Protein 6K8C (pdb70)

Sequence (378 aa):
PLNGLNGLKAFLETKPKEFDPSRFIQIYKDFKNAFFEIQAKVIHVVGTNGKGSTGRFLTLLLADQNFKVLHFTSPHVFEFRERFFLNGSVVGESVLENAHQQLQSHAFSSACSYFEYATLLAVMLAKDCDYLVLEAGLGGEFDSTNALKKTLSVFTPIDYDSLESIAQTKLKAMGSLSIIAPQQELVLNAAQKIAKEKHAKLIVVQNEISKGVRDYIERYHLARFLAMNLEVALKAFETLLPCNKQEVLKNLKPLNLIGRCELLSPNILIDVGHNPHSAKALKEEIKRIFNAKIILIYNCYQDKDAFLVLEILKPVIKKVLILELHEERVIKLEKLKGILETLGLEYALFEDVEENENYLVYGSFLVANAFYKRYQEK

Solvent-accessible surface area: 18268 Å² total; per-residue (Å²): 102,25,89,51,174,117,3,3,107,33,34,16,128,95,15,105,115,190,204,62,36,70,66,7,103,120,5,9,125,59,0,39,131,53,54,30,100,21,165,9,107,4,0,5,0,9,3,44,62,24,38,11,8,3,0,19,0,2,1,13,0,0,36,71,41,143,64,102,2,0,0,0,18,29,60,31,0,33,82,26,59,18,7,0,21,30,78,34,64,38,4,31,64,83,74,0,23,86,5,1,66,79,0,64,84,58,89,15,0,75,54,5,42,20,42,15,0,0,0,0,0,0,0,18,20,0,102,102,11,58,10,0,0,0,8,10,12,176,41,26,60,107,6,7,1,32,31,4,166,54,52,0,1,1,2,0,37,4,52,143,159,50,6,83,49,49,0,32,44,42,0,97,29,2,20,89,42,0,0,0,2,36,33,84,142,70,0,50,82,5,0,81,156,12,5,173,120,90,173,19,128,32,27,68,12,141,130,112,51,46,163,22,0,116,63,0,11,101,108,80,158,17,53,38,15,76,12,24,10,0,21,2,0,24,80,0,4,79,32,25,33,87,118,33,176,118,90,18,10,142,130,1,112,61,6,109,7,56,0,49,31,45,82,51,20,123,24,1,0,0,0,11,11,20,59,44,66,4,0,120,6,0,36,91,38,0,94,165,53,28,127,61,121,0,12,1,0,0,5,2,72,55,77,73,78,3,83,63,0,0,80,16,0,79,76,10,5,91,75,0,17,0,1,78,25,157,91,153,141,8,10,148,52,122,114,0,53,30,28,0,111,107,16,54,11,121,58,38,76,14,130,98,33,86,145,114,38,47,1,0,0,0,3,10,51,38,0,0,30,19,0,41,117,97,70,108,155,195

InterPro domains:
  IPR001645 Folylpolyglutamate synthetase [PTHR11136] (45-334)
  IPR001645 Folylpolyglutamate synthetase [TIGR01499] (34-388)
  IPR004101 Mur ligase, C-terminal [PF02875] (273-369)
  IPR013221 Mur ligase, central [PF08245] (52-215)
  IPR036565 Mur-like, catalytic domain superfamily [G3DSA:3.40.1190.10] (3-271)
  IPR036565 Mur-like, catalytic domain superfamily [SSF53623] (18-254)
  IPR036615 Mur ligase, C-terminal domain superfamily [G3DSA:3.90.190.20] (273-394)
  IPR036615 Mur ligase, C-terminal domain superfamily [SSF53244] (273-391)

Nearest PDB structures (foldseek):
  6k8c-assembly1_A  TM=1.003E+00  e=5.779E-74  Helicobacter pylori 26695
  3pyz-assembly1_A  TM=7.213E-01  e=1.387E-21  Yersinia pestis CO92
  3qcz-assembly1_A  TM=7.603E-01  e=1.357E-20  Yersinia pestis CO92
  3nrs-assembly1_A  TM=7.422E-01  e=1.603E-20  Yersinia pestis CO92
  3n2a-assembly1_A  TM=7.360E-01  e=1.027E-20  Yersinia pestis CO92

Structure (mmCIF, N/CA/C/O backbone):
data_6K8C
#
_entry.id   6K8C
#
_cell.length_a   131.454
_cell.length_b   61.637
_cell.length_c   69.743
_cell.angle_alpha   90.000
_cell.angle_beta   115.962
_cell.angle_gamma   90.000
#
_symmetry.space_group_name_H-M   'C 1 2 1'
#
loop_
_entity.id
_entity.type
_entity.pdbx_description
1 polymer 'Folylpolyglutamate synthase (FolC)'
2 non-polymer 'CITRIC ACID'
3 non-polymer GLYCEROL
4 water water
#
loop_
_atom_site.group_PDB
_atom_site.id
_atom_site.type_symbol
_atom_site.label_atom_id
_atom_site.label_alt_id
_atom_site.label_comp_id
_atom_site.label_asym_id
_atom_site.label_entity_id
_atom_site.label_seq_id
_atom_site.pdbx_PDB_ins_code
_atom_site.Cartn_x
_atom_site.Cartn_y
_atom_site.Cartn_z
_atom_site.occupancy
_atom_site.B_iso_or_equiv
_atom_site.auth_seq_id
_atom_site.auth_comp_id
_atom_site.auth_asym_id
_atom_site.auth_atom_id
_atom_site.pdbx_PDB_model_num
ATOM 1 N N . PRO A 1 5 ? 162.59098 57.47090 32.15709 1.000 67.84092 5 PRO A N 1
ATOM 2 C CA . PRO A 1 5 ? 161.99283 57.42445 30.81982 1.000 64.43883 5 PRO A CA 1
ATOM 3 C C . PRO A 1 5 ? 161.46083 58.78816 30.39293 1.000 61.46382 5 PRO A C 1
ATOM 4 O O . PRO A 1 5 ? 162.15068 59.53389 29.69141 1.000 56.26327 5 PRO A O 1
ATOM 8 N N . LEU A 1 6 ? 160.24341 59.11370 30.82761 1.000 52.25561 6 LEU A N 1
ATOM 9 C CA . LEU A 1 6 ? 159.70398 60.45080 30.61964 1.000 59.56651 6 LEU A CA 1
ATOM 10 C C . LEU A 1 6 ? 160.35997 61.49180 31.51708 1.000 59.67271 6 LEU A C 1
ATOM 11 O O . LEU A 1 6 ? 160.04145 62.67993 31.39112 1.000 52.99152 6 LEU A O 1
ATOM 16 N N . ASN A 1 7 ? 161.25978 61.07321 32.40753 1.000 64.16778 7 ASN A N 1
ATOM 17 C CA . ASN A 1 7 ? 161.91696 61.95353 33.35771 1.000 63.75172 7 ASN A CA 1
ATOM 18 C C . ASN A 1 7 ? 163.28846 62.38045 32.83557 1.000 63.36303 7 ASN A C 1
ATOM 19 O O . ASN A 1 7 ? 163.66196 62.11269 31.68948 1.000 65.00206 7 ASN A O 1
ATOM 24 N N . GLY A 1 8 ? 164.05400 63.05134 33.69464 1.000 64.79830 8 GLY A N 1
ATOM 25 C CA . GLY A 1 8 ? 165.35997 63.54968 33.32381 1.000 49.85761 8 GLY A CA 1
ATOM 26 C C . GLY A 1 8 ? 165.31379 64.98838 32.84129 1.000 56.84166 8 GLY A C 1
ATOM 27 O O . GLY A 1 8 ? 164.25342 65.58560 32.63385 1.000 47.69054 8 GLY A O 1
ATOM 28 N N . LEU A 1 9 ? 166.51175 65.55064 32.65365 1.000 55.71982 9 LEU A N 1
ATOM 29 C CA . LEU A 1 9 ? 166.62790 66.95227 32.25807 1.000 52.75319 9 LEU A CA 1
ATOM 30 C C . LEU A 1 9 ? 166.00787 67.20276 30.88788 1.000 50.74281 9 LEU A C 1
ATOM 31 O O . LEU A 1 9 ? 165.32966 68.21638 30.68072 1.000 38.74751 9 LEU A O 1
ATOM 36 N N . ASN A 1 10 ? 166.24429 66.30326 29.93467 1.000 42.62013 10 ASN A N 1
ATOM 37 C CA . ASN A 1 10 ? 165.72395 66.44480 28.58216 1.000 48.33449 10 ASN A CA 1
ATOM 38 C C . ASN A 1 10 ? 164.43852 65.65641 28.36552 1.000 38.39586 10 ASN A C 1
ATOM 39 O O . ASN A 1 10 ? 163.96089 65.57003 27.22940 1.000 44.21536 10 ASN A O 1
ATOM 44 N N . GLY A 1 11 ? 163.86660 65.09595 29.42574 1.000 34.55800 11 GLY A N 1
ATOM 45 C CA . GLY A 1 11 ? 162.69381 64.26031 29.29328 1.000 39.51439 11 GLY A CA 1
ATOM 46 C C . GLY A 1 11 ? 161.43394 65.04558 28.97342 1.000 39.87999 11 GLY A C 1
ATOM 47 O O . GLY A 1 11 ? 161.37661 66.27551 29.02831 1.000 33.60715 11 GLY A O 1
ATOM 48 N N . LEU A 1 12 ? 160.38641 64.29325 28.63566 1.000 35.90917 12 LEU A N 1
ATOM 49 C CA . LEU A 1 12 ? 159.12188 64.91874 28.26487 1.000 28.88359 12 LEU A CA 1
ATOM 50 C C . LEU A 1 12 ? 158.49204 65.64799 29.44701 1.000 27.42214 12 LEU A C 1
ATOM 51 O O . LEU A 1 12 ? 157.92302 66.73240 29.27899 1.000 28.09838 12 LEU A O 1
ATOM 56 N N . LYS A 1 13 ? 158.58106 65.07110 30.64804 1.000 27.81572 13 LYS A N 1
ATOM 57 C CA . LYS A 1 13 ? 157.95444 65.68994 31.81399 1.000 34.79198 13 LYS A CA 1
ATOM 58 C C . LYS A 1 13 ? 158.48855 67.10137 32.04203 1.000 40.50606 13 LYS A C 1
ATOM 59 O O . LYS A 1 13 ? 157.71474 68.04323 32.26040 1.000 34.16706 13 LYS A O 1
ATOM 65 N N . ALA A 1 14 ? 159.81344 67.27018 31.96787 1.000 32.59434 14 ALA A N 1
ATOM 66 C CA . ALA A 1 14 ? 160.40772 68.59103 32.15030 1.000 34.67477 14 ALA A CA 1
ATOM 67 C C . ALA A 1 14 ? 160.00590 69.53972 31.03020 1.000 33.41867 14 ALA A C 1
ATOM 68 O O . ALA A 1 14 ? 159.76753 70.72767 31.27413 1.000 37.05299 14 ALA A O 1
ATOM 70 N N . PHE A 1 15 ? 159.92113 69.03616 29.79632 1.000 30.08667 15 PHE A N 1
ATOM 71 C CA . PHE A 1 15 ? 159.52873 69.88743 28.67693 1.000 35.22483 15 PHE A CA 1
ATOM 72 C C . PHE A 1 15 ? 158.09452 70.38459 28.83043 1.000 38.47266 15 PHE A C 1
ATOM 73 O O . PHE A 1 15 ? 157.79186 71.53893 28.50434 1.000 33.28931 15 PHE A O 1
ATOM 81 N N . LEU A 1 16 ? 157.19230 69.52882 29.31943 1.000 34.05781 16 LEU A N 1
ATOM 82 C CA . LEU A 1 16 ? 155.81503 69.96921 29.53301 1.000 32.26174 16 LEU A CA 1
ATOM 83 C C . LEU A 1 16 ? 155.72147 70.99968 30.65219 1.000 33.43248 16 LEU A C 1
ATOM 84 O O . LEU A 1 16 ? 154.86316 71.88600 30.60667 1.000 31.78356 16 LEU A O 1
ATOM 89 N N . GLU A 1 17 ? 156.59772 70.91938 31.65317 1.000 34.90491 17 GLU A N 1
ATOM 90 C CA . GLU A 1 17 ? 156.53482 71.89518 32.73539 1.000 40.78377 17 GLU A CA 1
ATOM 91 C C . GLU A 1 17 ? 156.97517 73.29113 32.29836 1.000 37.22668 17 GLU A C 1
ATOM 92 O O . GLU A 1 17 ? 156.65786 74.26683 32.98840 1.000 41.42938 17 GLU A O 1
ATOM 98 N N . THR A 1 18 ? 157.67893 73.41510 31.17139 1.000 37.47420 18 THR A N 1
ATOM 99 C CA . THR A 1 18 ? 157.95550 74.72323 30.58492 1.000 34.87511 18 THR A CA 1
ATOM 100 C C . THR A 1 18 ? 156.77039 75.28498 29.81614 1.000 43.04911 18 THR A C 1
ATOM 101 O O . THR A 1 18 ? 156.85291 76.41127 29.31552 1.000 38.02969 18 THR A O 1
ATOM 105 N N . LYS A 1 19 ? 155.67726 74.53141 29.69507 1.000 33.40846 19 LYS A N 1
ATOM 106 C CA . LYS A 1 19 ? 154.46292 74.99938 29.03492 1.000 41.69578 19 LYS A CA 1
ATOM 107 C C . LYS A 1 19 ? 153.34082 74.96153 30.06392 1.000 44.90119 19 LYS A C 1
ATOM 108 O O . LYS A 1 19 ? 152.52842 74.02314 30.07169 1.000 39.94233 19 LYS A O 1
ATOM 114 N N . PRO A 1 20 ? 153.28326 75.94583 30.96273 1.000 48.81546 20 PRO A N 1
ATOM 115 C CA . PRO A 1 20 ? 152.16878 76.00748 31.91599 1.000 47.59496 20 PRO A CA 1
ATOM 116 C C . PRO A 1 20 ? 150.84599 75.94059 31.17284 1.000 52.49731 20 PRO A C 1
ATOM 117 O O . PRO A 1 20 ? 150.60042 76.70352 30.23403 1.000 43.76400 20 PRO A O 1
ATOM 121 N N . LYS A 1 21 ? 149.99767 74.99766 31.59069 1.000 63.83277 21 LYS A N 1
ATOM 122 C CA . LYS A 1 21 ? 148.87535 74.55420 30.77133 1.000 63.83929 21 LYS A CA 1
ATOM 123 C C . LYS A 1 21 ? 147.83596 75.64037 30.51896 1.000 71.13021 21 LYS A C 1
ATOM 124 O O . LYS A 1 21 ? 146.96503 75.44506 29.66383 1.000 77.49481 21 LYS A O 1
ATOM 130 N N . GLU A 1 22 ? 147.90126 76.76947 31.21738 1.000 71.13772 22 GLU A N 1
ATOM 131 C CA . GLU A 1 22 ? 147.00769 77.88413 30.91709 1.000 85.36575 22 GLU A CA 1
ATOM 132 C C . GLU A 1 22 ? 147.72592 79.22677 31.02971 1.000 74.76792 22 GLU A C 1
ATOM 133 O O . GLU A 1 22 ? 148.95410 79.29298 31.01185 1.000 53.11726 22 GLU A O 1
ATOM 139 N N . PHE A 1 26 ? 147.05305 83.15809 23.12410 1.000 72.52619 26 PHE A N 1
ATOM 140 C CA . PHE A 1 26 ? 146.03171 82.92370 22.10917 1.000 69.26434 26 PHE A CA 1
ATOM 141 C C . PHE A 1 26 ? 146.44522 83.48260 20.75302 1.000 67.41272 26 PHE A C 1
ATOM 142 O O . PHE A 1 26 ? 146.56502 84.69484 20.57495 1.000 66.05371 26 PHE A O 1
ATOM 150 N N . ASP A 1 27 ? 146.64574 82.58693 19.79652 1.000 56.02751 27 ASP A N 1
ATOM 151 C CA . ASP A 1 27 ? 147.09015 82.95933 18.46347 1.000 63.85534 27 ASP A CA 1
ATOM 152 C C . ASP A 1 27 ? 146.73768 81.82305 17.51262 1.000 64.57348 27 ASP A C 1
ATOM 153 O O . ASP A 1 27 ? 147.52368 80.88083 17.35278 1.000 59.57322 27 ASP A O 1
ATOM 158 N N . PRO A 1 28 ? 145.55619 81.86385 16.89065 1.000 63.75468 28 PRO A N 1
ATOM 159 C CA . PRO A 1 28 ? 145.18213 80.79765 15.94470 1.000 59.46638 28 PRO A CA 1
ATOM 160 C C . PRO A 1 28 ? 146.20867 80.56349 14.85086 1.000 60.49145 28 PRO A C 1
ATOM 161 O O . PRO A 1 28 ? 146.46896 79.41125 14.48153 1.000 58.93120 28 PRO A O 1
ATOM 165 N N . SER A 1 29 ? 146.81017 81.63174 14.32562 1.000 64.89806 29 SER A N 1
ATOM 166 C CA . SER A 1 29 ? 147.81324 81.47215 13.28104 1.000 60.63173 29 SER A CA 1
ATOM 167 C C . SER A 1 29 ? 149.03427 80.70101 13.76517 1.000 59.22463 29 SER A C 1
ATOM 168 O O . SER A 1 29 ? 149.78653 80.17611 12.93571 1.000 50.92095 29 SER A O 1
ATOM 171 N N . ARG A 1 30 ? 149.24379 80.60848 15.08231 1.000 52.86139 30 ARG A N 1
ATOM 172 C CA . ARG A 1 30 ? 150.44340 79.95370 15.59226 1.000 50.89729 30 ARG A CA 1
ATOM 173 C C . ARG A 1 30 ? 150.46457 78.47728 15.21877 1.000 34.38845 30 ARG A C 1
ATOM 174 O O . ARG A 1 30 ? 151.40638 78.00087 14.57484 1.000 42.78470 30 ARG A O 1
ATOM 182 N N . PHE A 1 31 ? 149.43364 77.72430 15.61633 1.000 43.90368 31 PHE A N 1
ATOM 183 C CA . PHE A 1 31 ? 149.51747 76.28715 15.38487 1.000 39.42086 31 PHE A CA 1
ATOM 184 C C . PHE A 1 31 ? 149.40465 75.94053 13.90742 1.000 30.88174 31 PHE A C 1
ATOM 185 O O . PHE A 1 31 ? 150.02087 74.96619 13.45982 1.000 33.70909 31 PHE A O 1
ATOM 193 N N . ILE A 1 32 ? 148.62636 76.70756 13.13919 1.000 36.21209 32 ILE A N 1
ATOM 194 C CA . ILE A 1 32 ? 148.61020 76.50763 11.69097 1.000 39.23343 32 ILE A CA 1
ATOM 195 C C . ILE A 1 32 ? 150.02903 76.57602 11.14403 1.000 38.05088 32 ILE A C 1
ATOM 196 O O . ILE A 1 32 ? 150.43793 75.75481 10.31289 1.000 39.16370 32 ILE A O 1
ATOM 201 N N . GLN A 1 33 ? 150.81430 77.53642 11.63504 1.000 43.96082 33 GLN A N 1
ATOM 202 C CA . GLN A 1 33 ? 152.21064 77.63729 11.22998 1.000 34.68703 33 GLN A CA 1
ATOM 203 C C . GLN A 1 33 ? 153.04426 76.51011 11.82819 1.000 34.12930 33 GLN A C 1
ATOM 204 O O . GLN A 1 33 ? 153.89812 75.93304 11.14155 1.000 35.10881 33 GLN A O 1
ATOM 210 N N . ILE A 1 34 ? 152.81639 76.18274 13.10546 1.000 30.89533 34 ILE A N 1
ATOM 211 C CA . ILE A 1 34 ? 153.54465 75.07749 13.72747 1.000 29.27907 34 ILE A CA 1
ATOM 212 C C . ILE A 1 34 ? 153.33599 73.79944 12.92884 1.000 29.68064 34 ILE A C 1
ATOM 213 O O . ILE A 1 34 ? 154.29010 73.07759 12.61177 1.000 31.31884 34 ILE A O 1
ATOM 218 N N . TYR A 1 35 ? 152.07625 73.50559 12.58911 1.000 32.49871 35 TYR A N 1
ATOM 219 C CA . TYR A 1 35 ? 151.76284 72.23794 11.93684 1.000 36.03022 35 TYR A CA 1
ATOM 220 C C . TYR A 1 35 ? 152.36121 72.17557 10.53708 1.000 32.11809 35 TYR A C 1
ATOM 221 O O . TYR A 1 35 ? 152.84611 71.11995 10.11042 1.000 33.68859 35 TYR A O 1
ATOM 230 N N . LYS A 1 36 ? 152.34681 73.29673 9.81343 1.000 31.93930 36 LYS A N 1
ATOM 231 C CA . LYS A 1 36 ? 152.97755 73.33848 8.49667 1.000 39.18503 36 LYS A CA 1
ATOM 232 C C . LYS A 1 36 ? 154.46251 73.01570 8.59619 1.000 37.02872 36 LYS A C 1
ATOM 233 O O . LYS A 1 36 ? 154.99534 72.23546 7.79874 1.000 37.23881 36 LYS A O 1
ATOM 239 N N . ASP A 1 37 ? 155.14258 73.59546 9.59074 1.000 32.63686 37 ASP A N 1
ATOM 240 C CA . ASP A 1 37 ? 156.55084 73.27725 9.81513 1.000 36.75852 37 ASP A CA 1
ATOM 241 C C . ASP A 1 37 ? 156.73620 71.81329 10.18005 1.000 37.33736 37 ASP A C 1
ATOM 242 O O . ASP A 1 37 ? 157.69788 71.17338 9.73649 1.000 33.98426 37 ASP A O 1
ATOM 247 N N . PHE A 1 38 ? 155.83841 71.26874 11.00743 1.000 33.90338 38 PHE A N 1
ATOM 248 C CA . PHE A 1 38 ? 155.93593 69.85803 11.37248 1.000 30.74906 38 PHE A CA 1
ATOM 249 C C . PHE A 1 38 ? 155.87357 68.97016 10.13696 1.000 27.41875 38 PHE A C 1
ATOM 250 O O . PHE A 1 38 ? 156.66336 68.02804 9.99277 1.000 38.48615 38 PHE A O 1
ATOM 258 N N . LYS A 1 39 ? 154.91586 69.23937 9.24683 1.000 33.89758 39 LYS A N 1
ATOM 259 C CA . LYS A 1 39 ? 154.74115 68.38743 8.07536 1.000 37.59008 39 LYS A CA 1
ATOM 260 C C . LYS A 1 39 ? 155.95916 68.46572 7.16188 1.000 42.84138 39 LYS A C 1
ATOM 261 O O . LYS A 1 39 ? 156.42556 67.44453 6.64323 1.000 40.13069 39 LYS A O 1
ATOM 267 N N . ASN A 1 40 ? 156.50244 69.67011 6.97886 1.000 39.46283 40 ASN A N 1
ATOM 268 C CA . ASN A 1 40 ? 157.74364 69.82228 6.22324 1.000 52.21017 40 ASN A CA 1
ATOM 269 C C . ASN A 1 40 ? 158.87817 69.03651 6.87062 1.000 43.74471 40 ASN A C 1
ATOM 270 O O . ASN A 1 40 ? 159.56987 68.25760 6.20385 1.000 48.62872 40 ASN A O 1
ATOM 275 N N . ALA A 1 41 ? 159.07985 69.21755 8.17910 1.000 40.15656 41 ALA A N 1
ATOM 276 C CA . ALA A 1 41 ? 160.21970 68.58550 8.83700 1.000 38.93581 41 ALA A CA 1
ATOM 277 C C . ALA A 1 41 ? 160.02640 67.08905 9.02837 1.000 41.25943 41 ALA A C 1
ATOM 278 O O . ALA A 1 41 ? 161.01067 66.35099 9.12874 1.000 36.08403 41 ALA A O 1
ATOM 280 N N . PHE A 1 42 ? 158.78446 66.61981 9.09550 1.000 38.55769 42 PHE A N 1
ATOM 281 C CA . PHE A 1 42 ? 158.55431 65.20227 9.33826 1.000 36.12339 42 PHE A CA 1
ATOM 282 C C . PHE A 1 42 ? 157.74008 64.55909 8.22167 1.000 46.78152 42 PHE A C 1
ATOM 283 O O . PHE A 1 42 ? 158.31665 63.99901 7.28683 1.000 42.66375 42 PHE A O 1
ATOM 291 N N . PHE A 1 43 ? 156.41381 64.62115 8.29704 1.000 35.59263 43 PHE A N 1
ATOM 292 C CA . PHE A 1 43 ? 155.59148 63.92167 7.31832 1.000 38.02844 43 PHE A CA 1
ATOM 293 C C . PHE A 1 43 ? 154.17030 64.46323 7.34081 1.000 46.84330 43 PHE A C 1
ATOM 294 O O . PHE A 1 43 ? 153.73456 65.10263 8.30282 1.000 40.33684 43 PHE A O 1
ATOM 302 N N . GLU A 1 44 ? 153.45171 64.18527 6.25304 1.000 42.57248 44 GLU A N 1
ATOM 303 C CA . GLU A 1 44 ? 152.01852 64.42092 6.15078 1.000 41.71643 44 GLU A CA 1
ATOM 304 C C . GLU A 1 44 ? 151.33792 63.09914 6.48955 1.000 48.17372 44 GLU A C 1
ATOM 305 O O . GLU A 1 44 ? 151.44373 62.13229 5.72960 1.000 42.96567 44 GLU A O 1
ATOM 311 N N . ILE A 1 45 ? 150.65814 63.04920 7.63831 1.000 37.00082 45 ILE A N 1
ATOM 312 C CA . ILE A 1 45 ? 150.12312 61.78496 8.13400 1.000 33.28220 45 ILE A CA 1
ATOM 313 C C . ILE A 1 45 ? 149.13593 61.19167 7.12597 1.000 26.90102 45 ILE A C 1
ATOM 314 O O . ILE A 1 45 ? 148.30531 61.89713 6.53764 1.000 31.17452 45 ILE A O 1
ATOM 319 N N . GLN A 1 46 ? 149.24214 59.87920 6.90640 1.000 26.65050 46 GLN A N 1
ATOM 320 C CA . GLN A 1 46 ? 148.38553 59.20068 5.94015 1.000 32.69366 46 GLN A CA 1
ATOM 321 C C . GLN A 1 46 ? 147.12268 58.61392 6.55374 1.000 37.36221 46 GLN A C 1
ATOM 322 O O . GLN A 1 46 ? 146.15810 58.36027 5.82034 1.000 36.05222 46 GLN A O 1
ATOM 328 N N . ALA A 1 47 ? 147.10629 58.40228 7.86912 1.000 36.73956 47 ALA A N 1
ATOM 329 C CA . ALA A 1 47 ? 145.92431 57.87895 8.53942 1.000 34.30737 47 ALA A CA 1
ATOM 330 C C . ALA A 1 47 ? 144.70622 58.75058 8.26154 1.000 31.25681 47 ALA A C 1
ATOM 331 O O . ALA A 1 47 ? 144.80260 59.97591 8.15471 1.000 34.86085 47 ALA A O 1
ATOM 333 N N . LYS A 1 48 ? 143.55312 58.10879 8.12950 1.000 32.98893 48 LYS A N 1
ATOM 334 C CA . LYS A 1 48 ? 142.31347 58.85855 8.02225 1.000 27.50253 48 LYS A CA 1
ATOM 335 C C . LYS A 1 48 ? 141.96475 59.41986 9.39318 1.000 29.83866 48 LYS A C 1
ATOM 336 O O . LYS A 1 48 ? 142.02272 58.70696 10.39958 1.000 30.17628 48 LYS A O 1
ATOM 342 N N . VAL A 1 49 ? 141.63123 60.70394 9.44007 1.000 25.08539 49 VAL A N 1
ATOM 343 C CA . VAL A 1 49 ? 141.49278 61.43378 10.69552 1.000 30.57090 49 VAL A CA 1
ATOM 344 C C . VAL A 1 49 ? 140.01564 61.62592 10.99008 1.000 26.99746 49 VAL A C 1
ATOM 345 O O . VAL A 1 49 ? 139.27911 62.16304 10.15729 1.000 23.41673 49 VAL A O 1
ATOM 349 N N . ILE A 1 50 ? 139.59117 61.22081 12.18357 1.000 24.13040 50 ILE A N 1
ATOM 350 C CA . ILE A 1 50 ? 138.22158 61.41860 12.64358 1.000 24.74819 50 ILE A CA 1
ATOM 351 C C . ILE A 1 50 ? 138.24370 62.45691 13.75799 1.000 21.62799 50 ILE A C 1
ATOM 352 O O . ILE A 1 50 ? 138.86604 62.24238 14.80258 1.000 26.09254 50 ILE A O 1
ATOM 357 N N . HIS A 1 51 ? 137.56528 63.57636 13.53819 1.000 23.90855 51 HIS A N 1
ATOM 358 C CA . HIS A 1 51 ? 137.56205 64.69046 14.48342 1.000 31.38718 51 HIS A CA 1
ATOM 359 C C . HIS A 1 51 ? 136.33506 64.56686 15.38258 1.000 25.60658 51 HIS A C 1
ATOM 360 O O . HIS A 1 51 ? 135.20291 64.69776 14.91251 1.000 29.74449 51 HIS A O 1
ATOM 367 N N . VAL A 1 52 ? 136.55594 64.33562 16.67398 1.000 26.69516 52 VAL A N 1
ATOM 368 C CA . VAL A 1 52 ? 135.47572 64.21188 17.64899 1.000 26.59009 52 VAL A CA 1
ATOM 369 C C . VAL A 1 52 ? 135.30069 65.56108 18.34145 1.000 28.91642 52 VAL A C 1
ATOM 370 O O . VAL A 1 52 ? 136.21415 66.04206 19.02237 1.000 26.49527 52 VAL A O 1
ATOM 374 N N . VAL A 1 53 ? 134.12808 66.16898 18.16438 1.000 26.77873 53 VAL A N 1
ATOM 375 C CA . VAL A 1 53 ? 133.83073 67.51599 18.63732 1.000 26.41214 53 VAL A CA 1
ATOM 376 C C . VAL A 1 53 ? 132.50825 67.48121 19.39133 1.000 28.60784 53 VAL A C 1
ATOM 377 O O . VAL A 1 53 ? 131.55349 66.83668 18.94846 1.000 27.41426 53 VAL A O 1
ATOM 381 N N . GLY A 1 54 ? 132.44568 68.17075 20.52086 1.000 28.37135 54 GLY A N 1
ATOM 382 C CA . GLY A 1 54 ? 131.21040 68.24038 21.27475 1.000 30.88357 54 GLY A CA 1
ATOM 383 C C . GLY A 1 54 ? 131.47823 68.58046 22.72798 1.000 36.03798 54 GLY A C 1
ATOM 384 O O . GLY A 1 54 ? 132.59535 68.91055 23.11344 1.000 32.28337 54 GLY A O 1
ATOM 385 N N . THR A 1 55 ? 130.41727 68.48957 23.52719 1.000 33.20155 55 THR A N 1
ATOM 386 C CA . THR A 1 55 ? 130.50438 68.77834 24.95394 1.000 31.73080 55 THR A CA 1
ATOM 387 C C . THR A 1 55 ? 130.49343 67.52300 25.81024 1.000 32.26801 55 THR A C 1
ATOM 388 O O . THR A 1 55 ? 131.35829 67.35607 26.67299 1.000 30.38014 55 THR A O 1
ATOM 392 N N . ASN A 1 56 ? 129.53814 66.62798 25.58523 1.000 26.09278 56 ASN A N 1
ATOM 393 C CA . ASN A 1 56 ? 129.39314 65.41838 26.37486 1.000 29.04363 56 ASN A CA 1
ATOM 394 C C . ASN A 1 56 ? 129.63760 64.19243 25.50882 1.000 28.71356 56 ASN A C 1
ATOM 395 O O . ASN A 1 56 ? 129.37591 64.20064 24.30196 1.000 26.14220 56 ASN A O 1
ATOM 400 N N . GLY A 1 57 ? 130.15090 63.13997 26.14087 1.000 27.86811 57 GLY A N 1
ATOM 401 C CA . GLY A 1 57 ? 130.31102 61.86022 25.48286 1.000 32.01372 57 GLY A CA 1
ATOM 402 C C . GLY A 1 57 ? 131.42228 61.77042 24.46149 1.000 31.18946 57 GLY A C 1
ATOM 403 O O . GLY A 1 57 ? 131.43946 60.81161 23.68648 1.000 26.76903 57 GLY A O 1
ATOM 404 N N . LYS A 1 58 ? 132.35439 62.72906 24.42915 1.000 26.08410 58 LYS A N 1
ATOM 405 C CA . LYS A 1 58 ? 133.46015 62.64274 23.47460 1.000 28.64189 58 LYS A CA 1
ATOM 406 C C . LYS A 1 58 ? 134.30621 61.40542 23.73381 1.000 23.78573 58 LYS A C 1
ATOM 407 O O . LYS A 1 58 ? 134.64769 60.66454 22.80325 1.000 25.84465 58 LYS A O 1
ATOM 413 N N . GLY A 1 59 ? 134.63371 61.15454 25.00258 1.000 24.60797 59 GLY A N 1
ATOM 414 C CA . GLY A 1 59 ? 135.55635 60.07680 25.32283 1.000 28.30101 59 GLY A CA 1
ATOM 415 C C . GLY A 1 59 ? 135.01672 58.70759 24.95840 1.000 30.68303 59 GLY A C 1
ATOM 416 O O . GLY A 1 59 ? 135.69934 57.90992 24.30903 1.000 24.87934 59 GLY A O 1
ATOM 417 N N . SER A 1 60 ? 133.78244 58.41022 25.37457 1.000 25.91720 60 SER A N 1
ATOM 418 C CA . SER A 1 60 ? 133.23629 57.08327 25.09903 1.000 22.87524 60 SER A CA 1
ATOM 419 C C . SER A 1 60 ? 132.92375 56.90743 23.61838 1.000 22.23262 60 SER A C 1
ATOM 420 O O . SER A 1 60 ? 133.17704 55.83801 23.05189 1.000 24.18644 60 SER A O 1
ATOM 423 N N . THR A 1 61 ? 132.36607 57.93695 22.97401 1.000 23.95568 61 THR A N 1
ATOM 424 C CA . THR A 1 61 ? 132.08791 57.84072 21.54210 1.000 23.53881 61 THR A CA 1
ATOM 425 C C . THR A 1 61 ? 133.36180 57.54946 20.75823 1.000 24.21216 61 THR A C 1
ATOM 426 O O . THR A 1 61 ? 133.38555 56.67688 19.88255 1.000 23.81206 61 THR A O 1
ATOM 430 N N . GLY A 1 62 ? 134.43625 58.27611 21.06194 1.000 27.41841 62 GLY A N 1
ATOM 431 C CA . GLY A 1 62 ? 135.68505 58.06652 20.34626 1.000 22.47791 62 GLY A CA 1
ATOM 432 C C . GLY A 1 62 ? 136.30595 56.71505 20.63054 1.000 20.71340 62 GLY A C 1
ATOM 433 O O . GLY A 1 62 ? 136.85202 56.06953 19.72913 1.000 21.65515 62 GLY A O 1
ATOM 434 N N . ARG A 1 63 ? 136.24011 56.26570 21.88443 1.000 23.12407 63 ARG A N 1
ATOM 435 C CA . ARG A 1 63 ? 136.87105 54.99577 22.22485 1.000 23.29219 63 ARG A CA 1
ATOM 436 C C . ARG A 1 63 ? 136.07457 53.82034 21.67065 1.000 22.46924 63 ARG A C 1
ATOM 437 O O . ARG A 1 63 ? 136.65921 52.81138 21.26020 1.000 21.71907 63 ARG A O 1
ATOM 445 N N . PHE A 1 64 ? 134.74053 53.93135 21.65254 1.000 22.59845 64 PHE A N 1
ATOM 446 C CA . PHE A 1 64 ? 133.90976 52.90552 21.02272 1.000 18.06108 64 PHE A CA 1
ATOM 447 C C . PHE A 1 64 ? 134.26837 52.74976 19.55120 1.000 23.76790 64 PHE A C 1
ATOM 448 O O . PHE A 1 64 ? 134.45180 51.63169 19.05570 1.000 24.65424 64 PHE A O 1
ATOM 456 N N . LEU A 1 65 ? 134.37180 53.87304 18.83428 1.000 21.86150 65 LEU A N 1
ATOM 457 C CA . LEU A 1 65 ? 134.79230 53.82854 17.43779 1.000 20.36537 65 LEU A CA 1
ATOM 458 C C . LEU A 1 65 ? 136.17761 53.20577 17.30117 1.000 26.18902 65 LEU A C 1
ATOM 459 O O . LEU A 1 65 ? 136.40609 52.36010 16.42722 1.000 25.04618 65 LEU A O 1
ATOM 464 N N . THR A 1 66 ? 137.11643 53.61978 18.16219 1.000 24.46921 66 THR A N 1
ATOM 465 C CA . THR A 1 66 ? 138.46731 53.05890 18.15853 1.000 23.20674 66 THR A CA 1
ATOM 466 C C . THR A 1 66 ? 138.44450 51.54166 18.32974 1.000 31.67621 66 THR A C 1
ATOM 467 O O . THR A 1 66 ? 139.16744 50.81496 17.63639 1.000 28.80482 66 THR A O 1
ATOM 471 N N . LEU A 1 67 ? 137.62593 51.04635 19.26483 1.000 25.16446 67 LEU A N 1
ATOM 472 C CA . LEU A 1 67 ? 137.56063 49.60579 19.50529 1.000 29.81160 67 LEU A CA 1
ATOM 473 C C . LEU A 1 67 ? 136.97494 48.86716 18.30782 1.000 29.59499 67 LEU A C 1
ATOM 474 O O . LEU A 1 67 ? 137.45932 47.78927 17.94218 1.000 28.84536 67 LEU A O 1
ATOM 479 N N . LEU A 1 68 ? 135.93463 49.42692 17.68508 1.000 27.01998 68 LEU A N 1
ATOM 480 C CA . LEU A 1 68 ? 135.34871 48.78748 16.51076 1.000 26.67986 68 LEU A CA 1
ATOM 481 C C . LEU A 1 68 ? 136.35882 48.70565 15.37191 1.000 29.94363 68 LEU A C 1
ATOM 482 O O . LEU A 1 68 ? 136.48162 47.67102 14.70787 1.000 28.10981 68 LEU A O 1
ATOM 487 N N . LEU A 1 69 ? 137.08841 49.79642 15.12530 1.000 27.77618 69 LEU A N 1
ATOM 488 C CA . LEU A 1 69 ? 138.08625 49.79020 14.06074 1.000 27.23266 69 LEU A CA 1
ATOM 489 C C . LEU A 1 69 ? 139.20387 48.79913 14.36158 1.000 36.25058 69 LEU A C 1
ATOM 490 O O . LEU A 1 69 ? 139.63238 48.04507 13.47788 1.000 30.25125 69 LEU A O 1
ATOM 495 N N . ALA A 1 70 ? 139.67922 48.77707 15.61018 1.000 26.83814 70 ALA A N 1
ATOM 496 C CA . ALA A 1 70 ? 140.71817 47.82767 15.99625 1.000 34.88045 70 ALA A CA 1
ATOM 497 C C . ALA A 1 70 ? 140.25851 46.38882 15.81310 1.000 31.00668 70 ALA A C 1
ATOM 498 O O . ALA A 1 70 ? 141.07238 45.51621 15.48830 1.000 33.00704 70 ALA A O 1
ATOM 500 N N . ASP A 1 71 ? 138.96251 46.12505 16.00703 1.000 29.90538 71 ASP A N 1
ATOM 501 C CA . ASP A 1 71 ? 138.41312 44.78846 15.80059 1.000 31.08062 71 ASP A CA 1
ATOM 502 C C . ASP A 1 71 ? 138.43254 44.36550 14.33690 1.000 37.82962 71 ASP A C 1
ATOM 503 O O . ASP A 1 71 ? 138.27276 43.17453 14.04822 1.000 35.23751 71 ASP A O 1
ATOM 508 N N . GLN A 1 72 ? 138.59996 45.30697 13.40991 1.000 29.72931 72 GLN A N 1
ATOM 509 C CA . GLN A 1 72 ? 138.80185 44.99165 12.00408 1.000 30.27590 72 GLN A CA 1
ATOM 510 C C . GLN A 1 72 ? 140.27362 44.92851 11.63060 1.000 34.54758 72 GLN A C 1
ATOM 511 O O . GLN A 1 72 ? 140.60566 45.01845 10.44305 1.000 39.11775 72 GLN A O 1
ATOM 517 N N . ASN A 1 73 ? 141.15479 44.78647 12.62209 1.000 38.12908 73 ASN A N 1
ATOM 518 C CA . ASN A 1 73 ? 142.59991 44.69039 12.41193 1.000 39.99031 73 ASN A CA 1
ATOM 519 C C . ASN A 1 73 ? 143.16611 45.97435 11.80843 1.000 41.69747 73 ASN A C 1
ATOM 520 O O . ASN A 1 73 ? 144.08791 45.94451 10.99283 1.000 40.28319 73 ASN A O 1
ATOM 525 N N . PHE A 1 74 ? 142.61526 47.11543 12.21239 1.000 36.71855 74 PHE A N 1
ATOM 526 C CA . PHE A 1 74 ? 143.16977 48.40640 11.83492 1.000 34.25495 74 PHE A CA 1
ATOM 527 C C . PHE A 1 74 ? 143.99782 48.96870 12.98122 1.000 28.08931 74 PHE A C 1
ATOM 528 O O . PHE A 1 74 ? 143.69157 48.75537 14.15823 1.000 33.15656 74 PHE A O 1
ATOM 536 N N . LYS A 1 75 ? 145.05737 49.68559 12.62326 1.000 30.96560 75 LYS A N 1
ATOM 537 C CA . LYS A 1 75 ? 145.87802 50.39372 13.59621 1.000 31.67085 75 LYS A CA 1
ATOM 538 C C . LYS A 1 75 ? 145.25925 51.76399 13.83924 1.000 27.15019 75 LYS A C 1
ATOM 539 O O . LYS A 1 75 ? 145.04892 52.52992 12.89316 1.000 30.85595 75 LYS A O 1
ATOM 545 N N . VAL A 1 76 ? 144.95407 52.06594 15.09988 1.000 30.47673 76 VAL A N 1
ATOM 546 C CA . VAL A 1 76 ? 144.22530 53.27724 15.45979 1.000 27.76450 76 VAL A CA 1
ATOM 547 C C . VAL A 1 76 ? 144.88662 53.92616 16.66876 1.000 25.95682 76 VAL A C 1
ATOM 548 O O . VAL A 1 76 ? 145.24583 53.24474 17.63321 1.000 26.66311 76 VAL A O 1
ATOM 552 N N . LEU A 1 77 ? 145.01263 55.24796 16.63302 1.000 26.18645 77 LEU A N 1
ATOM 553 C CA . LEU A 1 77 ? 145.37704 56.02764 17.80634 1.000 24.16021 77 LEU A CA 1
ATOM 554 C C . LEU A 1 77 ? 144.20384 56.90734 18.20550 1.000 23.03143 77 LEU A C 1
ATOM 555 O O . LEU A 1 77 ? 143.65876 57.63620 17.37058 1.000 26.19627 77 LEU A O 1
ATOM 560 N N . HIS A 1 78 ? 143.83670 56.85152 19.48253 1.000 24.76710 78 HIS A N 1
ATOM 561 C CA . HIS A 1 78 ? 142.77712 57.67837 20.03946 1.000 26.76060 78 HIS A CA 1
ATOM 562 C C . HIS A 1 78 ? 143.40890 58.72200 20.94975 1.000 22.26226 78 HIS A C 1
ATOM 563 O O . HIS A 1 78 ? 144.00121 58.37899 21.97849 1.000 24.09681 78 HIS A O 1
ATOM 570 N N . PHE A 1 79 ? 143.27573 59.98549 20.56715 1.000 23.25401 79 PHE A N 1
ATOM 571 C CA . PHE A 1 79 ? 143.86880 61.11325 21.27551 1.000 22.82930 79 PHE A CA 1
ATOM 572 C C . PHE A 1 79 ? 142.77556 61.81310 22.07386 1.000 22.85832 79 PHE A C 1
ATOM 573 O O . PHE A 1 79 ? 141.81239 62.30883 21.48972 1.000 24.40729 79 PHE A O 1
ATOM 581 N N . THR A 1 80 ? 142.92207 61.85662 23.39904 1.000 23.48071 80 THR A N 1
ATOM 582 C CA . THR A 1 80 ? 141.90662 62.43728 24.27340 1.000 26.89544 80 THR A CA 1
ATOM 583 C C . THR A 1 80 ? 142.53953 63.46357 25.20309 1.000 33.52443 80 THR A C 1
ATOM 584 O O . THR A 1 80 ? 143.76088 63.58258 25.29444 1.000 26.42449 80 THR A O 1
ATOM 588 N N . SER A 1 81 ? 141.69161 64.21198 25.90658 1.000 27.27475 81 SER A N 1
ATOM 589 C CA . SER A 1 81 ? 142.17723 65.17052 26.89026 1.000 27.86803 81 SER A CA 1
ATOM 590 C C . SER A 1 81 ? 141.05408 65.46305 27.87174 1.000 33.38051 81 SER A C 1
ATOM 591 O O . SER A 1 81 ? 139.87989 65.33811 27.50884 1.000 30.52453 81 SER A O 1
ATOM 594 N N . PRO A 1 82 ? 141.37489 65.80971 29.13410 1.000 33.85346 82 PRO A N 1
ATOM 595 C CA . PRO A 1 82 ? 142.74004 65.79740 29.66148 1.000 37.06620 82 PRO A CA 1
ATOM 596 C C . PRO A 1 82 ? 143.07883 64.39987 30.14789 1.000 37.20494 82 PRO A C 1
ATOM 597 O O . PRO A 1 82 ? 142.65999 63.43530 29.52129 1.000 40.13460 82 PRO A O 1
ATOM 601 N N . HIS A 1 83 ? 143.80977 64.27860 31.24825 1.000 32.14521 83 HIS A N 1
ATOM 602 C CA . HIS A 1 83 ? 144.10406 62.97133 31.80908 1.000 24.50550 83 HIS A CA 1
ATOM 603 C C . HIS A 1 83 ? 143.70927 62.95216 33.27891 1.000 28.85004 83 HIS A C 1
ATOM 604 O O . HIS A 1 83 ? 143.54089 63.99522 33.91419 1.000 36.02112 83 HIS A O 1
ATOM 611 N N . VAL A 1 84 ? 143.53852 61.74421 33.80765 1.000 28.65740 84 VAL A N 1
ATOM 612 C CA . VAL A 1 84 ? 143.15498 61.56802 35.20319 1.000 36.26859 84 VAL A CA 1
ATOM 613 C C . VAL A 1 84 ? 144.39824 61.42119 36.06661 1.000 37.28437 84 VAL A C 1
ATOM 614 O O . VAL A 1 84 ? 144.62020 62.20398 36.99658 1.000 44.66722 84 VAL A O 1
ATOM 618 N N . PHE A 1 85 ? 145.20797 60.40774 35.77082 1.000 28.28003 85 PHE A N 1
ATOM 619 C CA . PHE A 1 85 ? 146.37508 60.06917 36.57297 1.000 34.28870 85 PHE A CA 1
ATOM 620 C C . PHE A 1 85 ? 147.68730 60.39983 35.88135 1.000 41.07208 85 PHE A C 1
ATOM 621 O O . PHE A 1 85 ? 148.54906 61.04016 36.48627 1.000 38.08963 85 PHE A O 1
ATOM 629 N N . GLU A 1 86 ? 147.86927 59.97398 34.62923 1.000 32.60840 86 GLU A N 1
ATOM 630 C CA . GLU A 1 86 ? 149.12862 60.16802 33.92097 1.000 38.57138 86 GLU A CA 1
ATOM 631 C C . GLU A 1 86 ? 148.87643 60.81010 32.56771 1.000 36.19700 86 GLU A C 1
ATOM 632 O O . GLU A 1 86 ? 147.85397 60.55839 31.92475 1.000 26.08863 86 GLU A O 1
ATOM 638 N N . PHE A 1 87 ? 149.85129 61.61443 32.13242 1.000 25.64288 87 PHE A N 1
ATOM 639 C CA . PHE A 1 87 ? 149.78783 62.27226 30.82763 1.000 28.71331 87 PHE A CA 1
ATOM 640 C C . PHE A 1 87 ? 149.60022 61.27306 29.68928 1.000 29.27840 87 PHE A C 1
ATOM 641 O O . PHE A 1 87 ? 148.90745 61.56438 28.70766 1.000 27.43196 87 PHE A O 1
ATOM 649 N N . ARG A 1 88 ? 150.22093 60.09300 29.78758 1.000 25.29837 88 ARG A N 1
ATOM 650 C CA . ARG A 1 88 ? 150.18261 59.18533 28.64407 1.000 27.78260 88 ARG A CA 1
ATOM 651 C C . ARG A 1 88 ? 148.80137 58.58249 28.40151 1.000 25.38094 88 ARG A C 1
ATOM 652 O O . ARG A 1 88 ? 148.60866 57.94980 27.35987 1.000 27.32435 88 ARG A O 1
ATOM 660 N N . GLU A 1 89 ? 147.84826 58.75972 29.32581 1.000 27.73714 89 GLU A N 1
ATOM 661 C CA . GLU A 1 89 ? 146.45899 58.36971 29.06769 1.000 26.43745 89 GLU A CA 1
ATOM 662 C C . GLU A 1 89 ? 145.91412 59.00069 27.79596 1.000 32.78618 89 GLU A C 1
ATOM 663 O O . GLU A 1 89 ? 144.98700 58.46196 27.17689 1.000 25.55713 89 GLU A O 1
ATOM 669 N N . ARG A 1 90 ? 146.45325 60.15532 27.40931 1.000 23.65151 90 ARG A N 1
ATOM 670 C CA . ARG A 1 90 ? 145.95901 60.89870 26.26346 1.000 26.24969 90 ARG A CA 1
ATOM 671 C C . ARG A 1 90 ? 146.18473 60.17809 24.94213 1.000 27.37538 90 ARG A C 1
ATOM 672 O O . ARG A 1 90 ? 145.63206 60.61123 23.92682 1.000 24.96842 90 ARG A O 1
ATOM 680 N N . PHE A 1 91 ? 146.96155 59.09580 24.92548 1.000 22.28210 91 PHE A N 1
ATOM 681 C CA . PHE A 1 91 ? 147.32344 58.40917 23.68615 1.000 26.51025 91 PHE A CA 1
ATOM 682 C C . PHE A 1 91 ? 147.01497 56.92253 23.83303 1.000 28.86646 91 PHE A C 1
ATOM 683 O O . PHE A 1 91 ? 147.79034 56.17374 24.43418 1.000 27.92968 91 PHE A O 1
ATOM 691 N N . PHE A 1 92 ? 145.87392 56.50519 23.29060 1.000 26.96203 92 PHE A N 1
ATOM 692 C CA . PHE A 1 92 ? 145.46478 55.10437 23.25494 1.000 28.29479 92 PHE A CA 1
ATOM 693 C C . PHE A 1 92 ? 145.86460 54.56751 21.88709 1.000 31.65539 92 PHE A C 1
ATOM 694 O O . PHE A 1 92 ? 145.25226 54.92134 20.87579 1.000 29.46452 92 PHE A O 1
ATOM 702 N N . LEU A 1 93 ? 146.90854 53.74315 21.85001 1.000 29.24980 93 LEU A N 1
ATOM 703 C CA . LEU A 1 93 ? 147.56157 53.36054 20.60330 1.000 31.84102 93 LEU A CA 1
ATOM 704 C C . LEU A 1 93 ? 147.48586 51.85074 20.42149 1.000 27.66355 93 LEU A C 1
ATOM 705 O O . LEU A 1 93 ? 148.01510 51.09541 21.24496 1.000 31.40139 93 LEU A O 1
ATOM 710 N N . ASN A 1 94 ? 146.83666 51.42123 19.34001 1.000 33.22512 94 ASN A N 1
ATOM 711 C CA . ASN A 1 94 ? 146.75495 50.01143 18.96148 1.000 31.05152 94 ASN A CA 1
ATOM 712 C C . ASN A 1 94 ? 146.29494 49.14522 20.13249 1.000 33.34671 94 ASN A C 1
ATOM 713 O O . ASN A 1 94 ? 146.88591 48.11180 20.44863 1.000 35.58081 94 ASN A O 1
ATOM 718 N N . GLY A 1 95 ? 145.22959 49.59109 20.79520 1.000 28.88794 95 GLY A N 1
ATOM 719 C CA . GLY A 1 95 ? 144.56200 48.79039 21.79717 1.000 30.84913 95 GLY A CA 1
ATOM 720 C C . GLY A 1 95 ? 145.02010 48.98047 23.22645 1.000 33.24066 95 GLY A C 1
ATOM 721 O O . GLY A 1 95 ? 144.47894 48.31686 24.12078 1.000 29.95360 95 GLY A O 1
ATOM 722 N N . SER A 1 96 ? 145.98392 49.86263 23.48502 1.000 28.59726 96 SER A N 1
ATOM 723 C CA . SER A 1 96 ? 146.41665 50.08985 24.85508 1.000 26.96526 96 SER A CA 1
ATOM 724 C C . SER A 1 96 ? 147.00277 51.49145 24.99231 1.000 30.66142 96 SER A C 1
ATOM 725 O O . SER A 1 96 ? 147.38344 52.13279 24.00831 1.000 29.47863 96 SER A O 1
ATOM 728 N N . VAL A 1 97 ? 147.03871 51.96955 26.23878 1.000 25.18649 97 VAL A N 1
ATOM 729 C CA . VAL A 1 97 ? 147.70477 53.23018 26.54386 1.000 27.54130 97 VAL A CA 1
ATOM 730 C C . VAL A 1 97 ? 149.15268 53.15126 26.08692 1.000 34.44939 97 VAL A C 1
ATOM 731 O O . VAL A 1 97 ? 149.81686 52.12354 26.26070 1.000 33.57442 97 VAL A O 1
ATOM 735 N N . VAL A 1 98 ? 149.64903 54.23823 25.48598 1.000 32.59526 98 VAL A N 1
ATOM 736 C CA . VAL A 1 98 ? 150.98728 54.21822 24.90662 1.000 32.60135 98 VAL A CA 1
ATOM 737 C C . VAL A 1 98 ? 152.03003 53.95513 25.98753 1.000 34.63397 98 VAL A C 1
ATOM 738 O O . VAL A 1 98 ? 151.90494 54.40378 27.13555 1.000 30.45840 98 VAL A O 1
ATOM 742 N N . GLY A 1 99 ? 153.05751 53.19140 25.62721 1.000 39.96428 99 GLY A N 1
ATOM 743 C CA . GLY A 1 99 ? 154.13805 52.93732 26.55683 1.000 37.59845 99 GLY A CA 1
ATOM 744 C C . GLY A 1 99 ? 155.00054 54.16826 26.76334 1.000 34.66690 99 GLY A C 1
ATOM 745 O O . GLY A 1 99 ? 155.16972 55.00002 25.86883 1.000 30.27676 99 GLY A O 1
ATOM 746 N N . GLU A 1 100 ? 155.55522 54.27819 27.97351 1.000 36.38860 100 GLU A N 1
ATOM 747 C CA . GLU A 1 100 ? 156.34101 55.45812 28.33314 1.000 41.74224 100 GLU A CA 1
ATOM 748 C C . GLU A 1 100 ? 157.51812 55.66761 27.38735 1.000 35.03337 100 GLU A C 1
ATOM 749 O O . GLU A 1 100 ? 157.81513 56.80336 26.99519 1.000 35.49667 100 GLU A O 1
ATOM 755 N N . SER A 1 101 ? 158.20841 54.58890 27.01280 1.000 35.31507 101 SER A N 1
ATOM 756 C CA . SER A 1 101 ? 159.39426 54.74682 26.17786 1.000 35.24577 101 SER A CA 1
ATOM 757 C C . SER A 1 101 ? 159.03035 55.13278 24.75246 1.000 41.97610 101 SER A C 1
ATOM 758 O O . SER A 1 101 ? 159.77578 55.87920 24.10880 1.000 33.68534 101 SER A O 1
ATOM 761 N N . VAL A 1 102 ? 157.89229 54.64548 24.24803 1.000 33.56761 102 VAL A N 1
ATOM 762 C CA . VAL A 1 102 ? 157.42633 55.05208 22.92514 1.000 35.00231 102 VAL A CA 1
ATOM 763 C C . VAL A 1 102 ? 157.08999 56.53855 22.91370 1.000 29.45123 102 VAL A C 1
ATOM 764 O O . VAL A 1 102 ? 157.40531 57.25876 21.95755 1.000 30.30758 102 VAL A O 1
ATOM 768 N N . LEU A 1 103 ? 156.43993 57.01862 23.97405 1.000 31.12317 103 LEU A N 1
ATOM 769 C CA . LEU A 1 103 ? 156.10029 58.43572 24.06587 1.000 30.22268 103 LEU A CA 1
ATOM 770 C C . LEU A 1 103 ? 157.35067 59.29911 24.21896 1.000 31.99687 103 LEU A C 1
ATOM 771 O O . LEU A 1 103 ? 157.46674 60.35400 23.58389 1.000 31.53178 103 LEU A O 1
ATOM 776 N N . GLU A 1 104 ? 158.29479 58.87086 25.05856 1.000 31.52972 104 GLU A N 1
ATOM 777 C CA . GLU A 1 104 ? 159.52731 59.63690 25.23093 1.000 27.39971 104 GLU A CA 1
ATOM 778 C C . GLU A 1 104 ? 160.31987 59.70620 23.92997 1.000 32.66707 104 GLU A C 1
ATOM 779 O O . GLU A 1 104 ? 160.94196 60.73145 23.62521 1.000 39.73136 104 GLU A O 1
ATOM 785 N N . ASN A 1 105 ? 160.28001 58.63612 23.13199 1.000 33.31356 105 ASN A N 1
ATOM 786 C CA . ASN A 1 105 ? 160.98971 58.63293 21.85697 1.000 32.51746 105 ASN A CA 1
ATOM 787 C C . ASN A 1 105 ? 160.38193 59.62845 20.87432 1.000 38.56432 105 ASN A C 1
ATOM 788 O O . ASN A 1 105 ? 161.11035 60.31091 20.14594 1.000 33.38543 105 ASN A O 1
ATOM 793 N N . ALA A 1 106 ? 159.05125 59.72468 20.82908 1.000 30.03160 106 ALA A N 1
ATOM 794 C CA . ALA A 1 106 ? 158.42718 60.72814 19.97393 1.000 28.13273 106 ALA A CA 1
ATOM 795 C C . ALA A 1 106 ? 158.80618 62.13300 20.42098 1.000 31.32650 106 ALA A C 1
ATOM 796 O O . ALA A 1 106 ? 159.07952 63.00913 19.59117 1.000 32.91571 106 ALA A O 1
ATOM 798 N N . HIS A 1 107 ? 158.81428 62.36615 21.73359 1.000 26.44835 107 HIS A N 1
ATOM 799 C CA . HIS A 1 107 ? 159.23859 63.65860 22.25630 1.000 28.33373 107 HIS A CA 1
ATOM 800 C C . HIS A 1 107 ? 160.68397 63.96082 21.86969 1.000 31.26761 107 HIS A C 1
ATOM 801 O O . HIS A 1 107 ? 161.00644 65.08567 21.46913 1.000 33.4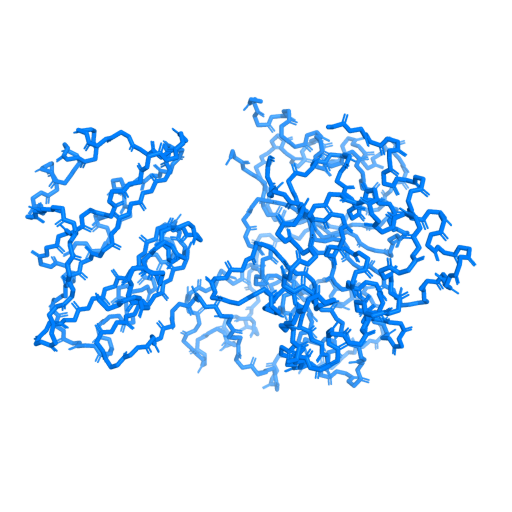5132 107 HIS A O 1
ATOM 808 N N . GLN A 1 108 ? 161.56480 62.96302 21.96963 1.000 32.44512 108 GLN A N 1
ATOM 809 C CA . GLN A 1 108 ? 162.97330 63.19005 21.65411 1.000 39.30609 108 GLN A CA 1
ATOM 810 C C . GLN A 1 108 ? 163.15670 63.63160 20.20628 1.000 39.08211 108 GLN A C 1
ATOM 811 O O . GLN A 1 108 ? 164.02618 64.45754 19.91025 1.000 40.31592 108 GLN A O 1
ATOM 817 N N . GLN A 1 109 ? 162.33563 63.10741 19.29144 1.000 36.52987 109 GLN A N 1
ATOM 818 C CA . GLN A 1 109 ? 162.42053 63.53438 17.89833 1.000 35.76230 109 GLN A CA 1
ATOM 819 C C . GLN A 1 109 ? 161.88570 64.95013 17.71245 1.000 42.62024 109 GLN A C 1
ATOM 820 O O . GL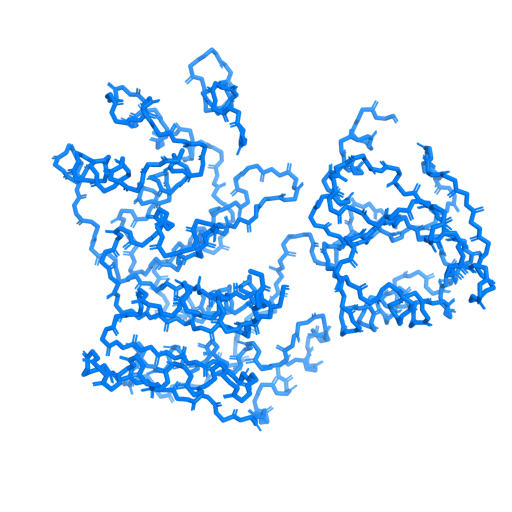N A 1 109 ? 162.40852 65.71192 16.89093 1.000 37.09612 109 GLN A O 1
ATOM 826 N N . LEU A 1 110 ? 160.83909 65.32043 18.45733 1.000 33.75742 110 LEU A N 1
ATOM 827 C CA . LEU A 1 110 ? 160.19876 66.61625 18.25027 1.000 33.92390 110 LEU A CA 1
ATOM 828 C C . LEU A 1 110 ? 160.98464 67.76752 18.86925 1.000 32.37453 110 LEU A C 1
ATOM 829 O O . LEU A 1 110 ? 161.04047 68.86120 18.29390 1.000 34.40446 110 LEU A O 1
ATOM 834 N N . GLN A 1 111 ? 161.55949 67.55299 20.05396 1.000 33.41547 111 GLN A N 1
ATOM 835 C CA . GLN A 1 111 ? 162.00295 68.66687 20.88848 1.000 47.00330 111 GLN A CA 1
ATOM 836 C C . GLN A 1 111 ? 163.10851 69.50030 20.24922 1.000 51.18608 111 GLN A C 1
ATOM 837 O O . GLN A 1 111 ? 163.29355 70.65724 20.64034 1.000 46.00566 111 GLN A O 1
ATOM 843 N N . SER A 1 112 ? 163.83984 68.95518 19.27875 1.000 40.10148 112 SER A N 1
ATOM 844 C CA . SER A 1 112 ? 164.95685 69.68067 18.68497 1.000 51.96899 112 SER A CA 1
ATOM 845 C C . SER A 1 112 ? 164.52548 70.71751 17.65695 1.000 47.81130 112 SER A C 1
ATOM 846 O O . SER A 1 112 ? 165.38819 71.38644 17.08161 1.000 46.69556 112 SER A O 1
ATOM 849 N N . HIS A 1 113 ? 163.23142 70.87749 17.41060 1.000 36.03288 113 HIS A N 1
ATOM 850 C CA . HIS A 1 113 ? 162.75286 71.80100 16.39653 1.000 36.29227 113 HIS A CA 1
ATOM 851 C C . HIS A 1 113 ? 162.11323 73.02072 17.04278 1.000 46.05395 113 HIS A C 1
ATOM 852 O O . HIS A 1 113 ? 161.47599 72.92779 18.09612 1.000 43.41956 113 HIS A O 1
ATOM 859 N N . ALA A 1 114 ? 162.28670 74.16853 16.38360 1.000 36.14083 114 ALA A N 1
ATOM 860 C CA . ALA A 1 114 ? 161.79942 75.42855 16.93345 1.000 37.91763 114 ALA A CA 1
ATOM 861 C C . ALA A 1 114 ? 160.28707 75.41365 17.12789 1.000 44.22446 114 ALA A C 1
ATOM 862 O O . ALA A 1 114 ? 159.77983 75.96099 18.11508 1.000 37.21226 114 ALA A O 1
ATOM 864 N N . PHE A 1 115 ? 159.54357 74.79333 16.20171 1.000 37.61392 115 PHE A N 1
ATOM 865 C CA . PHE A 1 115 ? 158.08728 74.80770 16.32766 1.000 36.93377 115 PHE A CA 1
ATOM 866 C C . PHE A 1 115 ? 157.62399 74.05792 17.57149 1.000 32.12368 115 PHE A C 1
ATOM 867 O O . PHE A 1 115 ? 156.54562 74.34629 18.10370 1.000 34.06206 115 PHE A O 1
ATOM 875 N N . SER A 1 116 ? 158.42373 73.10772 18.05515 1.000 26.89114 116 SER A N 1
ATOM 876 C CA . SER A 1 116 ? 158.06093 72.39370 19.27415 1.000 32.64390 116 SER A CA 1
ATOM 877 C C . SER A 1 116 ? 158.15456 73.29771 20.49639 1.000 39.85195 116 SER A C 1
ATOM 878 O O . SER A 1 116 ? 157.32024 73.21050 21.40419 1.000 34.49412 116 SER A O 1
ATOM 881 N N . SER A 1 117 ? 159.16380 74.16921 20.54360 1.000 33.42174 117 SER A N 1
ATOM 882 C CA . SER A 1 117 ? 159.25920 75.10699 21.65631 1.000 33.21855 117 SER A CA 1
ATOM 883 C C . SER A 1 117 ? 158.15507 76.14838 21.60368 1.000 27.02895 117 SER A C 1
ATOM 884 O O . SER A 1 117 ? 157.72592 76.64875 22.64916 1.000 35.98565 117 SER A O 1
ATOM 887 N N . ALA A 1 118 ? 157.67893 76.48549 20.40333 1.000 30.62822 118 ALA A N 1
ATOM 888 C CA . ALA A 1 118 ? 156.59233 77.44867 20.27628 1.000 29.27673 118 ALA A CA 1
ATOM 889 C C . ALA A 1 118 ? 155.24140 76.86681 20.68035 1.000 31.14554 118 ALA A C 1
ATOM 890 O O . ALA A 1 118 ? 154.29689 77.62929 20.90189 1.000 32.93584 118 ALA A O 1
ATOM 892 N N . CYS A 1 119 ? 155.12942 75.54390 20.78182 1.000 29.74267 119 CYS A N 1
ATOM 893 C CA . CYS A 1 119 ? 153.84863 74.91916 21.09332 1.000 28.67195 119 CYS A CA 1
ATOM 894 C C . CYS A 1 119 ? 153.36883 75.28598 22.48930 1.000 32.34075 119 CYS A C 1
ATOM 895 O O . CYS A 1 119 ? 154.14710 75.31826 23.44651 1.000 31.30329 119 CYS A O 1
ATOM 898 N N . SER A 1 120 ? 152.06753 75.53456 22.60398 1.000 33.39454 120 SER A N 1
ATOM 899 C CA . SER A 1 120 ? 151.41360 75.43796 23.89611 1.000 31.95090 120 SER A CA 1
ATOM 900 C C . SER A 1 120 ? 151.42274 73.98350 24.36607 1.000 26.17807 120 SER A C 1
ATOM 901 O O . SER A 1 120 ? 151.74718 73.06068 23.61692 1.000 27.97859 120 SER A O 1
ATOM 904 N N . TYR A 1 121 ? 151.04266 73.78828 25.63027 1.000 24.61333 121 TYR A N 1
ATOM 905 C CA . TYR A 1 121 ? 150.94851 72.44398 26.19196 1.000 32.18242 121 TYR A CA 1
ATOM 906 C C . TYR A 1 121 ? 150.09095 71.53244 25.31476 1.000 27.60889 121 TYR A C 1
ATOM 907 O O . TYR A 1 121 ? 150.53279 70.45717 24.88830 1.000 25.99822 121 TYR A O 1
ATOM 916 N N . PHE A 1 122 ? 148.86663 71.95924 25.01575 1.000 24.42472 122 PHE A N 1
ATOM 917 C CA . PHE A 1 122 ? 147.97048 71.11136 24.23707 1.000 27.81868 122 PHE A CA 1
ATOM 918 C C . PHE A 1 122 ? 148.42349 70.99278 22.78842 1.000 28.70157 122 PHE A C 1
ATOM 919 O O . PHE A 1 122 ? 148.24363 69.93607 22.17317 1.000 22.99581 122 PHE A O 1
ATOM 927 N N . GLU A 1 123 ? 149.01930 72.05210 22.23046 1.000 29.14501 123 GLU A N 1
ATOM 928 C CA . GLU A 1 123 ? 149.55256 71.96686 20.87330 1.000 28.87350 123 GLU A CA 1
ATOM 929 C C . GLU A 1 123 ? 150.66704 70.92999 20.77982 1.000 28.15837 123 GLU A C 1
ATOM 930 O O . GLU A 1 123 ? 150.76470 70.20313 19.78237 1.000 25.95657 123 GLU A O 1
ATOM 936 N N . TYR A 1 124 ? 151.51168 70.83578 21.81248 1.000 27.94895 124 TYR A N 1
ATOM 937 C CA . TYR A 1 124 ? 152.56653 69.82451 21.80572 1.000 30.42472 124 TYR A CA 1
ATOM 938 C C . TYR A 1 124 ? 151.99022 68.41758 21.93132 1.000 32.88258 124 TYR A C 1
ATOM 939 O O . TYR A 1 124 ? 152.47655 67.48162 21.28240 1.000 25.62151 124 TYR A O 1
ATOM 948 N N . ALA A 1 125 ? 150.97009 68.24439 22.77941 1.000 27.90101 125 ALA A N 1
ATOM 949 C CA . ALA A 1 125 ? 150.28999 66.95371 22.86684 1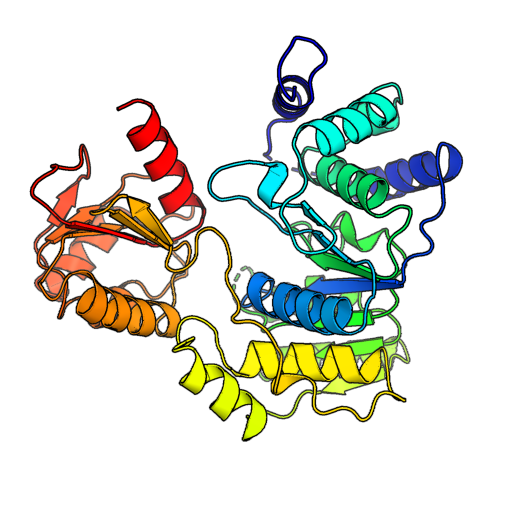.000 26.50198 125 ALA A CA 1
ATOM 950 C C . ALA A 1 125 ? 149.73801 66.53684 21.50985 1.000 23.90980 125 ALA A C 1
ATOM 951 O O . ALA A 1 125 ? 149.80954 65.35877 21.13571 1.000 24.72695 125 ALA A O 1
ATOM 953 N N . THR A 1 126 ? 149.19611 67.49682 20.75309 1.000 25.39640 126 THR A N 1
ATOM 954 C CA . THR A 1 126 ? 148.67117 67.20255 19.42283 1.000 24.94817 126 THR A CA 1
ATOM 955 C C . THR A 1 126 ? 149.76822 66.68726 18.49599 1.000 29.75675 126 THR A C 1
ATOM 956 O O . THR A 1 126 ? 149.57479 65.69835 17.78021 1.000 25.61744 126 THR A O 1
ATOM 960 N N . LEU A 1 127 ? 150.93220 67.34756 18.48897 1.000 29.12674 127 LEU A N 1
ATOM 961 C CA . LEU A 1 127 ? 152.03288 66.87297 17.65254 1.000 27.24886 127 LEU A CA 1
ATOM 962 C C . LEU A 1 127 ? 152.50351 65.49612 18.09216 1.000 24.99543 127 LEU A C 1
ATOM 963 O O . LEU A 1 127 ? 152.84471 64.65397 17.25387 1.000 28.82406 127 LEU A O 1
ATOM 968 N N . LEU A 1 128 ? 152.54518 65.25174 19.40555 1.000 22.89327 128 LEU A N 1
ATOM 969 C CA . LEU A 1 128 ? 152.91488 63.92917 19.89173 1.000 24.78200 128 LEU A CA 1
ATOM 970 C C . LEU A 1 128 ? 151.94248 62.86911 19.38010 1.000 26.70105 128 LEU A C 1
ATOM 971 O O . LEU A 1 128 ? 152.35683 61.76604 18.99908 1.000 28.06825 128 LEU A O 1
ATOM 976 N N . ALA A 1 129 ? 150.64630 63.18739 19.35895 1.000 25.65028 129 ALA A N 1
ATOM 977 C CA . ALA A 1 129 ? 149.66482 62.24194 18.83497 1.000 24.49075 129 ALA A CA 1
ATOM 978 C C . ALA A 1 129 ? 149.92773 61.93267 17.36501 1.000 27.05755 129 ALA A C 1
ATOM 979 O O . ALA A 1 129 ? 149.88221 60.76843 16.95029 1.000 26.08000 129 ALA A O 1
ATOM 981 N N . VAL A 1 130 ? 150.20375 62.96253 16.56115 1.000 24.08916 130 VAL A N 1
ATOM 982 C CA . VAL A 1 130 ? 150.46943 62.74149 15.14197 1.000 23.88791 130 VAL A CA 1
ATOM 983 C C . VAL A 1 130 ? 151.73548 61.91618 14.95824 1.000 32.05947 130 VAL A C 1
ATOM 984 O O . VAL A 1 130 ? 151.79344 61.03031 14.09624 1.000 31.00095 130 VAL A O 1
ATOM 988 N N . MET A 1 131 ? 152.77033 62.19125 15.76074 1.000 27.73563 131 MET A N 1
ATOM 989 C CA . MET A 1 131 ? 153.99936 61.40407 15.67954 1.000 28.68394 131 MET A CA 1
ATOM 990 C C . MET A 1 131 ? 153.73093 59.94414 16.01984 1.000 41.55930 131 MET A C 1
ATOM 991 O O . MET A 1 131 ? 154.19815 59.02944 15.32703 1.000 32.63948 131 MET A O 1
ATOM 996 N N . LEU A 1 132 ? 152.96549 59.70810 17.08683 1.000 29.30367 132 LEU A N 1
ATOM 997 C CA . LEU A 1 132 ? 152.66417 58.34779 17.50695 1.000 33.63602 132 LEU A CA 1
ATOM 998 C C . LEU A 1 132 ? 151.79114 57.60603 16.50598 1.000 30.96048 132 LEU A C 1
ATOM 999 O O . LEU A 1 132 ? 151.83168 56.37199 16.47335 1.000 29.42766 132 LEU A O 1
ATOM 1004 N N . ALA A 1 133 ? 151.01272 58.32300 15.69375 1.000 29.49029 133 ALA A N 1
ATOM 1005 C CA . ALA A 1 133 ? 150.08201 57.71444 14.74991 1.000 36.19323 133 ALA A CA 1
ATOM 1006 C C . ALA A 1 133 ? 150.64337 57.63063 13.33453 1.000 33.66600 133 ALA A C 1
ATOM 1007 O O . ALA A 1 133 ? 149.88306 57.38016 12.39362 1.000 32.22694 133 ALA A O 1
ATOM 1009 N N . LYS A 1 134 ? 151.95799 57.82015 13.17483 1.000 31.69277 134 LYS A N 1
ATOM 1010 C CA . LYS A 1 134 ? 152.58580 57.85629 11.85497 1.000 31.00874 134 LYS A CA 1
ATOM 1011 C C . LYS A 1 134 ? 152.18522 56.66846 10.98427 1.000 26.47274 134 LYS A C 1
ATOM 1012 O O . LYS A 1 134 ? 151.93177 56.82788 9.78392 1.000 34.07062 134 LYS A O 1
ATOM 1018 N N . ASP A 1 135 ? 152.13285 55.47013 11.56597 1.000 29.12340 135 ASP A N 1
ATOM 1019 C CA . ASP A 1 135 ? 151.82821 54.25493 10.81925 1.000 34.00037 135 ASP A CA 1
ATOM 1020 C C . ASP A 1 135 ? 150.44720 53.69601 11.14297 1.000 40.27195 135 ASP A C 1
ATOM 1021 O O . ASP A 1 135 ? 150.20803 52.49874 10.95201 1.000 34.36657 135 ASP A O 1
ATOM 1026 N N . CYS A 1 136 ? 149.53378 54.53400 11.62055 1.000 31.64122 136 CYS A N 1
ATOM 1027 C CA . CYS A 1 136 ? 148.18476 54.09175 11.93201 1.000 27.40480 136 CYS A CA 1
ATOM 1028 C C . CYS A 1 136 ? 147.29130 54.17454 10.70395 1.000 28.28166 136 CYS A C 1
ATOM 1029 O O . CYS A 1 136 ? 147.52901 54.96135 9.78236 1.000 30.11033 136 CYS A O 1
ATOM 1032 N N . ASP A 1 137 ? 146.24688 53.34673 10.70038 1.000 35.03613 137 ASP A N 1
ATOM 1033 C CA . ASP A 1 137 ? 145.23055 53.45831 9.66593 1.000 30.12514 137 ASP A CA 1
ATOM 1034 C C . ASP A 1 137 ? 144.24061 54.57432 9.96769 1.000 28.77734 137 ASP A C 1
ATOM 1035 O O . ASP A 1 137 ? 143.73340 55.21856 9.04140 1.000 28.61534 137 ASP A O 1
ATOM 1040 N N . TYR A 1 138 ? 143.95318 54.81140 11.24419 1.000 28.51791 138 TYR A N 1
ATOM 1041 C CA . TYR A 1 138 ? 142.97291 55.80443 11.65099 1.000 26.94387 138 TYR A CA 1
ATOM 1042 C C . TYR A 1 138 ? 143.50308 56.56561 12.85313 1.000 25.52481 138 TYR A C 1
ATOM 1043 O O . TYR A 1 138 ? 144.16843 55.99267 13.72165 1.000 24.75694 138 TYR A O 1
ATOM 1052 N N . LEU A 1 139 ? 143.20223 57.85777 12.89056 1.000 28.14828 139 LEU A N 1
ATOM 1053 C CA . LEU A 1 139 ? 143.52540 58.71968 14.02098 1.000 26.95895 139 LEU A CA 1
ATOM 1054 C C . LEU A 1 139 ? 142.22040 59.33830 14.50168 1.000 21.98275 139 LEU A C 1
ATOM 1055 O O . LEU A 1 139 ? 141.60448 60.13443 13.78209 1.000 26.31960 139 LEU A O 1
ATOM 1060 N N . VAL A 1 140 ? 141.77472 58.93545 15.68763 1.000 24.56753 140 VAL A N 1
ATOM 1061 C CA . VAL A 1 140 ? 140.56209 59.46804 16.30050 1.000 26.26373 140 VAL A CA 1
ATOM 1062 C C . VAL A 1 140 ? 141.00286 60.60341 17.21536 1.000 26.30858 140 VAL A C 1
ATOM 1063 O O . VAL A 1 140 ? 141.62183 60.37172 18.25794 1.000 27.36172 140 VAL A O 1
ATOM 1067 N N . LEU A 1 141 ? 140.68022 61.82886 16.81426 1.000 27.76107 141 LEU A N 1
ATOM 1068 C CA . LEU A 1 141 ? 141.28228 63.04764 17.34423 1.000 23.66434 141 LEU A CA 1
ATOM 1069 C C . LEU A 1 141 ? 140.21064 63.84972 18.07021 1.000 26.11419 141 LEU A C 1
ATOM 1070 O O . LEU A 1 141 ? 139.32876 64.43585 17.43372 1.000 30.32991 141 LEU A O 1
ATOM 1075 N N . GLU A 1 142 ? 140.29110 63.88184 19.39393 1.000 29.82546 142 GLU A N 1
ATOM 1076 C CA . GLU A 1 142 ? 139.33781 64.63757 20.19564 1.000 24.45344 142 GLU A CA 1
ATOM 1077 C C . GLU A 1 142 ? 139.74852 66.10171 20.24765 1.000 31.44189 142 GLU A C 1
ATOM 1078 O O . GLU A 1 142 ? 140.90727 66.42006 20.53635 1.000 29.78768 142 GLU A O 1
ATOM 1084 N N . ALA A 1 143 ? 138.80303 66.99067 19.96763 1.000 31.05233 143 ALA A N 1
ATOM 1085 C CA . ALA A 1 143 ? 139.08824 68.41533 20.03902 1.000 29.95312 143 ALA A CA 1
ATOM 1086 C C . ALA A 1 143 ? 139.30026 68.84334 21.48715 1.000 42.08488 143 ALA A C 1
ATOM 1087 O O . ALA A 1 143 ? 138.71917 68.28001 22.42069 1.000 30.31467 143 ALA A O 1
ATOM 1089 N N . GLY A 1 144 ? 140.15974 69.83488 21.66956 1.000 31.81390 144 GLY A N 1
ATOM 1090 C CA . GLY A 1 144 ? 140.35429 70.47041 22.95607 1.000 42.98602 144 GLY A CA 1
ATOM 1091 C C . GLY A 1 144 ? 139.37989 71.60807 23.16810 1.000 41.45471 144 GLY A C 1
ATOM 1092 O O . GLY A 1 144 ? 138.26741 71.61427 22.63190 1.000 49.04999 144 GLY A O 1
ATOM 1093 N N . LEU A 1 145 ? 139.81357 72.60270 23.93932 1.000 48.19095 145 LEU A N 1
ATOM 1094 C CA . LEU A 1 145 ? 138.96065 73.72187 24.31770 1.000 52.97919 145 LEU A CA 1
ATOM 1095 C C . LEU A 1 145 ? 139.11738 74.93510 23.40940 1.000 59.59193 145 LEU A C 1
ATOM 1096 O O . LEU A 1 145 ? 138.48035 75.96344 23.66061 1.000 66.75943 145 LEU A O 1
ATOM 1101 N N . GLY A 1 146 ? 139.93223 74.84018 22.35801 1.000 53.70035 146 GLY A N 1
ATOM 1102 C CA . GLY A 1 146 ? 140.20685 75.98035 21.49638 1.000 54.24537 146 GLY A CA 1
ATOM 1103 C C . GLY A 1 146 ? 139.05577 76.40906 20.60538 1.000 61.92601 146 GLY A C 1
ATOM 1104 O O . GLY A 1 146 ? 139.17353 77.44028 19.93410 1.000 62.51471 146 GLY A O 1
ATOM 1105 N N . GLY A 1 147 ? 137.96383 75.65067 20.57240 1.000 53.26061 147 GLY A N 1
ATOM 1106 C CA . GLY A 1 147 ? 136.81817 76.05699 19.76975 1.000 60.07432 147 GLY A CA 1
ATOM 1107 C C . GLY A 1 147 ? 137.07908 75.86101 18.28919 1.000 57.77911 147 GLY A C 1
ATOM 1108 O O . GLY A 1 147 ? 137.52046 74.79374 17.84815 1.000 65.99094 147 GLY A O 1
ATOM 1109 N N . GLU A 1 148 ? 136.78823 76.89921 17.50033 1.000 66.72434 148 GLU A N 1
ATOM 1110 C CA . GLU A 1 148 ? 137.05112 76.83945 16.06694 1.000 67.62776 148 GLU A CA 1
ATOM 1111 C C . GLU A 1 148 ? 138.53475 76.96269 15.75439 1.000 63.63892 148 GLU A C 1
ATOM 1112 O O . GLU A 1 148 ? 138.97136 76.51730 14.68709 1.000 65.14186 148 GLU A O 1
ATOM 1118 N N . PHE A 1 149 ? 139.31508 77.55194 16.66018 1.000 53.37405 149 PHE A N 1
ATOM 1119 C CA . PHE A 1 149 ? 140.75723 77.66839 16.50362 1.000 64.73928 149 PHE A CA 1
ATOM 1120 C C . PHE A 1 149 ? 141.51122 76.59457 17.27804 1.000 61.33079 149 PHE A C 1
ATOM 1121 O O . PHE A 1 149 ? 142.70287 76.76374 17.56083 1.000 54.24798 149 PHE A O 1
ATOM 1129 N N . ASP A 1 150 ? 140.84011 75.50119 17.63280 1.000 42.35602 150 ASP A N 1
ATOM 1130 C CA . ASP A 1 150 ? 141.50454 74.41434 18.33518 1.000 38.38335 150 ASP A CA 1
ATOM 1131 C C . ASP A 1 150 ? 142.63582 73.85645 17.48266 1.000 45.40823 150 ASP A C 1
ATOM 1132 O O . ASP A 1 150 ? 142.58153 73.87634 16.24993 1.000 38.99407 150 ASP A O 1
ATOM 1137 N N . SER A 1 151 ? 143.67821 73.36336 18.15524 1.000 40.29773 151 SER A N 1
ATOM 1138 C CA . SER A 1 151 ? 144.83588 72.84977 17.43275 1.000 39.70068 151 SER A CA 1
ATOM 1139 C C . SER A 1 151 ? 144.46984 71.65958 16.55370 1.000 43.91952 151 SER A C 1
ATOM 1140 O O . SER A 1 151 ? 145.02855 71.50624 15.46199 1.000 36.07778 151 SER A O 1
ATOM 1143 N N . THR A 1 152 ? 143.52738 70.81605 16.99582 1.000 35.80815 152 THR A N 1
ATOM 1144 C CA . THR A 1 152 ? 143.15307 69.65714 16.19126 1.000 40.47801 152 THR A CA 1
ATOM 1145 C C . THR A 1 152 ? 142.46614 70.05658 14.89226 1.000 31.94577 152 THR A C 1
ATOM 1146 O O . THR A 1 152 ? 142.37385 69.23193 13.97652 1.000 39.63068 152 THR A O 1
ATOM 1150 N N . ASN A 1 153 ? 141.99942 71.30249 14.78709 1.000 32.23951 153 ASN A N 1
ATOM 1151 C CA . ASN A 1 153 ? 141.38345 71.78174 13.55389 1.000 42.16045 153 ASN A CA 1
ATOM 1152 C C . ASN A 1 153 ? 142.36475 71.87509 12.39307 1.000 44.42958 153 ASN A C 1
ATOM 1153 O O . ASN A 1 153 ? 141.92850 71.94229 11.23890 1.000 37.84856 153 ASN A O 1
ATOM 1158 N N . ALA A 1 154 ? 143.67031 71.89933 12.66639 1.000 37.66693 154 ALA A N 1
ATOM 1159 C CA . ALA A 1 154 ? 144.65553 72.10596 11.61376 1.000 38.68667 154 ALA A CA 1
ATOM 1160 C C . ALA A 1 154 ? 144.90701 70.85677 10.78264 1.000 40.72223 154 ALA A C 1
ATOM 1161 O O . ALA A 1 154 ? 145.44362 70.96296 9.67579 1.000 34.69762 154 ALA A O 1
ATOM 1163 N N . LEU A 1 155 ? 144.54287 69.68389 11.28517 1.000 36.93483 155 LEU A N 1
ATOM 1164 C CA . LEU A 1 155 ? 144.75876 68.45055 10.54771 1.000 40.29004 155 LEU A CA 1
ATOM 1165 C C . LEU A 1 155 ? 143.63217 68.24145 9.54208 1.000 33.55633 155 LEU A C 1
ATOM 1166 O O . LEU A 1 155 ? 142.47158 68.56545 9.80966 1.000 32.87017 155 LEU A O 1
ATOM 1171 N N . LYS A 1 156 ? 143.97887 67.72640 8.36676 1.000 41.75836 156 LYS A N 1
ATOM 1172 C CA . LYS A 1 156 ? 142.94798 67.40007 7.39184 1.000 41.34608 156 LYS A CA 1
ATOM 1173 C C . LYS A 1 156 ? 142.09610 66.25765 7.92713 1.000 37.75327 156 LYS A C 1
ATOM 1174 O O . LYS A 1 156 ? 142.60703 65.30638 8.52429 1.000 46.20613 156 LYS A O 1
ATOM 1180 N N . LYS A 1 157 ? 140.78921 66.36186 7.73270 1.000 34.93624 157 LYS A N 1
ATOM 1181 C CA . LYS A 1 157 ? 139.84978 65.44596 8.35620 1.000 34.14959 157 LYS A CA 1
ATOM 1182 C C . LYS A 1 157 ? 139.11425 64.63661 7.30025 1.000 34.01201 157 LYS A C 1
ATOM 1183 O O . LYS A 1 157 ? 138.69068 65.16941 6.27086 1.000 41.08057 157 LYS A O 1
ATOM 1189 N N . THR A 1 158 ? 138.98822 63.33918 7.56131 1.000 30.46014 158 THR A N 1
ATOM 1190 C CA . THR A 1 158 ? 138.10569 62.49005 6.77380 1.000 32.48986 158 THR A CA 1
ATOM 1191 C C . THR A 1 158 ? 136.66023 62.62432 7.23514 1.000 31.28122 158 THR A C 1
ATOM 1192 O O . THR A 1 158 ? 135.73415 62.62905 6.41575 1.000 26.58042 158 THR A O 1
ATOM 1196 N N . LEU A 1 159 ? 136.45155 62.74296 8.54256 1.000 28.71313 159 LEU A N 1
ATOM 1197 C CA . LEU A 1 159 ? 135.11592 62.68161 9.11372 1.000 26.01455 159 LEU A CA 1
ATOM 1198 C C . LEU A 1 159 ? 135.11383 63.45247 10.42203 1.000 25.99524 159 LEU A C 1
ATOM 1199 O O . LEU A 1 159 ? 136.08692 63.39610 11.17285 1.000 29.95207 159 LEU A O 1
ATOM 1204 N N . SER A 1 160 ? 134.03050 64.17946 10.67994 1.000 25.94416 160 SER A N 1
ATOM 1205 C CA . SER A 1 160 ? 133.78218 64.77360 11.98562 1.000 30.31453 160 SER A CA 1
ATOM 1206 C C . SER A 1 160 ? 132.62917 64.03895 12.65659 1.000 27.43970 160 SER A C 1
ATOM 1207 O O . SER A 1 160 ? 131.66685 63.63985 11.99400 1.000 25.29591 160 SER A O 1
ATOM 1210 N N . VAL A 1 161 ? 132.73864 63.84128 13.96617 1.000 25.29069 161 VAL A N 1
ATOM 1211 C CA . VAL A 1 161 ? 131.65201 63.29834 14.77438 1.000 27.25501 161 VAL A CA 1
ATOM 1212 C C . VAL A 1 161 ? 131.28309 64.35320 15.80495 1.000 28.20567 161 VAL A C 1
ATOM 1213 O O . VAL A 1 161 ? 132.10479 64.70409 16.65938 1.000 25.03083 161 VAL A O 1
ATOM 1217 N N . PHE A 1 162 ? 130.05716 64.86922 15.72526 1.000 24.41639 162 PHE A N 1
ATOM 1218 C CA . PHE A 1 162 ? 129.59097 65.87674 16.66876 1.000 22.38723 162 PHE A CA 1
ATOM 1219 C C . PHE A 1 162 ? 128.75885 65.18578 17.73837 1.000 25.88505 162 PHE A C 1
ATOM 1220 O O . PHE A 1 162 ? 127.61442 64.79453 17.48614 1.000 24.74490 162 PHE A O 1
ATOM 1228 N N . THR A 1 163 ? 129.34266 65.02725 18.92210 1.000 28.12492 163 THR A N 1
ATOM 1229 C CA . THR A 1 163 ? 128.62831 64.51356 20.08334 1.000 22.00013 163 THR A CA 1
ATOM 1230 C C . THR A 1 163 ? 127.73070 65.62275 20.63471 1.000 27.08886 163 THR A C 1
ATOM 1231 O O . THR A 1 163 ? 127.75743 66.75306 20.13990 1.000 27.33648 163 THR A O 1
ATOM 1235 N N . PRO A 1 164 ? 126.87751 65.32959 21.62228 1.000 24.82439 164 PRO A N 1
ATOM 1236 C CA . PRO A 1 164 ? 125.93446 66.35807 22.09749 1.000 25.59429 164 PRO A CA 1
ATOM 1237 C C . PRO A 1 164 ? 126.63680 67.60611 22.62324 1.000 32.37601 164 PRO A C 1
ATOM 1238 O O . PRO A 1 164 ? 127.61059 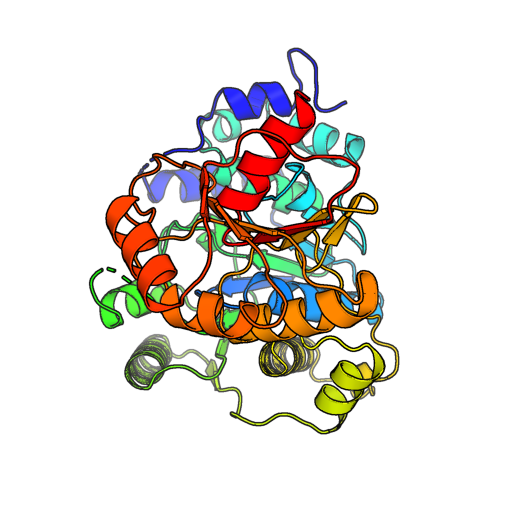67.52664 23.37630 1.000 27.69722 164 PRO A O 1
ATOM 1242 N N . ILE A 1 165 ? 126.11738 68.76725 22.21950 1.000 29.65684 165 ILE A N 1
ATOM 1243 C CA . ILE A 1 165 ? 126.69322 70.07240 22.53441 1.000 27.14078 165 ILE A CA 1
ATOM 1244 C C . ILE A 1 165 ? 125.81052 70.76363 23.56634 1.000 40.04797 165 ILE A C 1
ATOM 1245 O O . ILE A 1 165 ? 124.58170 70.80464 23.41774 1.000 35.73423 165 ILE A O 1
ATOM 1250 N N . ASP A 1 166 ? 126.43810 71.33013 24.59421 1.000 39.34354 166 ASP A N 1
ATOM 1251 C CA . ASP A 1 166 ? 125.71785 71.96506 25.68820 1.000 42.98228 166 ASP A CA 1
ATOM 1252 C C . ASP A 1 166 ? 126.58935 73.07664 26.26505 1.000 52.17167 166 ASP A C 1
ATOM 1253 O O . ASP A 1 166 ? 127.67182 73.37710 25.75088 1.000 41.72870 166 ASP A O 1
ATOM 1258 N N . TYR A 1 167 ? 126.10780 73.68953 27.34328 1.000 61.58487 167 TYR A N 1
ATOM 1259 C CA . TYR A 1 167 ? 126.83840 74.76757 28.00636 1.000 53.38815 167 TYR A CA 1
ATOM 1260 C C . TYR A 1 167 ? 128.10494 74.25415 28.68274 1.000 52.68256 167 TYR A C 1
ATOM 1261 O O . TYR A 1 167 ? 128.11297 73.17158 29.26491 1.000 58.87340 167 TYR A O 1
ATOM 1270 N N . ASP A 1 175 ? 129.07908 82.48335 25.41487 1.000 72.67368 175 ASP A N 1
ATOM 1271 C CA . ASP A 1 175 ? 128.09062 82.52169 26.48566 1.000 70.34813 175 ASP A CA 1
ATOM 1272 C C . ASP A 1 175 ? 126.85243 81.69871 26.13533 1.000 74.41921 175 ASP A C 1
ATOM 1273 O O . ASP A 1 175 ? 126.57840 80.67965 26.76926 1.000 75.30077 175 ASP A O 1
ATOM 1278 N N . SER A 1 176 ? 126.11159 82.14763 25.12329 1.000 61.23545 176 SER A N 1
ATOM 1279 C CA . SER A 1 176 ? 124.86808 81.49589 24.74052 1.000 64.67463 176 SER A CA 1
ATOM 1280 C C . SER A 1 176 ? 125.13556 80.13988 24.09203 1.000 58.32233 176 SER A C 1
ATOM 1281 O O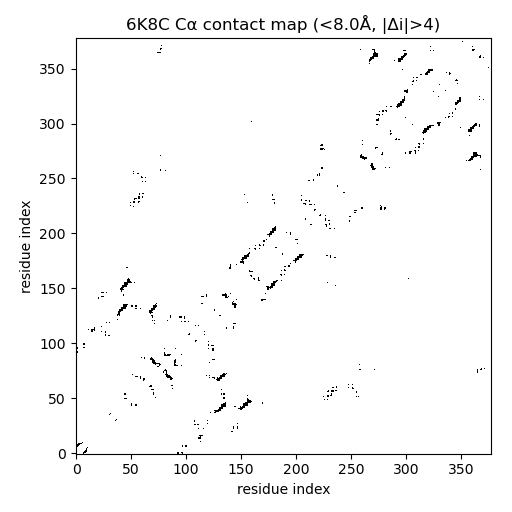 . SER A 1 176 ? 126.22907 79.86161 23.59258 1.000 60.68378 176 SER A O 1
ATOM 1284 N N . LEU A 1 177 ? 124.10219 79.29129 24.09737 1.000 55.59902 177 LEU A N 1
ATOM 1285 C CA . LEU A 1 177 ? 124.21595 77.98176 23.46360 1.000 57.00904 177 LEU A CA 1
ATOM 1286 C C . LEU A 1 177 ? 124.40740 78.10452 21.95730 1.000 50.00382 177 LEU A C 1
ATOM 1287 O O . LEU A 1 177 ? 125.13364 77.30228 21.36013 1.000 43.15644 177 LEU A O 1
ATOM 1292 N N . GLU A 1 178 ? 123.77412 79.09768 21.32785 1.000 46.98098 178 GLU A N 1
ATOM 1293 C CA . GLU A 1 178 ? 123.99613 79.32002 19.90290 1.000 49.92185 178 GLU A CA 1
ATOM 1294 C C . GLU A 1 178 ? 125.45363 79.66239 19.62836 1.000 44.71248 178 GLU A C 1
ATOM 1295 O O . GLU A 1 178 ? 126.03626 79.18810 18.64690 1.000 40.97588 178 GLU A O 1
ATOM 1301 N N . SER A 1 179 ? 126.06406 80.46785 20.50080 1.000 42.39997 179 SER A N 1
ATOM 1302 C CA . SER A 1 179 ? 127.46509 80.83427 20.32631 1.000 52.63207 179 SER A CA 1
ATOM 1303 C C . SER A 1 179 ? 128.38003 79.63078 20.51328 1.000 44.03601 179 SER A C 1
ATOM 1304 O O . SER A 1 179 ? 129.38876 79.49857 19.81071 1.000 49.24303 179 SER A O 1
ATOM 1307 N N . ILE A 1 180 ? 128.05458 78.74966 21.46262 1.000 41.06682 180 ILE A N 1
ATOM 1308 C CA . ILE A 1 180 ? 128.84584 77.53436 21.64372 1.000 45.89802 180 ILE A CA 1
ATOM 1309 C C . ILE A 1 180 ? 128.76510 76.66939 20.39507 1.000 42.72559 180 ILE A C 1
ATOM 1310 O O . ILE A 1 180 ? 129.78499 76.21516 19.86076 1.000 42.36510 180 ILE A O 1
ATOM 1315 N N . ALA A 1 181 ? 127.54305 76.44163 19.90791 1.000 34.23487 181 ALA A N 1
ATOM 1316 C CA . ALA A 1 181 ? 127.34728 75.60765 18.72943 1.000 40.22268 181 ALA A CA 1
ATOM 1317 C C . ALA A 1 181 ? 128.08914 76.16892 17.52584 1.000 44.92146 181 ALA A C 1
ATOM 1318 O O . ALA A 1 181 ? 128.65070 75.41080 16.72622 1.000 39.76593 181 ALA A O 1
ATOM 1320 N N . GLN A 1 182 ? 128.11927 77.49711 17.39284 1.000 42.38809 182 GLN A N 1
ATOM 1321 C CA . GLN A 1 182 ? 128.73324 78.11887 16.22379 1.000 44.44732 182 GLN A CA 1
ATOM 1322 C C . GLN A 1 182 ? 130.21783 77.79104 16.13284 1.000 45.27302 182 GLN A C 1
ATOM 1323 O O . GLN A 1 182 ? 130.70768 77.37032 15.07838 1.000 43.83615 182 GLN A O 1
ATOM 1329 N N . THR A 1 183 ? 130.95120 77.97355 17.23323 1.000 47.21206 183 THR A N 1
ATOM 1330 C CA . THR A 1 183 ? 132.39620 77.76413 17.19796 1.000 49.20135 183 THR A CA 1
ATOM 1331 C C . THR A 1 183 ? 132.74213 76.30579 16.92280 1.000 50.27258 183 THR A C 1
ATOM 1332 O O . THR A 1 183 ? 133.70128 76.01465 16.19787 1.000 51.39825 183 THR A O 1
ATOM 1336 N N . LYS A 1 184 ? 131.97119 75.37470 17.48982 1.000 33.79332 184 LYS A N 1
ATOM 1337 C CA . LYS A 1 184 ? 132.23686 73.95690 17.26696 1.000 33.50540 184 LYS A CA 1
ATOM 1338 C C . LYS A 1 184 ? 131.89408 73.54491 15.83996 1.000 35.02534 184 LYS A C 1
ATOM 1339 O O . LYS A 1 184 ? 132.66407 72.82822 15.19056 1.000 38.22227 184 LYS A O 1
ATOM 1345 N N . LEU A 1 185 ? 130.75041 73.99737 15.32973 1.000 39.32002 185 LEU A N 1
ATOM 1346 C CA . LEU A 1 185 ? 130.25062 73.51095 14.05208 1.000 32.17066 185 LEU A CA 1
ATOM 1347 C C . LEU A 1 185 ? 130.89936 74.18668 12.85255 1.000 39.54567 185 LEU A C 1
ATOM 1348 O O . LEU A 1 185 ? 130.87544 73.61596 11.75697 1.000 36.40797 185 LEU A O 1
ATOM 1353 N N . LYS A 1 186 ? 131.47776 75.37821 13.02744 1.000 37.42195 186 LYS A N 1
ATOM 1354 C CA . LYS A 1 186 ? 131.99279 76.11976 11.87834 1.000 48.39004 186 LYS A CA 1
ATOM 1355 C C . LYS A 1 186 ? 133.12900 75.38173 11.18406 1.000 48.88993 186 LYS A C 1
ATOM 1356 O O . LYS A 1 186 ? 133.31187 75.52804 9.97002 1.000 49.12004 186 LYS A O 1
ATOM 1362 N N . ALA A 1 187 ? 133.89448 74.58396 11.92567 1.000 39.74700 187 ALA A N 1
ATOM 1363 C CA . ALA A 1 187 ? 135.01437 73.84672 11.36477 1.000 48.19063 187 ALA A CA 1
ATOM 1364 C C . ALA A 1 187 ? 134.61587 72.47422 10.82974 1.000 48.37576 187 ALA A C 1
ATOM 1365 O O . ALA A 1 187 ? 135.49300 71.63287 10.59981 1.000 43.06985 187 ALA A O 1
ATOM 1367 N N . MET A 1 188 ? 133.32206 72.22729 10.62677 1.000 39.16169 188 MET A N 1
ATOM 1368 C CA . MET A 1 188 ? 132.90460 70.96833 10.02870 1.000 32.94461 188 MET A CA 1
ATOM 1369 C C . MET A 1 188 ? 133.44007 70.86565 8.60553 1.000 39.88264 188 MET A C 1
ATOM 1370 O O . MET A 1 188 ? 133.51388 71.85841 7.87522 1.000 36.91370 188 MET A O 1
ATOM 1375 N N . GLY A 1 189 ? 133.85819 69.66544 8.23164 1.000 39.07389 189 GLY A N 1
ATOM 1376 C CA . GLY A 1 189 ? 134.33599 69.38461 6.89231 1.000 36.19350 189 GLY A CA 1
ATOM 1377 C C . GLY A 1 189 ? 133.22172 68.91475 5.98478 1.000 40.43382 189 GLY A C 1
ATOM 1378 O O . GLY A 1 189 ? 132.04436 69.22496 6.19152 1.000 39.67876 189 GLY A O 1
ATOM 1379 N N . SER A 1 190 ? 133.59400 68.12977 4.97492 1.000 34.33998 190 SER A N 1
ATOM 1380 C CA . SER A 1 190 ? 132.63753 67.72693 3.95406 1.000 36.58238 190 SER A CA 1
ATOM 1381 C C . SER A 1 190 ? 131.73436 66.58351 4.39907 1.000 36.23549 190 SER A C 1
ATOM 1382 O O . SER A 1 190 ? 130.68870 66.36683 3.78092 1.000 34.36941 190 SER A O 1
ATOM 1385 N N . LEU A 1 191 ? 132.09949 65.86254 5.45828 1.000 35.70888 191 LEU A N 1
ATOM 1386 C CA . LEU A 1 191 ? 131.37567 64.66702 5.87950 1.000 39.42230 191 LEU A CA 1
ATOM 1387 C C . LEU A 1 191 ? 131.34649 64.62651 7.39890 1.000 34.07991 191 LEU A C 1
ATOM 1388 O O . LEU A 1 191 ? 132.40292 64.57748 8.03472 1.000 29.07390 191 LEU A O 1
ATOM 1393 N N . SER A 1 192 ? 130.14763 64.63928 7.97971 1.000 29.03027 192 SER A N 1
ATOM 1394 C CA . SER A 1 192 ? 130.02597 64.68333 9.42964 1.000 32.74389 192 SER A CA 1
ATOM 1395 C C . SER A 1 192 ? 128.82469 63.87671 9.89784 1.000 29.95936 192 SER A C 1
ATOM 1396 O O . SER A 1 192 ? 127.78037 63.84715 9.24020 1.000 33.73020 192 SER A O 1
ATOM 1399 N N . ILE A 1 193 ? 128.99269 63.23816 11.04509 1.000 30.44420 193 ILE A N 1
ATOM 1400 C CA . ILE A 1 193 ? 127.92623 62.56400 11.77126 1.000 27.37555 193 ILE A CA 1
ATOM 1401 C C . ILE A 1 193 ? 127.56393 63.43778 12.95811 1.000 28.20158 193 ILE A C 1
ATOM 1402 O O . ILE A 1 193 ? 128.45038 63.98147 13.62366 1.000 26.94444 193 ILE A O 1
ATOM 1407 N N . ILE A 1 194 ? 126.27081 63.59962 13.22429 1.000 24.84741 194 ILE A N 1
ATOM 1408 C CA . ILE A 1 194 ? 125.84318 64.41904 14.35139 1.000 22.63558 194 ILE A CA 1
ATOM 1409 C C . ILE A 1 194 ? 124.92815 63.59179 15.24622 1.000 29.48731 194 ILE A C 1
ATOM 1410 O O . ILE A 1 194 ? 123.91462 63.05459 14.78384 1.000 29.03792 194 ILE A O 1
ATOM 1415 N N . ALA A 1 195 ? 125.30946 63.46706 16.52231 1.000 29.01790 195 ALA A N 1
ATOM 1416 C CA . ALA A 1 195 ? 124.47078 62.84051 17.53414 1.000 28.70036 195 ALA A CA 1
ATOM 1417 C C . ALA A 1 195 ? 123.21758 63.68435 17.76851 1.000 27.54549 195 ALA A C 1
ATOM 1418 O O . ALA A 1 195 ? 123.17270 64.85495 17.37822 1.000 26.96178 195 ALA A O 1
ATOM 1420 N N . PRO A 1 196 ? 122.18235 63.11517 18.39624 1.000 27.05522 196 PRO A N 1
ATOM 1421 C CA . PRO A 1 196 ? 120.98688 63.91570 18.70933 1.000 28.65012 196 PRO A CA 1
ATOM 1422 C C . PRO A 1 196 ? 121.34917 65.14459 19.53365 1.000 31.40349 196 PRO A C 1
ATOM 1423 O O . PRO A 1 196 ? 122.10433 65.06346 20.50671 1.000 36.53666 196 PRO A O 1
ATOM 1427 N N . GLN A 1 197 ? 120.82908 66.29484 19.11133 1.000 29.23700 197 GLN A N 1
ATOM 1428 C CA . GLN A 1 197 ? 121.18351 67.59093 19.67311 1.000 33.89917 197 GLN A CA 1
ATOM 1429 C C . GLN A 1 197 ? 119.92573 68.32582 20.11365 1.000 37.31448 197 GLN A C 1
ATOM 1430 O O . GLN A 1 197 ? 118.80092 67.91696 19.82079 1.000 32.71176 197 GLN A O 1
ATOM 1436 N N . GLN A 1 198 ? 120.13275 69.44405 20.80249 1.000 35.35662 198 GLN A N 1
ATOM 1437 C CA . GLN A 1 198 ? 119.04722 70.38456 21.02162 1.000 41.02058 198 GLN A CA 1
ATOM 1438 C C . GLN A 1 198 ? 118.66384 71.05279 19.70268 1.000 37.61665 198 GLN A C 1
ATOM 1439 O O . GLN A 1 198 ? 119.45671 71.12413 18.75892 1.000 34.91363 198 GLN A O 1
ATOM 1445 N N . GLU A 1 199 ? 117.42779 71.55799 19.65091 1.000 30.17042 199 GLU A N 1
ATOM 1446 C CA . GLU A 1 199 ? 116.84623 71.98682 18.38084 1.000 28.95277 199 GLU A CA 1
ATOM 1447 C C . GLU A 1 199 ? 117.65938 73.10253 17.72485 1.000 33.18155 199 GLU A C 1
ATOM 1448 O O . GLU A 1 199 ? 117.92079 73.06372 16.51754 1.000 32.80720 199 GLU A O 1
ATOM 1454 N N . LEU A 1 200 ? 118.05748 74.11737 18.49776 1.000 27.37507 200 LEU A N 1
ATOM 1455 C CA . LEU A 1 200 ? 118.81932 75.21379 17.90323 1.000 38.23921 200 LEU A CA 1
ATOM 1456 C C . LEU A 1 200 ? 120.17826 74.74409 17.39593 1.000 34.85479 200 LEU A C 1
ATOM 1457 O O . LEU A 1 200 ? 120.68094 75.27247 16.39806 1.000 34.65830 200 LEU A O 1
ATOM 1462 N N . VAL A 1 201 ? 120.78013 73.75121 18.05656 1.000 32.35412 201 VAL A N 1
ATOM 1463 C CA . VAL A 1 201 ? 122.08503 73.25896 17.62221 1.000 31.46003 201 VAL A CA 1
ATOM 1464 C C . VAL A 1 201 ? 121.95679 72.48771 16.31344 1.000 33.05024 201 VAL A C 1
ATOM 1465 O O . VAL A 1 201 ? 122.76592 72.66212 15.39518 1.000 29.84957 201 VAL A O 1
ATOM 1469 N N . LEU A 1 202 ? 120.93969 71.62793 16.20233 1.000 30.64090 202 LEU A N 1
ATOM 1470 C CA . LEU A 1 202 ? 120.69705 70.93503 14.93907 1.000 30.58382 202 LEU A CA 1
ATOM 1471 C C . LEU A 1 202 ? 120.41720 71.92652 13.81521 1.000 35.13889 202 LEU A C 1
ATOM 1472 O O . LEU A 1 202 ? 120.91645 71.76433 12.69475 1.000 30.21393 202 LEU A O 1
ATOM 1477 N N . ASN A 1 203 ? 119.62215 72.96277 14.10062 1.000 30.81764 203 ASN A N 1
ATOM 1478 C CA . ASN A 1 203 ? 119.35635 74.00414 13.11237 1.000 34.91355 203 ASN A CA 1
ATOM 1479 C C . ASN A 1 203 ? 120.64445 74.69255 12.68130 1.000 32.17599 203 ASN A C 1
ATOM 1480 O O . ASN A 1 203 ? 120.88153 74.90373 11.48643 1.000 39.42700 203 ASN A O 1
ATOM 1485 N N . ALA A 1 204 ? 121.48658 75.06178 13.64794 1.000 29.60631 204 ALA A N 1
ATOM 1486 C CA . ALA A 1 204 ? 122.74642 75.71808 13.31263 1.000 40.89752 204 ALA A CA 1
ATOM 1487 C C . ALA A 1 204 ? 123.63123 74.80991 12.46901 1.000 36.72754 204 ALA A C 1
ATOM 1488 O O . ALA A 1 204 ? 124.25116 75.26138 11.49799 1.000 33.88409 204 ALA A O 1
ATOM 1490 N N . ALA A 1 205 ? 123.68547 73.52000 12.81378 1.000 36.83996 205 ALA A N 1
ATOM 1491 C CA . ALA A 1 205 ? 124.50582 72.57653 12.05933 1.000 29.58993 205 ALA A CA 1
ATOM 1492 C C . ALA A 1 205 ? 123.98846 72.39857 10.63627 1.000 33.13462 205 ALA A C 1
ATOM 1493 O O . ALA A 1 205 ? 124.77899 72.34629 9.68598 1.000 32.63431 205 ALA A O 1
ATOM 1495 N N . GLN A 1 206 ? 122.66601 72.29602 10.46831 1.000 35.70435 206 GLN A N 1
ATOM 1496 C CA . GLN A 1 206 ? 122.10127 72.13940 9.13102 1.000 34.90392 206 GLN A CA 1
ATOM 1497 C C . GLN A 1 206 ? 122.36012 73.37073 8.27501 1.000 37.82523 206 GLN A C 1
ATOM 1498 O O . GLN A 1 206 ? 122.61524 73.25871 7.07096 1.000 32.83762 206 GLN A O 1
ATOM 1504 N N . LYS A 1 207 ? 122.28873 74.55599 8.87905 1.000 37.27866 207 LYS A N 1
ATOM 1505 C CA . LYS A 1 207 ? 122.53441 75.78463 8.13452 1.000 37.34733 207 LYS A CA 1
ATOM 1506 C C . LYS A 1 207 ? 123.97891 75.85482 7.65433 1.000 38.34008 207 LYS A C 1
ATOM 1507 O O . LYS A 1 207 ? 124.24208 76.23442 6.50757 1.000 40.03838 207 LYS A O 1
ATOM 1513 N N . ILE A 1 208 ? 124.92764 75.47166 8.51019 1.000 36.89244 208 ILE A N 1
ATOM 1514 C CA . ILE A 1 208 ? 126.33151 75.51029 8.12160 1.000 36.88812 208 ILE A CA 1
ATOM 1515 C C . ILE A 1 208 ? 126.62076 74.46076 7.05561 1.000 41.13574 208 ILE A C 1
ATOM 1516 O O . ILE A 1 208 ? 127.32743 74.73338 6.07820 1.000 43.41749 208 ILE A O 1
ATOM 1521 N N . ALA A 1 209 ? 126.06706 73.25323 7.21068 1.000 35.78633 209 ALA A N 1
ATOM 1522 C CA . ALA A 1 209 ? 126.31607 72.19729 6.23034 1.000 31.08542 209 ALA A CA 1
ATOM 1523 C C . ALA A 1 209 ? 125.81452 72.59451 4.84812 1.000 38.40835 209 ALA A C 1
ATOM 1524 O O . ALA A 1 209 ? 126.48052 72.33630 3.83713 1.000 41.44367 209 ALA A O 1
ATOM 1526 N N . LYS A 1 210 ? 124.63600 73.21502 4.78421 1.000 36.12374 210 LYS A N 1
ATOM 1527 C CA . LYS A 1 210 ? 124.12162 73.69644 3.50802 1.000 36.12100 210 LYS A CA 1
ATOM 1528 C C . LYS A 1 210 ? 125.02712 74.77508 2.92943 1.000 38.95229 210 LYS A C 1
ATOM 1529 O O . LYS A 1 210 ? 125.32459 74.77093 1.72897 1.000 49.69283 210 LYS A O 1
ATOM 1535 N N . GLU A 1 211 ? 125.49071 75.69748 3.77641 1.000 43.93970 211 GLU A N 1
ATOM 1536 C CA . GLU A 1 211 ? 126.38300 76.75728 3.31625 1.000 51.35491 211 GLU A CA 1
ATOM 1537 C C . GLU A 1 211 ? 127.68657 76.19233 2.76051 1.000 47.68866 211 GLU A C 1
ATOM 1538 O O . GLU A 1 211 ? 128.23086 76.71733 1.78224 1.000 51.73667 211 GLU A O 1
ATOM 1544 N N . LYS A 1 212 ? 128.20072 75.12247 3.36411 1.000 38.94801 212 LYS A N 1
ATOM 1545 C CA . LYS A 1 212 ? 129.46866 74.53537 2.95422 1.000 41.37298 212 LYS A CA 1
ATOM 1546 C C . LYS A 1 212 ? 129.31163 73.38776 1.96355 1.000 42.32470 212 LYS A C 1
ATOM 1547 O O . LYS A 1 212 ? 130.31773 72.76675 1.60210 1.000 44.13216 212 LYS A O 1
ATOM 1553 N N . HIS A 1 213 ? 128.08579 73.09727 1.51768 1.000 44.53916 213 HIS A N 1
ATOM 1554 C CA . HIS A 1 213 ? 127.80310 71.98084 0.60917 1.000 47.52534 213 HIS A CA 1
ATOM 1555 C C . HIS A 1 213 ? 128.23555 70.64488 1.20373 1.000 45.84310 213 HIS A C 1
ATOM 1556 O O . HIS A 1 213 ? 128.62591 69.73019 0.47631 1.000 38.64305 213 HIS A O 1
ATOM 1563 N N . ALA A 1 214 ? 128.17208 70.52136 2.52434 1.000 44.29032 214 ALA A N 1
ATOM 1564 C CA . ALA A 1 214 ? 128.67487 69.35390 3.23222 1.000 42.21090 214 ALA A CA 1
ATOM 1565 C C . ALA A 1 214 ? 127.56286 68.33999 3.45519 1.000 38.69804 214 ALA A C 1
ATOM 1566 O O . ALA A 1 214 ? 126.37405 68.66503 3.40667 1.000 34.22537 214 ALA A O 1
ATOM 1568 N N . LYS A 1 215 ? 127.96272 67.09731 3.70997 1.000 32.58537 215 LYS A N 1
ATOM 1569 C CA . LYS A 1 215 ? 127.01384 66.03085 4.00079 1.000 35.08715 215 LYS A CA 1
ATOM 1570 C C . LYS A 1 215 ? 126.94949 65.83344 5.51237 1.000 34.01428 215 LYS A C 1
ATOM 1571 O O . LYS A 1 215 ? 127.96789 65.55559 6.15415 1.000 34.55716 215 LYS A O 1
ATOM 1577 N N . LEU A 1 216 ? 125.75819 66.00365 6.07368 1.000 31.29476 216 LEU A N 1
ATOM 1578 C CA . LEU A 1 216 ? 125.51376 65.87815 7.50277 1.000 35.87724 216 LEU A CA 1
ATOM 1579 C C . LEU A 1 216 ? 124.64784 64.64632 7.72480 1.000 37.55750 216 LEU A C 1
ATOM 1580 O O . LEU A 1 216 ? 123.51454 64.59030 7.24019 1.000 34.49343 216 LEU A O 1
ATOM 1585 N N . ILE A 1 217 ? 125.18687 63.65347 8.42250 1.000 25.24272 217 ILE A N 1
ATOM 1586 C CA . ILE A 1 217 ? 124.47261 62.41220 8.70014 1.000 27.71038 217 ILE A CA 1
ATOM 1587 C C . ILE A 1 217 ? 123.88203 62.52927 10.09723 1.000 33.99238 217 ILE A C 1
ATOM 1588 O O . ILE A 1 217 ? 124.60960 62.50874 11.09249 1.000 29.46690 217 ILE A O 1
ATOM 1593 N N . VAL A 1 218 ? 122.56211 62.63338 10.18156 1.000 27.62382 218 VAL A N 1
ATOM 1594 C CA . VAL A 1 218 ? 121.88262 62.85845 11.45132 1.000 29.23348 218 VAL A CA 1
ATOM 1595 C C . VAL A 1 218 ? 121.55669 61.50858 12.07645 1.000 30.31290 218 VAL A C 1
ATOM 1596 O O . VAL A 1 218 ? 120.82972 60.70115 11.49002 1.000 30.86135 218 VAL A O 1
ATOM 1600 N N . VAL A 1 219 ? 122.09318 61.25945 13.26513 1.000 29.03576 219 VAL A N 1
ATOM 1601 C CA . VAL A 1 219 ? 121.85086 59.99582 13.95357 1.000 26.30908 219 VAL A CA 1
ATOM 1602 C C . VAL A 1 219 ? 120.44270 60.00761 14.52725 1.000 29.71103 219 VAL A C 1
ATOM 1603 O O . VAL A 1 219 ? 120.06624 60.93136 15.25816 1.000 28.10237 219 VAL A O 1
ATOM 1607 N N . GLN A 1 220 ? 119.66079 58.98410 14.18928 1.000 27.82093 220 GLN A N 1
ATOM 1608 C CA . GLN A 1 220 ? 118.31178 58.85514 14.72661 1.000 31.37447 220 GLN A CA 1
ATOM 1609 C C . GLN A 1 220 ? 118.34657 58.67704 16.23896 1.000 36.28693 220 GLN A C 1
ATOM 1610 O O . GLN A 1 220 ? 119.22713 58.00315 16.78384 1.000 28.03424 220 GLN A O 1
ATOM 1616 N N . ASN A 1 221 ? 117.36826 59.27770 16.91906 1.000 30.48813 221 ASN A N 1
ATOM 1617 C CA . ASN A 1 221 ? 117.24288 59.14587 18.36976 1.000 29.14958 221 ASN A CA 1
ATOM 1618 C C . ASN A 1 221 ? 116.59490 57.79214 18.65182 1.000 31.06835 221 ASN A C 1
ATOM 1619 O O . ASN A 1 221 ? 115.39175 57.67160 18.89961 1.000 29.13998 221 ASN A O 1
ATOM 1624 N N . GLU A 1 222 ? 117.42849 56.75405 18.62567 1.000 28.53194 222 GLU A N 1
ATOM 1625 C CA . GLU A 1 222 ? 116.95040 55.37926 18.55148 1.000 35.38155 222 GLU A CA 1
ATOM 1626 C C . GLU A 1 222 ? 118.09249 54.44538 18.92632 1.000 37.06167 222 GLU A C 1
ATOM 1627 O O . GLU A 1 222 ? 119.19461 54.58084 18.39043 1.000 29.90070 222 GLU A O 1
ATOM 1633 N N . ILE A 1 223 ? 117.83468 53.50353 19.83192 1.000 28.38391 223 ILE A N 1
ATOM 1634 C CA . ILE A 1 223 ? 118.84676 52.54772 20.27570 1.000 27.89514 223 ILE A CA 1
ATOM 1635 C C . ILE A 1 223 ? 118.48599 51.16949 19.73802 1.000 36.70502 223 ILE A C 1
ATOM 1636 O O . ILE A 1 223 ? 117.40011 50.64800 20.02029 1.000 31.41681 223 ILE A O 1
ATOM 1641 N N . SER A 1 224 ? 119.40370 50.57588 18.97773 1.000 33.35709 224 SER A N 1
ATOM 1642 C CA . SER A 1 224 ? 119.17638 49.26154 18.39740 1.000 41.38167 224 SER A CA 1
ATOM 1643 C C . SER A 1 224 ? 119.23652 48.17324 19.46560 1.000 48.22509 224 SER A C 1
ATOM 1644 O O . SER A 1 224 ? 119.82560 48.34144 20.53762 1.000 36.39681 224 SER A O 1
ATOM 1647 N N . LYS A 1 225 ? 118.61083 47.03538 19.15211 1.000 37.88399 225 LYS A N 1
ATOM 1648 C CA . LYS A 1 225 ? 118.66565 45.88840 20.05247 1.000 43.55271 225 LYS A CA 1
ATOM 1649 C C . LYS A 1 225 ? 120.10273 45.42546 20.26766 1.000 35.18716 225 LYS A C 1
ATOM 1650 O O . LYS A 1 225 ? 120.48781 45.07338 21.38787 1.000 38.10925 225 LYS A O 1
ATOM 1656 N N . GLY A 1 226 ? 120.90995 45.42297 19.20611 1.000 34.24508 226 GLY A N 1
ATOM 1657 C CA . GLY A 1 226 ? 122.29853 45.01402 19.34625 1.000 40.48083 226 GLY A CA 1
ATOM 1658 C C . GLY A 1 226 ? 123.06313 45.86973 20.33781 1.000 40.23637 226 GLY A C 1
ATOM 1659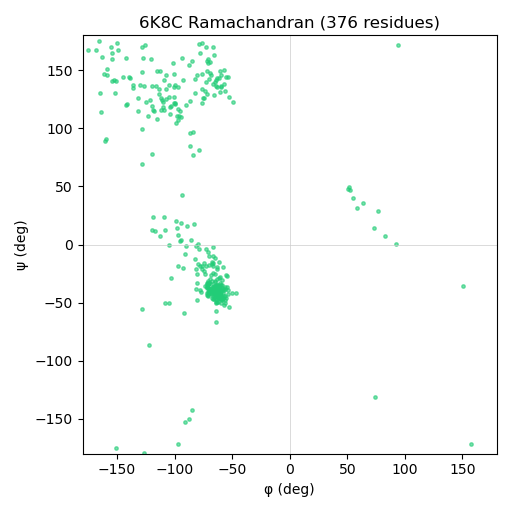 O O . GLY A 1 226 ? 123.87562 45.36067 21.11378 1.000 34.89097 226 GLY A O 1
ATOM 1660 N N . VAL A 1 227 ? 122.80751 47.18010 20.33174 1.000 30.37380 227 VAL A N 1
ATOM 1661 C CA . VAL A 1 227 ? 123.46432 48.07180 21.28292 1.000 29.89301 227 VAL A CA 1
ATOM 1662 C C . VAL A 1 227 ? 122.90740 47.86206 22.68401 1.000 34.70043 227 VAL A C 1
ATOM 1663 O O . VAL A 1 227 ? 123.66168 47.81027 23.66203 1.000 28.90268 227 VAL A O 1
ATOM 1667 N N . ARG A 1 228 ? 121.58196 47.73951 22.81107 1.000 33.33281 228 ARG A N 1
ATOM 1668 C CA . ARG A 1 228 ? 121.00688 47.42553 24.11577 1.000 31.15183 228 ARG A CA 1
ATOM 1669 C C . ARG A 1 228 ? 121.58092 46.12788 24.66740 1.000 28.45415 228 ARG A C 1
ATOM 1670 O O . ARG A 1 228 ? 121.92829 46.05036 25.85011 1.000 33.93545 228 ARG A O 1
ATOM 1678 N N . ASP A 1 229 ? 121.68746 45.09912 23.82288 1.000 31.20197 229 ASP A N 1
ATOM 1679 C CA . ASP A 1 229 ? 122.20228 43.81111 24.27787 1.000 32.14142 229 ASP A CA 1
ATOM 1680 C C . ASP A 1 229 ? 123.64912 43.92996 24.73665 1.000 38.35204 229 ASP A C 1
ATOM 1681 O O . ASP A 1 229 ? 124.02975 43.37639 25.77549 1.000 32.84668 229 ASP A O 1
ATOM 1686 N N . TYR A 1 230 ? 124.46833 44.65457 23.97400 1.000 28.55927 230 TYR A N 1
ATOM 1687 C CA . TYR A 1 230 ? 125.86204 44.85382 24.35924 1.000 29.50670 230 TYR A CA 1
ATOM 1688 C C . TYR A 1 230 ? 125.96150 45.55532 25.70745 1.000 28.93305 230 TYR A C 1
ATOM 1689 O O . TYR A 1 230 ? 126.74061 45.14750 26.57746 1.000 33.67965 230 TYR A O 1
ATOM 1698 N N . ILE A 1 231 ? 125.16416 46.60762 25.90550 1.000 29.50642 231 ILE A N 1
ATOM 1699 C CA . ILE A 1 231 ? 125.22588 47.36141 27.15519 1.000 30.74645 231 ILE A CA 1
ATOM 1700 C C . ILE A 1 231 ? 124.79843 46.49110 28.33535 1.000 38.80904 231 ILE A C 1
ATOM 1701 O O . ILE A 1 231 ? 125.43175 46.50816 29.39793 1.000 37.62159 231 ILE A O 1
ATOM 1706 N N . GLU A 1 232 ? 123.72071 45.71923 28.17467 1.000 37.25279 232 GLU A N 1
ATOM 1707 C CA . GLU A 1 232 ? 123.23926 44.90146 29.28745 1.000 42.49599 232 GLU A CA 1
ATOM 1708 C C . GLU A 1 232 ? 124.19621 43.75183 29.58711 1.000 42.90437 232 GLU A C 1
ATOM 1709 O O . GLU A 1 232 ? 124.43619 43.42226 30.75414 1.000 46.49167 232 GLU A O 1
ATOM 1715 N N . ARG A 1 233 ? 124.74890 43.13226 28.54245 1.000 40.08920 233 ARG A N 1
ATOM 1716 C CA . ARG A 1 233 ? 125.62961 41.98129 28.71497 1.000 46.03198 233 ARG A CA 1
ATOM 1717 C C . ARG A 1 233 ? 126.84965 42.31435 29.56857 1.000 47.83816 233 ARG A C 1
ATOM 1718 O O . ARG A 1 233 ? 127.35053 41.45145 30.29674 1.000 49.39437 233 ARG A O 1
ATOM 1726 N N . TYR A 1 234 ? 127.32089 43.55923 29.52612 1.000 43.01921 234 TYR A N 1
ATOM 1727 C CA . TYR A 1 234 ? 128.50775 43.96797 30.26788 1.000 43.74202 234 TYR A CA 1
ATOM 1728 C C . TYR A 1 234 ? 128.20438 44.95319 31.39070 1.000 43.13244 234 TYR A C 1
ATOM 1729 O O . TYR A 1 234 ? 129.14272 45.46651 32.01703 1.000 47.52094 234 TYR A O 1
ATOM 1738 N N . HIS A 1 235 ? 126.92410 45.21895 31.66747 1.000 43.10315 235 HIS A N 1
ATOM 1739 C CA . HIS A 1 235 ? 126.52415 46.14976 32.72470 1.000 48.43937 235 HIS A CA 1
ATOM 1740 C C . HIS A 1 235 ? 127.22289 47.50114 32.56701 1.000 42.95796 235 HIS A C 1
ATOM 1741 O O . HIS A 1 235 ? 127.76262 48.07012 33.52047 1.000 47.54250 235 HIS A O 1
ATOM 1748 N N . LEU A 1 236 ? 127.21008 48.01793 31.33891 1.000 35.88131 236 LEU A N 1
ATOM 1749 C CA . LEU A 1 236 ? 127.84711 49.28818 30.99844 1.000 36.76497 236 LEU A CA 1
ATOM 1750 C C . LEU A 1 236 ? 126.88608 50.46377 31.07823 1.000 41.24876 236 LEU A C 1
ATOM 1751 O O . LEU A 1 236 ? 126.91818 51.33736 30.20802 1.000 40.70125 236 LEU A O 1
ATOM 1756 N N . ALA A 1 237 ? 126.03523 50.52706 32.10834 1.000 42.53566 237 ALA A N 1
ATOM 1757 C CA . ALA A 1 237 ? 125.15778 51.68278 32.27746 1.000 46.29966 237 ALA A CA 1
ATOM 1758 C C . ALA A 1 237 ? 125.93247 52.97629 32.47809 1.000 34.91041 237 ALA A C 1
ATOM 1759 O O . ALA A 1 237 ? 125.34772 54.06159 32.36384 1.000 34.69385 237 ALA A O 1
ATOM 1761 N N . ARG A 1 238 ? 127.23143 52.88509 32.77837 1.000 38.30850 238 ARG A N 1
ATOM 1762 C CA . ARG A 1 238 ? 128.04380 54.08486 32.94166 1.000 31.94849 238 ARG A CA 1
ATOM 1763 C C . ARG A 1 238 ? 128.07113 54.92526 31.67003 1.000 30.30765 238 ARG A C 1
ATOM 1764 O O . ARG A 1 238 ? 128.22074 56.15128 31.73786 1.000 33.70933 238 ARG A O 1
ATOM 1772 N N . PHE A 1 239 ? 127.90582 54.29930 30.50912 1.000 30.48625 239 PHE A N 1
ATOM 1773 C CA . PHE A 1 239 ? 128.01329 54.98854 29.23015 1.000 34.72474 239 PHE A CA 1
ATOM 1774 C C . PHE A 1 239 ? 126.65992 55.02372 28.53145 1.000 35.14723 239 PHE A C 1
ATOM 1775 O O . PHE A 1 239 ? 125.96328 54.00603 28.46629 1.000 36.81600 239 PHE A O 1
ATOM 1783 N N . LEU A 1 240 ? 126.29334 56.19810 28.02214 1.000 32.28512 240 LEU A N 1
ATOM 1784 C CA . LEU A 1 240 ? 125.04587 56.34893 27.28372 1.000 35.46183 240 LEU A CA 1
ATOM 1785 C C . LEU A 1 240 ? 125.04095 55.45059 26.05659 1.000 38.51724 240 LEU A C 1
ATOM 1786 O O . LEU A 1 240 ? 125.99906 55.43541 25.27815 1.000 30.39522 240 LEU A O 1
ATOM 1791 N N . ALA A 1 241 ? 123.94964 54.70350 25.88201 1.000 33.74229 241 ALA A N 1
ATOM 1792 C CA . ALA A 1 241 ? 123.83830 53.82217 24.72557 1.000 26.01468 241 ALA A CA 1
ATOM 1793 C C . ALA A 1 241 ? 123.95610 54.60458 23.42288 1.000 24.96348 241 ALA A C 1
ATOM 1794 O O . ALA A 1 241 ? 124.53257 54.11100 22.44802 1.000 26.48860 241 ALA A O 1
ATOM 1796 N N . MET A 1 242 ? 123.43800 55.83602 23.39462 1.000 23.80431 242 MET A N 1
ATOM 1797 C CA . MET A 1 242 ? 123.50418 56.63887 22.17357 1.000 29.29553 242 MET A CA 1
ATOM 1798 C C . MET A 1 242 ? 124.94589 56.90973 21.74727 1.000 25.64114 242 MET A C 1
ATOM 1799 O O . MET A 1 242 ? 125.22286 57.05961 20.54802 1.000 25.02891 242 MET A O 1
ATOM 1804 N N . ASN A 1 243 ? 125.87782 56.95741 22.70189 1.000 26.18781 243 ASN A N 1
ATOM 1805 C CA . ASN A 1 243 ? 127.27917 57.15861 22.33958 1.000 27.86202 243 ASN A CA 1
ATOM 1806 C C . ASN A 1 243 ? 127.78403 56.01825 21.46805 1.000 26.96513 243 ASN A C 1
ATOM 1807 O O . ASN A 1 243 ? 128.50721 56.24723 20.49058 1.000 25.87102 243 ASN A O 1
ATOM 1812 N N . LEU A 1 244 ? 127.38665 54.78213 21.78577 1.000 23.99289 244 LEU A N 1
ATOM 1813 C CA . LEU A 1 244 ? 127.77385 53.65289 20.94810 1.000 28.64977 244 LEU A CA 1
ATOM 1814 C C . LEU A 1 244 ? 127.04253 53.67462 19.61117 1.000 20.86764 244 LEU A C 1
ATOM 1815 O O . LEU A 1 244 ? 127.62011 53.30019 18.58237 1.000 25.04642 244 LEU A O 1
ATOM 1820 N N . GLU A 1 245 ? 125.76421 54.08357 19.60216 1.000 27.33478 245 GLU A N 1
ATOM 1821 C CA . GLU A 1 245 ? 125.04736 54.18952 18.33282 1.000 27.85877 245 GLU A CA 1
ATOM 1822 C C . GLU A 1 245 ? 125.73672 55.17208 17.39761 1.000 23.08281 245 GLU A C 1
ATOM 1823 O O . GLU A 1 245 ? 125.85008 54.92016 16.19143 1.000 23.89924 245 GLU A O 1
ATOM 1829 N N . VAL A 1 246 ? 126.20146 56.29888 17.93613 1.000 22.45827 246 VAL A N 1
ATOM 1830 C CA . VAL A 1 246 ? 126.90626 57.27925 17.11479 1.000 21.82229 246 VAL A CA 1
ATOM 1831 C C . VAL A 1 246 ? 128.23200 56.71255 16.61872 1.000 21.80606 246 VAL A C 1
ATOM 1832 O O . VAL A 1 246 ? 128.57831 56.84853 15.43835 1.000 21.93462 246 VAL A O 1
ATOM 1836 N N . ALA A 1 247 ? 128.98465 56.05171 17.49853 1.000 20.04005 247 ALA A N 1
ATOM 1837 C CA . ALA A 1 247 ? 130.23970 55.43967 17.07402 1.000 20.54524 247 ALA A CA 1
ATOM 1838 C C . ALA A 1 247 ? 130.00208 54.37475 16.01293 1.000 23.73250 247 ALA A C 1
ATOM 1839 O O . ALA A 1 247 ? 130.80820 54.21918 15.08981 1.000 21.75828 247 ALA A O 1
ATOM 1841 N N . LEU A 1 248 ? 128.90656 53.62031 16.13450 1.000 24.61992 248 LEU A N 1
ATOM 1842 C CA . LEU A 1 248 ? 128.59446 52.61187 15.12651 1.000 24.24199 248 LEU A CA 1
ATOM 1843 C C . LEU A 1 248 ? 128.29164 53.25732 13.78055 1.000 21.78136 248 LEU A C 1
ATOM 1844 O O . LEU A 1 248 ? 128.72713 52.75936 12.73464 1.000 25.68628 248 LEU A O 1
ATOM 1849 N N . LYS A 1 249 ? 127.54652 54.36545 13.78548 1.000 25.07347 249 LYS A N 1
ATOM 1850 C CA . LYS A 1 249 ? 127.27580 55.07692 12.53824 1.000 25.21464 249 LYS A CA 1
ATOM 1851 C C . LYS A 1 249 ? 128.56173 55.60401 11.91387 1.000 25.55630 249 LYS A C 1
ATOM 1852 O O . LYS A 1 249 ? 128.72619 55.56903 10.68738 1.000 27.80510 249 LYS A O 1
ATOM 1858 N N . ALA A 1 250 ? 129.47358 56.12200 12.73979 1.000 24.73270 250 ALA A N 1
ATOM 1859 C CA . ALA A 1 250 ? 130.78357 56.53199 12.23976 1.000 21.28618 250 ALA A CA 1
ATOM 1860 C C . ALA A 1 250 ? 131.51715 55.35769 11.61331 1.000 25.27579 250 ALA A C 1
ATOM 1861 O O . ALA A 1 250 ? 132.06006 55.46740 10.50525 1.000 23.73647 250 ALA A O 1
ATOM 1863 N N . PHE A 1 251 ? 131.53442 54.22085 12.31506 1.000 23.56782 251 PHE A N 1
ATOM 1864 C CA . PHE A 1 251 ? 132.17674 53.01046 11.80949 1.000 25.05062 251 PHE A CA 1
ATOM 1865 C C . PHE A 1 251 ? 131.61513 52.61501 10.44963 1.000 24.96794 251 PHE A C 1
ATOM 1866 O O . PHE A 1 251 ? 132.36719 52.36069 9.50060 1.000 27.65402 251 PHE A O 1
ATOM 1874 N N . GLU A 1 252 ? 130.28733 52.55079 10.34201 1.000 25.20868 252 GLU A N 1
ATOM 1875 C CA . GLU A 1 252 ? 129.65692 52.17519 9.08141 1.000 28.45619 252 GLU A CA 1
ATOM 1876 C C . GLU A 1 252 ? 129.92081 53.20551 7.98755 1.000 34.96192 252 GLU A C 1
ATOM 1877 O O . GLU A 1 252 ? 129.98668 52.85008 6.80557 1.000 30.00389 252 GLU A O 1
ATOM 1883 N N . THR A 1 253 ? 130.06023 54.48285 8.35465 1.000 31.00059 253 THR A N 1
ATOM 1884 C CA . THR A 1 253 ? 130.33090 55.51266 7.35369 1.000 29.27798 253 THR A CA 1
ATOM 1885 C C . THR A 1 253 ? 131.75516 55.40204 6.82854 1.000 32.71442 253 THR A C 1
ATOM 1886 O O . THR A 1 253 ? 132.00319 55.61743 5.63541 1.000 28.12496 253 THR A O 1
ATOM 1890 N N . LEU A 1 254 ? 132.70362 55.05836 7.70486 1.000 25.64528 254 LEU A N 1
ATOM 1891 C CA . LEU A 1 254 ? 134.07752 54.85476 7.26967 1.000 31.41703 254 LEU A CA 1
ATOM 1892 C C . LEU A 1 254 ? 134.22416 53.57986 6.45004 1.000 31.93912 254 LEU A C 1
ATOM 1893 O O . LEU A 1 254 ? 135.03837 53.53403 5.52311 1.000 30.44670 254 LEU A O 1
ATOM 1898 N N . LEU A 1 255 ? 133.45184 52.54185 6.76795 1.000 26.02219 255 LEU A N 1
ATOM 1899 C CA . LEU A 1 255 ? 133.60869 51.21983 6.15867 1.000 28.40046 255 LEU A CA 1
ATOM 1900 C C . LEU A 1 255 ? 132.25635 50.75237 5.63952 1.000 33.87026 255 LEU A C 1
ATOM 1901 O O . LEU A 1 255 ? 131.65694 49.81199 6.17745 1.000 31.25228 255 LEU A O 1
ATOM 1906 N N . PRO A 1 256 ? 131.74483 51.38851 4.57995 1.000 30.23106 256 PRO A N 1
ATOM 1907 C CA . PRO A 1 256 ? 130.38587 51.06801 4.11955 1.000 31.76497 256 PRO A CA 1
ATOM 1908 C C . PRO A 1 256 ? 130.24573 49.67272 3.54406 1.000 29.00631 256 PRO A C 1
ATOM 1909 O O . PRO A 1 256 ? 129.11396 49.19689 3.40457 1.000 31.80374 256 PRO A O 1
ATOM 1913 N N . CYS A 1 257 ? 131.34468 48.99991 3.21548 1.000 29.67049 257 CYS A N 1
ATOM 1914 C CA . CYS A 1 257 ? 131.27425 47.65343 2.66966 1.000 35.72841 257 CYS A CA 1
ATOM 1915 C C . CYS A 1 257 ? 131.33418 46.57313 3.74092 1.000 44.11360 257 CYS A C 1
ATOM 1916 O O . CYS A 1 257 ? 131.12406 45.39734 3.42469 1.000 38.15081 257 CYS A O 1
ATOM 1919 N N . ASN A 1 258 ? 131.60572 46.93636 4.99271 1.000 34.12670 258 ASN A N 1
ATOM 1920 C CA . ASN A 1 258 ? 131.60304 45.96724 6.08144 1.000 39.11104 258 ASN A CA 1
ATOM 1921 C C . ASN A 1 258 ? 130.16493 45.63421 6.46365 1.000 37.96672 258 ASN A C 1
ATOM 1922 O O . ASN A 1 258 ? 129.39276 46.52224 6.84560 1.000 44.92541 258 ASN A O 1
ATOM 1927 N N . LYS A 1 259 ? 129.80644 44.35296 6.37436 1.000 36.31796 259 LYS A N 1
ATOM 1928 C CA . LYS A 1 259 ? 128.46671 43.89854 6.73013 1.000 45.72669 259 LYS A CA 1
ATOM 1929 C C . LYS A 1 259 ? 128.48364 42.89654 7.88124 1.000 49.38771 259 LYS A C 1
ATOM 1930 O O . LYS A 1 259 ? 127.54392 42.10737 8.02509 1.000 47.39811 259 LYS A O 1
ATOM 1936 N N . GLN A 1 260 ? 129.52478 42.91902 8.71053 1.000 45.88633 260 GLN A N 1
ATOM 1937 C CA . GLN A 1 260 ? 129.64161 41.97641 9.81221 1.000 48.07522 260 GLN A CA 1
ATOM 1938 C C . GLN A 1 260 ? 128.88949 42.47812 11.04228 1.000 47.64131 260 GLN A C 1
ATOM 1939 O O . GLN A 1 260 ? 128.62547 43.67312 11.20102 1.000 41.51701 260 GLN A O 1
ATOM 1945 N N . GLU A 1 261 ? 128.53763 41.53478 11.91993 1.000 38.77689 261 GLU A N 1
ATOM 1946 C CA . GLU A 1 261 ? 127.86577 41.84982 13.18115 1.000 43.22900 261 GLU A CA 1
ATOM 1947 C C . GLU A 1 261 ? 128.94567 42.16112 14.21280 1.000 43.65047 261 GLU A C 1
ATOM 1948 O O . GLU A 1 261 ? 129.37743 41.31181 14.99410 1.000 45.38692 261 GLU A O 1
ATOM 1954 N N . VAL A 1 262 ? 129.37894 43.42219 14.21473 1.000 39.70746 262 VAL A N 1
ATOM 1955 C CA . VAL A 1 262 ? 130.57588 43.79769 14.95972 1.000 31.65473 262 VAL A CA 1
ATOM 1956 C C . VAL A 1 262 ? 130.33930 43.89664 16.46283 1.000 33.43694 262 VAL A C 1
ATOM 1957 O O . VAL A 1 262 ? 131.30639 43.87444 17.23516 1.000 36.05124 262 VAL A O 1
ATOM 1961 N N . LEU A 1 263 ? 129.08720 44.00941 16.90729 1.000 32.77473 263 LEU A N 1
ATOM 1962 C CA . LEU A 1 263 ? 128.81827 44.12246 18.33475 1.000 30.74327 263 LEU A CA 1
ATOM 1963 C C . LEU A 1 263 ? 128.94131 42.79519 19.07073 1.000 41.76856 263 LEU A C 1
ATOM 1964 O O . LEU A 1 263 ? 129.14095 42.79783 20.28996 1.000 33.29652 263 LEU A O 1
ATOM 1969 N N . LYS A 1 264 ? 128.83336 41.66807 18.36439 1.000 38.75620 264 LYS A N 1
ATOM 1970 C CA . LYS A 1 264 ? 128.82425 40.37588 19.04179 1.000 45.03380 264 LYS A CA 1
ATOM 1971 C C . LYS A 1 264 ? 130.14196 40.11629 19.75983 1.000 48.98281 264 LYS A C 1
ATOM 1972 O O . LYS A 1 264 ? 130.15330 39.58832 20.87764 1.000 53.11479 264 LYS A O 1
ATOM 1978 N N . ASN A 1 265 ? 131.26095 40.49423 19.14429 1.000 42.90385 265 ASN A N 1
ATOM 1979 C CA . ASN A 1 265 ? 132.57808 40.27836 19.72807 1.000 50.65698 265 ASN A CA 1
ATOM 1980 C C . ASN A 1 265 ? 133.23477 41.56817 20.20345 1.000 42.21106 265 ASN A C 1
ATOM 1981 O O . ASN A 1 265 ? 134.43255 41.56655 20.49921 1.000 42.28522 265 ASN A O 1
ATOM 1986 N N . LEU A 1 266 ? 132.49105 42.66840 20.27670 1.000 40.68844 266 LEU A N 1
ATOM 1987 C CA . LEU A 1 266 ? 133.05165 43.90142 20.81163 1.000 37.41609 266 LEU A CA 1
ATOM 1988 C C . LEU A 1 266 ? 133.37711 43.71221 22.28677 1.000 42.21031 266 LEU A C 1
ATOM 1989 O O . LEU A 1 266 ? 132.53787 43.24212 23.06099 1.000 34.70698 266 LEU A O 1
ATOM 1994 N N . LYS A 1 267 ? 134.60523 44.05455 22.67027 1.000 36.55728 267 LYS A N 1
ATOM 1995 C CA . LYS A 1 267 ? 135.01479 43.92956 24.05586 1.000 29.84981 267 LYS A CA 1
ATOM 1996 C C . LYS A 1 267 ? 134.31380 44.98952 24.90294 1.000 30.47904 267 LYS A C 1
ATOM 1997 O O . LYS A 1 267 ? 133.87125 46.01819 24.38630 1.000 34.03120 267 LYS A O 1
ATOM 2003 N N . PRO A 1 268 ? 134.17456 44.74884 26.20643 1.000 35.85457 268 PRO A N 1
ATOM 2004 C CA . PRO A 1 268 ? 133.53832 45.75234 27.06985 1.000 34.31129 268 PRO A CA 1
ATOM 2005 C C . PRO A 1 268 ? 134.35585 47.03380 27.11959 1.000 35.27287 268 PRO A C 1
ATOM 2006 O O . PRO A 1 268 ? 135.58264 47.00488 27.24452 1.000 32.15393 268 PRO A O 1
ATOM 2010 N N . LEU A 1 269 ? 133.66092 48.16720 27.02034 1.000 35.89738 269 LEU A N 1
ATOM 2011 C CA . LEU A 1 269 ? 134.33113 49.45990 27.05318 1.000 34.54600 269 LEU A CA 1
ATOM 2012 C C . LEU A 1 269 ? 134.83499 49.75995 28.45655 1.000 41.75623 269 LEU A C 1
ATOM 2013 O O . LEU A 1 269 ? 134.08542 49.67202 29.43375 1.000 32.96266 269 LEU A O 1
ATOM 2018 N N . ASN A 1 270 ? 136.10777 50.12369 28.54976 1.000 34.76324 270 ASN A N 1
ATOM 2019 C CA . ASN A 1 270 ? 136.71656 50.55658 29.79625 1.000 41.83558 270 ASN A CA 1
ATOM 2020 C C . ASN A 1 270 ? 137.48427 51.83941 29.52630 1.000 40.65185 270 ASN A C 1
ATOM 2021 O O . ASN A 1 270 ? 138.31739 51.88717 28.61582 1.000 48.31482 270 ASN A O 1
ATOM 2026 N N . LEU A 1 271 ? 137.18932 52.87830 30.29773 1.000 34.81654 271 LEU A N 1
ATOM 2027 C CA . LEU A 1 271 ? 137.91522 54.13535 30.22516 1.000 34.74632 271 LEU A CA 1
ATOM 2028 C C . LEU A 1 271 ? 138.54600 54.41625 31.57654 1.000 40.67503 271 LEU A C 1
ATOM 2029 O O . LEU A 1 271 ? 137.91127 54.22439 32.61822 1.000 31.53358 271 LEU A O 1
ATOM 2034 N N . ILE A 1 272 ? 139.80496 54.85811 31.55287 1.000 36.65654 272 ILE A N 1
ATOM 2035 C CA . ILE A 1 272 ? 140.48606 55.20898 32.78999 1.000 37.57904 272 ILE A CA 1
ATOM 2036 C C . ILE A 1 272 ? 139.76293 56.37540 33.45089 1.000 30.44697 272 ILE A C 1
ATOM 2037 O O . ILE A 1 272 ? 139.38173 57.35267 32.79427 1.000 36.06325 272 ILE A O 1
ATOM 2042 N N . GLY A 1 273 ? 139.55928 56.27048 34.75996 1.000 31.17736 273 GLY A N 1
ATOM 2043 C CA . GLY A 1 273 ? 138.88986 57.32101 35.49165 1.000 34.61004 273 GLY A CA 1
ATOM 2044 C C . GLY A 1 273 ? 137.38214 57.28073 35.42417 1.000 36.10557 273 GLY A C 1
ATOM 2045 O O . GLY A 1 273 ? 136.73332 58.21735 35.89938 1.000 35.02152 273 GLY A O 1
ATOM 2046 N N . ARG A 1 274 ? 136.80541 56.23495 34.83908 1.000 28.39364 274 ARG A N 1
ATOM 2047 C CA . ARG A 1 274 ? 135.36159 56.03778 34.79465 1.000 31.89265 274 ARG A CA 1
ATOM 2048 C C . ARG A 1 274 ? 135.04879 54.75167 35.54060 1.000 37.47592 274 ARG A C 1
ATOM 2049 O O . ARG A 1 274 ? 135.46143 53.67040 35.10644 1.000 35.44480 274 ARG A O 1
ATOM 2057 N N . CYS A 1 275 ? 134.33860 54.87059 36.66433 1.000 29.38006 275 CYS A N 1
ATOM 2058 C CA . CYS A 1 275 ? 133.98018 53.71672 37.48581 1.000 24.73000 275 CYS A CA 1
ATOM 2059 C C . CYS A 1 275 ? 135.20934 52.86794 37.81741 1.000 36.57790 275 CYS A C 1
ATOM 2060 O O . CYS A 1 275 ? 135.22273 51.64664 37.64963 1.000 41.50424 275 CYS A O 1
ATOM 2063 N N . GLU A 1 276 ? 136.25677 53.53189 38.29135 1.000 29.42088 276 GLU A N 1
ATOM 2064 C CA . GLU A 1 276 ? 137.56610 52.91592 38.46263 1.000 34.42247 276 GLU A CA 1
ATOM 2065 C C . GLU A 1 276 ? 137.86256 52.70351 39.94105 1.000 35.91282 276 GLU A C 1
ATOM 2066 O O . GLU A 1 276 ? 137.79827 53.64733 40.73409 1.000 33.87202 276 GLU A O 1
ATOM 2072 N N . LEU A 1 277 ? 138.18483 51.46603 40.30482 1.000 32.56823 277 LEU A N 1
ATOM 2073 C CA . LEU A 1 277 ? 138.59119 51.13942 41.66818 1.000 36.05511 277 LEU A CA 1
ATOM 2074 C C . LEU A 1 277 ? 140.07570 51.43833 41.79812 1.000 38.70101 277 LEU A C 1
ATOM 2075 O O . LEU A 1 277 ? 140.91745 50.62731 41.40817 1.000 42.51207 277 LEU A O 1
ATOM 2080 N N . LEU A 1 278 ? 140.40585 52.61786 42.33202 1.000 34.47936 278 LEU A N 1
ATOM 2081 C CA . LEU A 1 278 ? 141.80728 52.94838 42.57926 1.000 33.38084 278 LEU A CA 1
ATOM 2082 C C . LEU A 1 278 ? 142.41437 52.02817 43.62821 1.000 40.41634 278 LEU A C 1
ATOM 2083 O O . LEU A 1 278 ? 143.59215 51.66575 43.53806 1.000 41.59363 278 LEU A O 1
ATOM 2088 N N . SER A 1 279 ? 141.62602 51.63793 44.61569 1.000 39.85458 279 SER A N 1
ATOM 2089 C CA . SER A 1 279 ? 142.07692 50.77945 45.69806 1.000 39.09016 279 SER A CA 1
ATOM 2090 C C . SER A 1 279 ? 140.87258 49.98031 46.15440 1.000 35.54726 279 SER A C 1
ATOM 2091 O O . SER A 1 279 ? 139.75525 50.19957 45.66461 1.000 36.21656 279 SER A O 1
ATOM 2094 N N . PRO A 1 280 ? 141.05610 49.01655 47.06481 1.000 33.98026 280 PRO A N 1
ATOM 2095 C CA . PRO A 1 280 ? 139.88237 48.27081 47.54920 1.000 34.16781 280 PRO A CA 1
ATOM 2096 C C . PRO A 1 280 ? 138.77924 49.15530 48.11404 1.000 37.21711 280 PRO A C 1
ATOM 2097 O O . PRO A 1 280 ? 137.60896 48.75476 48.08619 1.000 36.26188 280 PRO A O 1
ATOM 2101 N N . ASN A 1 281 ? 139.10894 50.34651 48.61687 1.000 37.93430 281 ASN A N 1
ATOM 2102 C CA . ASN A 1 281 ? 138.12767 51.19770 49.28112 1.000 35.23150 281 ASN A CA 1
ATOM 2103 C C . ASN A 1 281 ? 137.94400 52.55461 48.60910 1.000 38.66128 281 ASN A C 1
ATOM 2104 O O . ASN A 1 281 ? 137.31549 53.43986 49.20233 1.000 34.89230 281 ASN A O 1
ATOM 2109 N N . ILE A 1 282 ? 138.46413 52.75803 47.39928 1.000 27.57634 282 ILE A N 1
ATOM 2110 C CA . ILE A 1 282 ? 138.31331 54.03729 46.71020 1.000 25.89231 282 ILE A CA 1
ATOM 2111 C C . ILE A 1 282 ? 137.84704 53.77744 45.28160 1.000 34.32588 282 ILE A C 1
ATOM 2112 O O . ILE A 1 282 ? 138.57437 53.17466 44.48162 1.000 30.62543 282 ILE A O 1
ATOM 2117 N N . LEU A 1 283 ? 136.63465 54.22241 44.96969 1.000 27.94890 283 LEU A N 1
ATOM 2118 C CA . LEU A 1 283 ? 136.10634 54.25770 43.61685 1.000 25.59352 283 LEU A CA 1
ATOM 2119 C C . LEU A 1 283 ? 136.22476 55.68530 43.09358 1.000 30.17961 283 LEU A C 1
ATOM 2120 O O . LEU A 1 283 ? 135.92452 56.64267 43.81304 1.000 29.76342 283 LEU A O 1
ATOM 2125 N N . ILE A 1 284 ? 136.67982 55.83021 41.84743 1.000 27.76980 284 ILE A N 1
ATOM 2126 C CA . ILE A 1 284 ? 136.95760 57.13588 41.25724 1.000 28.88163 284 ILE A CA 1
ATOM 2127 C C . ILE A 1 284 ? 136.20299 57.26097 39.93987 1.000 28.23597 284 ILE A C 1
ATOM 2128 O O . ILE A 1 284 ? 136.19107 56.32765 39.13059 1.000 32.78356 284 ILE A O 1
ATOM 2133 N N . ASP A 1 285 ? 135.58742 58.42102 39.71597 1.000 30.45631 285 ASP A N 1
ATOM 2134 C CA . ASP A 1 285 ? 134.87626 58.66484 38.46782 1.000 26.94273 285 ASP A CA 1
ATOM 2135 C C . ASP A 1 285 ? 134.89003 60.15367 38.16602 1.000 26.27583 285 ASP A C 1
ATOM 2136 O O . ASP A 1 285 ? 134.56492 60.96861 39.03405 1.000 27.44559 285 ASP A O 1
ATOM 2141 N N . VAL A 1 286 ? 135.26428 60.50157 36.92861 1.000 25.30636 286 VAL A N 1
ATOM 2142 C CA . VAL A 1 286 ? 135.40073 61.89905 36.53566 1.000 25.93251 286 VAL A CA 1
ATOM 2143 C C . VAL A 1 286 ? 134.09054 62.51697 36.06572 1.000 31.83282 286 VAL A C 1
ATOM 2144 O O . VAL A 1 286 ? 134.08745 63.67814 35.63683 1.000 34.26710 286 VAL A O 1
ATOM 2148 N N . GLY A 1 287 ? 132.98271 61.78835 36.12937 1.000 31.64228 287 GLY A N 1
ATOM 2149 C CA . GLY A 1 287 ? 131.73683 62.29540 35.58816 1.000 29.79412 287 GLY A CA 1
ATOM 2150 C C . GLY A 1 287 ? 131.03341 63.28755 36.50011 1.000 38.18759 287 GLY A C 1
ATOM 2151 O O . GLY A 1 287 ? 131.42626 63.53027 37.64002 1.000 28.37720 287 GLY A O 1
ATOM 2152 N N . HIS A 1 288 ? 129.97091 63.88959 35.96063 1.000 32.40563 288 HIS A N 1
ATOM 2153 C CA . HIS A 1 288 ? 129.01700 64.64215 36.78121 1.000 32.28741 288 HIS A CA 1
ATOM 2154 C C . HIS A 1 288 ? 127.73690 64.76088 35.95256 1.000 35.48926 288 HIS A C 1
ATOM 2155 O O . HIS A 1 288 ? 127.55805 65.72221 35.20200 1.000 39.00903 288 HIS A O 1
ATOM 2162 N N . ASN A 1 289 ? 126.86283 63.77162 36.10172 1.000 31.36505 289 ASN A N 1
ATOM 2163 C CA . ASN A 1 289 ? 125.66609 63.64240 35.28590 1.000 37.89484 289 ASN A CA 1
ATOM 2164 C C . ASN A 1 289 ? 124.68381 62.77701 36.03988 1.000 36.78718 289 ASN A C 1
ATOM 2165 O O . ASN A 1 289 ? 125.10053 61.84192 36.73461 1.000 29.64988 289 ASN A O 1
ATOM 2170 N N . PRO A 1 290 ? 123.38199 63.04028 35.91750 1.000 35.15374 290 PRO A N 1
ATOM 2171 C CA . PRO A 1 290 ? 122.40758 62.09307 36.46738 1.000 32.14465 290 PRO A CA 1
ATOM 2172 C C . PRO A 1 290 ? 122.62090 60.68633 35.94751 1.000 31.67399 290 PRO A C 1
ATOM 2173 O O . PRO A 1 290 ? 122.45644 59.71569 36.69680 1.000 32.78585 290 PRO A O 1
ATOM 2177 N N . HIS A 1 291 ? 123.00643 60.54821 34.67755 1.000 30.99707 291 HIS A N 1
ATOM 2178 C CA . HIS A 1 291 ? 123.19324 59.21625 34.11501 1.000 30.85185 291 HIS A CA 1
ATOM 2179 C C . HIS A 1 291 ? 124.36747 58.49436 34.76576 1.000 26.93189 291 HIS A C 1
ATOM 2180 O O . HIS A 1 291 ? 124.25862 57.31747 35.13137 1.000 30.66294 291 HIS A O 1
ATOM 2187 N N . SER A 1 292 ? 125.51145 59.16940 34.90259 1.000 30.54744 292 SER A N 1
ATOM 2188 C CA . SER A 1 292 ? 126.64143 58.50459 35.54211 1.000 31.39976 292 SER A CA 1
ATOM 2189 C C . SER A 1 292 ? 126.39676 58.31758 37.03246 1.000 24.89444 292 SER A C 1
ATOM 2190 O O . SER A 1 292 ? 126.82508 57.31346 37.60527 1.000 26.71892 292 SER A O 1
ATOM 2193 N N . ALA A 1 293 ? 125.69351 59.25587 37.67115 1.000 26.62754 293 ALA A N 1
ATOM 2194 C CA . ALA A 1 293 ? 125.41557 59.10580 39.09635 1.000 27.37101 293 ALA A CA 1
ATOM 2195 C C . ALA A 1 293 ? 124.56783 57.86901 39.36201 1.000 28.88377 293 ALA A C 1
ATOM 2196 O O . ALA A 1 293 ? 124.81363 57.13383 40.32635 1.000 28.20945 293 ALA A O 1
ATOM 2198 N N . LYS A 1 294 ? 123.57132 57.61454 38.50728 1.000 26.27749 294 LYS A N 1
ATOM 2199 C CA . LYS A 1 294 ? 122.77200 56.40371 38.65095 1.000 28.78613 294 LYS A CA 1
ATOM 2200 C C . LYS A 1 294 ? 123.63164 55.15845 38.48638 1.000 28.26479 294 LYS A C 1
ATOM 2201 O O . LYS A 1 294 ? 123.49469 54.19442 39.24841 1.000 29.39160 294 LYS A O 1
ATOM 2207 N N . ALA A 1 295 ? 124.53296 55.16513 37.50093 1.000 31.60883 295 ALA A N 1
ATOM 2208 C CA . ALA A 1 295 ? 125.38612 54.00460 37.26955 1.000 36.06592 295 ALA A CA 1
ATOM 2209 C C . ALA A 1 295 ? 126.35493 53.78698 38.42412 1.000 29.53466 295 ALA A C 1
ATOM 2210 O O . ALA A 1 295 ? 126.66127 52.64232 38.78024 1.000 31.68981 295 ALA A O 1
ATOM 2212 N N . LEU A 1 296 ? 126.85525 54.87037 39.02050 1.000 31.54111 296 LEU A N 1
ATOM 2213 C CA . LEU A 1 296 ? 127.77433 54.71084 40.14160 1.000 26.59272 296 LEU A CA 1
ATOM 2214 C C . LEU A 1 296 ? 127.04488 54.22739 41.38722 1.000 31.44102 296 LEU A C 1
ATOM 2215 O O . LEU A 1 296 ? 127.59005 53.43379 42.16304 1.000 29.72673 296 LEU A O 1
ATOM 2220 N N . LYS A 1 297 ? 125.81313 54.69545 41.59891 1.000 28.73459 297 LYS A N 1
ATOM 2221 C CA . LYS A 1 297 ? 125.00091 54.15290 42.68070 1.000 26.34163 297 LYS A CA 1
ATOM 2222 C C . LYS A 1 297 ? 124.87456 52.63954 42.55092 1.000 29.21717 297 LYS A C 1
ATOM 2223 O O . LYS A 1 297 ? 125.05193 51.90089 43.52643 1.000 31.13220 297 LYS A O 1
ATOM 2229 N N . GLU A 1 298 ? 124.58178 52.16137 41.33796 1.000 27.58542 298 GLU A N 1
ATOM 2230 C CA . GLU A 1 298 ? 124.45369 50.72414 41.11680 1.000 34.93967 298 GLU A CA 1
ATOM 2231 C C . GLU A 1 298 ? 125.78236 50.01395 41.34137 1.000 38.29235 298 GLU A C 1
ATOM 2232 O O . GLU A 1 298 ? 125.82098 48.91793 41.91173 1.000 39.99991 298 GLU A O 1
ATOM 2238 N N . GLU A 1 299 ? 126.88554 50.62801 40.90829 1.000 38.59585 299 GLU A N 1
ATOM 2239 C CA . GLU A 1 299 ? 128.19186 50.01236 41.11685 1.000 36.54834 299 GLU A CA 1
ATOM 2240 C C . GLU A 1 299 ? 128.60309 50.05004 42.58088 1.000 41.06019 299 GLU A C 1
ATOM 2241 O O . GLU A 1 299 ? 129.28094 49.13283 43.05442 1.000 42.94560 299 GLU A O 1
ATOM 2247 N N . ILE A 1 300 ? 128.20267 51.09148 43.31295 1.000 36.00765 300 ILE A N 1
ATOM 2248 C CA . ILE A 1 300 ? 128.44477 51.11658 44.75185 1.000 30.73597 300 ILE A CA 1
ATOM 2249 C C . ILE A 1 300 ? 127.70804 49.97049 45.43551 1.000 40.53076 300 ILE A C 1
ATOM 2250 O O . ILE A 1 300 ? 128.24808 49.31205 46.33339 1.000 38.64319 300 ILE A O 1
ATOM 2255 N N . LYS A 1 301 ? 126.46028 49.71814 45.02872 1.000 37.22817 301 LYS A N 1
ATOM 2256 C CA . LYS A 1 301 ? 125.70786 48.60980 45.60774 1.000 38.07841 301 LYS A CA 1
ATOM 2257 C C . LYS A 1 301 ? 126.39951 47.27893 45.34139 1.000 42.97178 301 LYS A C 1
ATOM 2258 O O . LYS A 1 301 ? 126.51374 46.43821 46.23987 1.000 51.48142 301 LYS A O 1
ATOM 2264 N N . ARG A 1 302 ? 126.86978 47.06978 44.11194 1.000 40.05340 302 ARG A N 1
ATOM 2265 C CA . ARG A 1 302 ? 127.52983 45.81067 43.78071 1.000 54.19459 302 ARG A CA 1
ATOM 2266 C C . ARG A 1 302 ? 128.83909 45.65649 44.54431 1.000 53.38752 302 ARG A C 1
ATOM 2267 O O . ARG A 1 302 ? 129.10922 44.60513 45.13703 1.000 57.13784 302 ARG A O 1
ATOM 2275 N N . ILE A 1 303 ? 129.65922 46.70530 44.55329 1.000 53.41299 303 ILE A N 1
ATOM 2276 C CA . ILE A 1 303 ? 131.03453 46.57672 45.02293 1.000 50.12362 303 ILE A CA 1
ATOM 2277 C C . ILE A 1 303 ? 131.10281 46.61415 46.54461 1.000 53.18351 303 ILE A C 1
ATOM 2278 O O . ILE A 1 303 ? 131.75742 45.77066 47.16790 1.000 49.07837 303 ILE A O 1
ATOM 2283 N N . PHE A 1 304 ? 130.43292 47.58323 47.17023 1.000 39.31133 304 PHE A N 1
ATOM 2284 C CA . PHE A 1 304 ? 130.52855 47.75418 48.61573 1.000 39.83379 304 PHE A CA 1
ATOM 2285 C C . PHE A 1 304 ? 129.31804 47.23831 49.38026 1.000 50.23697 304 PHE A C 1
ATOM 2286 O O . PHE A 1 304 ? 129.46293 46.85507 50.54556 1.000 54.35453 304 PHE A O 1
ATOM 2294 N N . ASN A 1 305 ? 128.13178 47.23951 48.76707 1.000 49.20339 305 ASN A N 1
ATOM 2295 C CA . ASN A 1 305 ? 126.91986 46.69333 49.38515 1.000 59.47325 305 ASN A CA 1
ATOM 2296 C C . ASN A 1 305 ? 126.65242 47.33265 50.74727 1.000 59.74973 305 ASN A C 1
ATOM 2297 O O . ASN A 1 305 ? 126.25050 46.66843 51.70619 1.000 60.43544 305 ASN A O 1
ATOM 2302 N N . ALA A 1 306 ? 126.88270 48.63996 50.82813 1.000 52.48788 306 ALA A N 1
ATOM 2303 C CA . ALA A 1 306 ? 126.67133 49.41431 52.04572 1.000 48.48209 306 ALA A CA 1
ATOM 2304 C C . ALA A 1 306 ? 126.74529 50.88936 51.67496 1.000 47.54437 306 ALA A C 1
ATOM 2305 O O . ALA A 1 306 ? 127.16744 51.24909 50.57262 1.000 48.86179 306 ALA A O 1
ATOM 2307 N N . LYS A 1 307 ? 126.31931 51.74149 52.60409 1.000 47.39148 307 LYS A N 1
ATOM 2308 C CA . LYS A 1 307 ? 126.46319 53.17663 52.40079 1.000 44.32032 307 LYS A CA 1
ATOM 2309 C C . LYS A 1 307 ? 127.92650 53.56959 52.55312 1.000 42.59155 307 LYS A C 1
ATOM 2310 O O . LYS A 1 307 ? 128.63174 53.06438 53.43080 1.000 40.87443 307 LYS A O 1
ATOM 2316 N N . ILE A 1 308 ? 128.39186 54.46929 51.68780 1.000 36.34198 308 ILE A N 1
ATOM 2317 C CA . ILE A 1 308 ? 129.78519 54.88399 51.68014 1.000 31.25984 308 ILE A CA 1
ATOM 2318 C C . ILE A 1 308 ? 129.85516 56.40411 51.77255 1.000 28.56174 308 ILE A C 1
ATOM 2319 O O . ILE A 1 308 ? 128.84073 57.09261 51.85169 1.000 34.28764 308 ILE A O 1
ATOM 2324 N N . ILE A 1 309 ? 131.07933 56.91864 51.76022 1.000 29.23093 309 ILE A N 1
ATOM 2325 C CA . ILE A 1 309 ? 131.34602 58.34868 51.84497 1.000 30.62288 309 ILE A CA 1
ATOM 2326 C C . ILE A 1 309 ? 131.61287 58.88384 50.44629 1.000 33.38293 309 ILE A C 1
ATOM 2327 O O . ILE A 1 309 ? 132.32420 58.25635 49.65352 1.000 36.36150 309 ILE A O 1
ATOM 2332 N N . LEU A 1 310 ? 131.04770 60.04516 50.13846 1.000 24.89213 310 LEU A N 1
ATOM 2333 C CA . LEU A 1 310 ? 131.26932 60.70307 48.85736 1.000 27.97626 310 LEU A CA 1
ATOM 2334 C C . LEU A 1 310 ? 132.29919 61.81589 49.01475 1.000 25.60084 310 LEU A C 1
ATOM 2335 O O . LEU A 1 310 ? 132.15214 62.68455 49.88080 1.000 34.37574 310 LEU A O 1
ATOM 2340 N N . ILE A 1 311 ? 133.33674 61.78618 48.18012 1.000 25.43204 311 ILE A N 1
ATOM 2341 C CA . ILE A 1 311 ? 134.31310 62.86796 48.07959 1.000 22.08765 311 ILE A CA 1
ATOM 2342 C C . ILE A 1 311 ? 133.99084 63.63724 46.80664 1.000 28.03148 311 ILE A C 1
ATOM 2343 O O . ILE A 1 311 ? 134.03740 63.07349 45.70604 1.000 27.17056 311 ILE A O 1
ATOM 2348 N N . TYR A 1 312 ? 133.65114 64.91841 46.94422 1.000 30.75065 312 TYR A N 1
ATOM 2349 C CA . TYR A 1 312 ? 132.84846 65.56343 45.91580 1.000 29.01532 312 TYR A CA 1
ATOM 2350 C C . TYR A 1 312 ? 133.13030 67.05575 45.81777 1.000 35.26141 312 TYR A C 1
ATOM 2351 O O . TYR A 1 312 ? 133.31229 67.73949 46.82947 1.000 30.50688 312 TYR A O 1
ATOM 2360 N N . ASN A 1 313 ? 133.14948 67.54384 44.58059 1.000 32.85525 313 ASN A N 1
ATOM 2361 C CA . ASN A 1 313 ? 132.92446 68.94675 44.26655 1.000 38.86869 313 ASN A CA 1
ATOM 2362 C C . ASN A 1 313 ? 132.41137 68.99773 42.83496 1.000 33.29241 313 ASN A C 1
ATOM 2363 O O . ASN A 1 313 ? 132.42604 67.99276 42.12116 1.000 40.32677 313 ASN A O 1
ATOM 2368 N N . CYS A 1 314 ? 131.94765 70.16912 42.40754 1.000 38.20389 314 CYS A N 1
ATOM 2369 C CA . CYS A 1 314 ? 131.43991 70.27292 41.04477 1.000 47.16512 314 CYS A CA 1
ATOM 2370 C C . CYS A 1 314 ? 131.55197 71.70857 40.54919 1.000 42.87914 314 CYS A C 1
ATOM 2371 O O . CYS A 1 314 ? 131.75452 72.64774 41.32191 1.000 46.03439 314 CYS A O 1
ATOM 2374 N N . TYR A 1 315 ? 131.41763 71.85763 39.23537 1.000 44.24920 315 TYR A N 1
ATOM 2375 C CA . TYR A 1 315 ? 131.43428 73.16456 38.60343 1.000 55.96616 315 TYR A CA 1
ATOM 2376 C C . TYR A 1 315 ? 130.08223 73.85199 38.79070 1.000 61.06243 315 TYR A C 1
ATOM 2377 O O . TYR A 1 315 ? 129.08324 73.22578 39.16110 1.000 54.06075 315 TYR A O 1
ATOM 2386 N N . GLN A 1 316 ? 130.06682 75.16482 38.53888 1.000 63.72189 316 GLN A N 1
ATOM 2387 C CA . GLN A 1 316 ? 128.87996 75.97068 38.80728 1.000 69.89537 316 GLN A CA 1
ATOM 2388 C C . GLN A 1 316 ? 127.75002 75.71635 37.81705 1.000 62.29514 316 GLN A C 1
ATOM 2389 O O . GLN A 1 316 ? 126.59253 76.04103 38.11331 1.000 60.12495 316 GLN A O 1
ATOM 2395 N N . ASP A 1 317 ? 128.05435 75.13613 36.66123 1.000 66.24216 317 ASP A N 1
ATOM 2396 C CA . ASP A 1 317 ? 127.08033 74.95625 35.59554 1.000 67.03202 317 ASP A CA 1
ATOM 2397 C C . ASP A 1 317 ? 126.32369 73.63791 35.68920 1.000 74.52496 317 ASP A C 1
ATOM 2398 O O . ASP A 1 317 ? 125.45726 73.38076 34.84571 1.000 74.24856 317 ASP A O 1
ATOM 2403 N N . LYS A 1 318 ? 126.63300 72.79549 36.67020 1.000 61.41635 318 LYS A N 1
ATOM 2404 C CA . LYS A 1 318 ? 126.07624 71.45391 36.74027 1.000 64.93045 318 LYS A CA 1
ATOM 2405 C C . LYS A 1 318 ? 124.94414 71.37853 37.75917 1.000 57.44100 318 LYS A C 1
ATOM 2406 O O . LYS A 1 318 ? 124.85612 72.17810 38.69558 1.000 56.07458 318 LYS A O 1
ATOM 2412 N N . ASP A 1 319 ? 124.07045 70.39084 37.55740 1.000 54.05331 319 ASP A N 1
ATOM 2413 C CA . ASP A 1 319 ? 122.91598 70.17107 38.42876 1.000 54.51497 319 ASP A CA 1
ATOM 2414 C C . ASP A 1 319 ? 123.37010 69.34044 39.62462 1.000 42.65481 319 ASP A C 1
ATOM 2415 O O . ASP A 1 319 ? 123.11770 68.13753 39.72436 1.000 40.44908 319 ASP A O 1
ATOM 2420 N N . ALA A 1 320 ? 124.05136 70.01364 40.55439 1.000 37.80574 320 ALA A N 1
ATOM 2421 C CA . ALA A 1 320 ? 124.57349 69.32845 41.73152 1.000 39.67510 320 ALA A CA 1
ATOM 2422 C C . ALA A 1 320 ? 123.45346 68.71531 42.56003 1.000 38.39758 320 ALA A C 1
ATOM 2423 O O . ALA A 1 320 ? 123.59640 67.60322 43.08265 1.000 30.02054 320 ALA A O 1
ATOM 2425 N N . PHE A 1 321 ? 122.32863 69.42478 42.68641 1.000 33.23564 321 PHE A N 1
ATOM 2426 C CA . PHE A 1 321 ? 121.22948 68.94401 43.51710 1.000 35.24363 321 PHE A CA 1
ATOM 2427 C C . PHE A 1 321 ? 120.75369 67.56949 43.06124 1.000 27.15546 321 PHE A C 1
ATOM 2428 O O . PHE A 1 321 ? 120.65356 66.63427 43.86467 1.000 31.14003 321 PHE A O 1
ATOM 2436 N N . LEU A 1 322 ? 120.45076 67.43043 41.77038 1.000 29.14261 322 LEU A N 1
ATOM 2437 C CA . LEU A 1 322 ? 119.91389 66.17012 41.26910 1.000 31.37943 322 LEU A CA 1
ATOM 2438 C C . LEU A 1 322 ? 120.92594 65.03954 41.41327 1.000 29.02528 322 LEU A C 1
ATOM 2439 O O . LEU A 1 322 ? 120.56775 63.92013 41.80135 1.000 30.27512 322 LEU A O 1
ATOM 2444 N N . VAL A 1 323 ? 122.19419 65.31620 41.11509 1.000 31.37561 323 VAL A N 1
ATOM 2445 C CA . VAL A 1 323 ? 123.22249 64.28264 41.19952 1.000 30.58245 323 VAL A CA 1
ATOM 2446 C C . VAL A 1 323 ? 123.35219 63.77744 42.63193 1.000 29.84469 323 VAL A C 1
ATOM 2447 O O . VAL A 1 323 ? 123.38890 62.56643 42.88207 1.000 28.25300 323 VAL A O 1
ATOM 2451 N N . LEU A 1 324 ? 123.39599 64.69952 43.59729 1.000 27.51514 324 LEU A N 1
ATOM 2452 C CA . LEU A 1 324 ? 123.49459 64.29981 44.99693 1.000 23.13035 324 LEU A CA 1
ATOM 2453 C C . LEU A 1 324 ? 122.22024 63.61334 45.47493 1.000 26.43141 324 LEU A C 1
ATOM 2454 O O . LEU A 1 324 ? 122.27710 62.70667 46.31504 1.000 28.51145 324 LEU A O 1
ATOM 2459 N N . GLU A 1 325 ? 121.05901 64.03891 44.96803 1.000 26.77854 325 GLU A N 1
ATOM 2460 C CA . GLU A 1 325 ? 119.81695 63.35694 45.31758 1.000 28.84991 325 GLU A CA 1
ATOM 2461 C C . GLU A 1 325 ? 119.82151 61.91823 44.81498 1.000 23.49767 325 GLU A C 1
ATOM 2462 O O . GLU A 1 325 ? 119.35518 61.00571 45.50836 1.000 26.47502 325 GLU A O 1
ATOM 2468 N N . ILE A 1 326 ? 120.35393 61.69600 43.61341 1.000 27.98338 326 ILE A N 1
ATOM 2469 C CA . ILE A 1 326 ? 120.44357 60.34110 43.07255 1.000 26.86137 326 ILE A CA 1
ATOM 2470 C C . ILE A 1 326 ? 121.38494 59.48546 43.91427 1.000 28.56196 326 ILE A C 1
ATOM 2471 O O . ILE A 1 326 ? 121.10635 58.30964 44.18625 1.000 26.08516 326 ILE A O 1
ATOM 2476 N N . LEU A 1 327 ? 122.50479 60.06348 44.35793 1.000 25.69684 327 LEU A N 1
ATOM 2477 C CA . LEU A 1 327 ? 123.49267 59.28646 45.09665 1.000 26.56448 327 LEU A CA 1
ATOM 2478 C C . LEU A 1 327 ? 123.11687 59.10103 46.55958 1.000 28.43693 327 LEU A C 1
ATOM 2479 O O . LEU A 1 327 ? 123.55329 58.12528 47.17818 1.000 23.55341 327 LEU A O 1
ATOM 2484 N N . LYS A 1 328 ? 122.31380 60.00620 47.12021 1.000 26.35645 328 LYS A N 1
ATOM 2485 C CA . LYS A 1 328 ? 122.01420 59.96902 48.55212 1.000 28.64038 328 LYS A CA 1
ATOM 2486 C C . LYS A 1 328 ? 121.63345 58.59338 49.09623 1.000 29.44741 328 LYS A C 1
ATOM 2487 O O . LYS A 1 328 ? 122.09303 58.25579 50.20069 1.000 30.83781 328 LYS A O 1
ATOM 2493 N N . PRO A 1 329 ? 120.82556 57.76815 48.41680 1.000 28.11774 329 PRO A N 1
ATOM 2494 C CA . PRO A 1 329 ? 120.46340 56.46532 49.00488 1.000 31.04559 329 PRO A CA 1
ATOM 2495 C C . PRO A 1 329 ? 121.64503 55.56565 49.34346 1.000 37.88825 329 PRO A C 1
ATOM 2496 O O . PRO A 1 329 ? 121.47592 54.64550 50.15197 1.000 30.99009 329 PRO A O 1
ATOM 2500 N N . VAL A 1 330 ? 122.83181 55.79145 48.77478 1.000 29.27743 330 VAL A N 1
ATOM 2501 C CA . VAL A 1 330 ? 123.98884 54.95850 49.08577 1.000 26.75811 330 VAL A CA 1
ATOM 2502 C C . VAL A 1 330 ? 125.10960 55.75355 49.74455 1.000 30.87011 330 VAL A C 1
ATOM 2503 O O . VAL A 1 330 ? 126.22879 55.24749 49.86682 1.000 35.13713 330 VAL A O 1
ATOM 2507 N N . ILE A 1 331 ? 124.83951 56.98526 50.17307 1.000 29.79837 331 ILE A N 1
ATOM 2508 C CA . ILE A 1 331 ? 125.86253 57.88266 50.70197 1.000 28.00455 331 ILE A CA 1
ATOM 2509 C C . ILE A 1 331 ? 125.48467 58.26504 52.12507 1.000 33.90599 331 ILE A C 1
ATOM 2510 O O . ILE A 1 331 ? 124.38845 58.78606 52.36333 1.000 29.94912 331 ILE A O 1
ATOM 2515 N N . LYS A 1 332 ? 126.39641 58.02365 53.06736 1.000 34.80663 332 LYS A N 1
ATOM 2516 C CA . LYS A 1 332 ? 126.16515 58.38594 54.45865 1.000 39.57221 332 LYS A CA 1
ATOM 2517 C C . LYS A 1 332 ? 126.79390 59.71547 54.84319 1.000 35.97147 332 LYS A C 1
ATOM 2518 O O . LYS A 1 332 ? 126.39107 60.30329 55.85191 1.000 40.57595 332 LYS A O 1
ATOM 2524 N N . LYS A 1 333 ? 127.75561 60.20637 54.06752 1.000 36.93239 333 LYS A N 1
ATOM 2525 C CA . LYS A 1 333 ? 128.39982 61.47349 54.37226 1.000 31.98277 333 LYS A CA 1
ATOM 2526 C C . LYS A 1 333 ? 129.08694 61.97939 53.11580 1.000 33.82492 333 LYS A C 1
ATOM 2527 O O . LYS A 1 333 ? 129.56369 61.19027 52.29603 1.000 35.97325 333 LYS A O 1
ATOM 2533 N N . VAL A 1 334 ? 129.12184 63.30072 52.96738 1.000 29.22468 334 VAL A N 1
ATOM 2534 C CA . VAL A 1 334 ? 129.81099 63.95537 51.86152 1.000 25.70575 334 VAL A CA 1
ATOM 2535 C C . VAL A 1 334 ? 131.01007 64.70399 52.41880 1.000 36.26597 334 VAL A C 1
ATOM 2536 O O . VAL A 1 334 ? 130.86690 65.52557 53.33141 1.000 35.34741 334 VAL A O 1
ATOM 2540 N N . LEU A 1 335 ? 132.18818 64.42617 51.87227 1.000 28.73620 335 LEU A N 1
ATOM 2541 C CA . LEU A 1 335 ? 133.38549 65.20268 52.17088 1.000 29.62036 335 LEU A CA 1
ATOM 2542 C C . LEU A 1 335 ? 133.66383 66.10209 50.97454 1.000 31.64935 335 LEU A C 1
ATOM 2543 O O . LEU A 1 335 ? 133.98869 65.61678 49.88614 1.000 33.33566 335 LEU A O 1
ATOM 2548 N N . ILE A 1 336 ? 133.51169 67.41119 51.16679 1.000 28.63809 336 ILE A N 1
ATOM 2549 C CA . ILE A 1 336 ? 133.73645 68.35119 50.07578 1.000 31.49743 336 ILE A CA 1
ATOM 2550 C C . ILE A 1 336 ? 135.23063 68.48587 49.82334 1.000 41.30811 336 ILE A C 1
ATOM 2551 O O . ILE A 1 336 ? 136.00687 68.77772 50.74233 1.000 49.52386 336 ILE A O 1
ATOM 2556 N N . LEU A 1 337 ? 135.64251 68.27010 48.57185 1.000 42.65616 337 LEU A N 1
ATOM 2557 C CA . LEU A 1 337 ? 137.03810 68.44495 48.16357 1.000 41.14528 337 LEU A CA 1
ATOM 2558 C C . LEU A 1 337 ? 137.23737 69.90485 47.77860 1.000 42.20203 337 LEU A C 1
ATOM 2559 O O . LEU A 1 337 ? 136.96259 70.31823 46.64986 1.000 43.46500 337 LEU A O 1
ATOM 2564 N N . GLU A 1 338 ? 137.72466 70.68911 48.73809 1.000 47.72608 338 GLU A N 1
ATOM 2565 C CA . GLU A 1 338 ? 137.97087 72.11279 48.54109 1.000 60.54207 338 GLU A CA 1
ATOM 2566 C C . GLU A 1 338 ? 138.76781 72.36283 47.26903 1.000 52.10644 338 GLU A C 1
ATOM 2567 O O . GLU A 1 338 ? 139.86139 71.81720 47.09176 1.000 52.90179 338 GLU A O 1
ATOM 2573 N N . LEU A 1 339 ? 138.19755 73.16745 46.37273 1.000 58.73906 339 LEU A N 1
ATOM 2574 C CA . LEU A 1 339 ? 138.85834 73.59336 45.14829 1.000 60.00653 339 LEU A CA 1
ATOM 2575 C C . LEU A 1 339 ? 138.61118 75.08060 44.96597 1.000 71.15242 339 LEU A C 1
ATOM 2576 O O . LEU A 1 339 ? 137.48193 75.55083 45.12900 1.000 64.08507 339 LEU A O 1
ATOM 2581 N N . HIS A 1 340 ? 139.66725 75.81573 44.62583 1.000 74.76119 340 HIS A N 1
ATOM 2582 C CA . HIS A 1 340 ? 139.59301 77.26122 44.47327 1.000 77.06806 340 HIS A CA 1
ATOM 2583 C C . HIS A 1 340 ? 139.60512 77.70220 43.01847 1.000 75.11349 340 HIS A C 1
ATOM 2584 O O . HIS A 1 340 ? 139.53835 78.90550 42.74732 1.000 74.27524 340 HIS A O 1
ATOM 2591 N N . GLU A 1 341 ? 139.68634 76.75914 42.08437 1.000 66.36424 341 GLU A N 1
ATOM 2592 C CA . GLU A 1 341 ? 139.51882 77.07617 40.67604 1.000 57.20979 341 GLU A CA 1
ATOM 2593 C C . GLU A 1 341 ? 138.16684 77.74897 40.46448 1.000 73.92094 341 GLU A C 1
ATOM 2594 O O . GLU A 1 341 ? 137.20240 77.49893 41.19266 1.000 75.33527 341 GLU A O 1
ATOM 2600 N N . GLU A 1 342 ? 138.10153 78.61856 39.45719 1.000 67.46697 342 GLU A N 1
ATOM 2601 C CA . GLU A 1 342 ? 137.12309 79.69982 39.50723 1.000 77.58677 342 GLU A CA 1
ATOM 2602 C C . GLU A 1 342 ? 135.70334 79.24668 39.17755 1.000 79.84716 342 GLU A C 1
ATOM 2603 O O . GLU A 1 342 ? 134.75131 79.69555 39.82548 1.000 73.15449 342 GLU A O 1
ATOM 2609 N N . ARG A 1 343 ? 135.51843 78.37979 38.18403 1.000 68.28053 343 ARG A N 1
ATOM 2610 C CA . ARG A 1 343 ? 134.15785 77.96480 37.86041 1.000 76.03942 343 ARG A CA 1
ATOM 2611 C C . ARG A 1 343 ? 133.65095 76.82786 38.74565 1.000 65.32151 343 ARG A C 1
ATOM 2612 O O . ARG A 1 343 ? 132.66216 76.17605 38.38963 1.000 64.84460 343 ARG A O 1
ATOM 2620 N N . VAL A 1 344 ? 134.29732 76.58361 39.88695 1.000 53.45885 344 VAL A N 1
ATOM 2621 C CA . VAL A 1 344 ? 133.78431 75.61808 40.84798 1.000 61.16432 344 VAL A CA 1
ATOM 2622 C C . VAL A 1 344 ? 132.61718 76.23663 41.61166 1.000 62.86024 344 VAL A C 1
ATOM 2623 O O . VAL A 1 344 ? 132.57422 77.45162 41.85036 1.000 61.55640 344 VAL A O 1
ATOM 2627 N N . ILE A 1 345 ? 131.64174 75.39652 41.97302 1.000 51.41832 345 ILE A N 1
ATOM 2628 C CA . ILE A 1 345 ? 130.52251 75.85972 42.78164 1.000 53.37394 345 ILE A CA 1
ATOM 2629 C C . ILE A 1 345 ? 131.04301 76.53654 44.05120 1.000 50.46707 345 ILE A C 1
ATOM 2630 O O . ILE A 1 345 ? 132.06838 76.14308 44.62312 1.000 48.58126 345 ILE A O 1
ATOM 2635 N N . LYS A 1 346 ? 130.34222 77.58287 44.48020 1.000 52.72569 346 LYS A N 1
ATOM 2636 C CA . LYS A 1 346 ? 130.71257 78.26618 45.71064 1.000 52.77550 346 LYS A CA 1
ATOM 2637 C C . LYS A 1 346 ? 130.41270 77.38166 46.91402 1.000 54.08013 346 LYS A C 1
ATOM 2638 O O . LYS A 1 346 ? 129.40508 76.67080 46.94853 1.000 57.33977 346 LYS A O 1
ATOM 2644 N N . LEU A 1 347 ? 131.30078 77.43880 47.90806 1.000 54.38752 347 LEU A N 1
ATOM 2645 C CA . LEU A 1 347 ? 131.27191 76.48093 49.00979 1.000 46.00825 347 LEU A CA 1
ATOM 2646 C C . LEU A 1 347 ? 129.96069 76.55462 49.78776 1.000 56.89227 347 LEU A C 1
ATOM 2647 O O . LEU A 1 347 ? 129.35732 75.52315 50.10547 1.000 47.18227 347 LEU A O 1
ATOM 2652 N N . GLU A 1 348 ? 129.50226 77.76900 50.10696 1.000 51.69947 348 GLU A N 1
ATOM 2653 C CA . GLU A 1 348 ? 128.29911 77.90541 50.92266 1.000 55.30410 348 GLU A CA 1
ATOM 2654 C C . GLU A 1 348 ? 127.04626 77.50411 50.15456 1.000 49.25328 348 GLU A C 1
ATOM 2655 O O . GLU A 1 348 ? 126.08292 77.01560 50.75738 1.000 56.81704 348 GLU A O 1
ATOM 2661 N N . LYS A 1 349 ? 127.03401 77.70373 48.83455 1.000 45.52521 349 LYS A N 1
ATOM 2662 C CA . LYS A 1 349 ? 125.91123 77.23177 48.03040 1.000 46.34527 349 LYS A CA 1
ATOM 2663 C C . LYS A 1 349 ? 125.83142 75.70894 48.05446 1.000 52.42677 349 LYS A C 1
ATOM 2664 O O . LYS A 1 349 ? 124.75029 75.13223 48.22570 1.000 44.40220 349 LYS A O 1
ATOM 2670 N N . LEU A 1 350 ? 126.97690 75.04073 47.88929 1.000 43.03459 350 LEU A N 1
ATOM 2671 C CA . LEU A 1 350 ? 127.00790 73.58308 47.95878 1.000 41.05209 350 LEU A CA 1
ATOM 2672 C C . LEU A 1 350 ? 126.55308 73.08815 49.32506 1.000 41.19420 350 LEU A C 1
ATOM 2673 O O . LEU A 1 350 ? 125.80806 72.10447 49.42257 1.000 38.97274 350 LEU A O 1
ATOM 2678 N N . LYS A 1 351 ? 126.98659 73.76257 50.39483 1.000 40.04316 351 LYS A N 1
ATOM 2679 C CA . LYS A 1 351 ? 126.54644 73.38515 51.73309 1.000 37.48452 351 LYS A CA 1
ATOM 2680 C C . LYS A 1 351 ? 125.03260 73.47642 51.86948 1.000 41.56511 351 LYS A C 1
ATOM 2681 O O . LYS A 1 351 ? 124.42478 72.67380 52.58854 1.000 37.74407 351 LYS A O 1
ATOM 2687 N N . GLY A 1 352 ? 124.40935 74.44482 51.19481 1.000 42.04870 352 GLY A N 1
ATOM 2688 C CA . GLY A 1 352 ? 122.96560 74.58283 51.28030 1.000 40.96967 352 GLY A CA 1
ATOM 2689 C C . GLY A 1 352 ? 122.22386 73.48739 50.54472 1.000 44.16198 352 GLY A C 1
ATOM 2690 O O . GLY A 1 352 ? 121.14317 73.06799 50.97318 1.000 45.14160 352 GLY A O 1
ATOM 2691 N N . ILE A 1 353 ? 122.78137 73.01709 49.42692 1.000 45.73599 353 ILE A N 1
ATOM 2692 C CA . ILE A 1 353 ? 122.18470 71.88772 48.72120 1.000 41.68467 353 ILE A CA 1
ATOM 2693 C C . ILE A 1 353 ? 122.24065 70.64080 49.58893 1.000 38.28844 353 ILE A C 1
ATOM 2694 O O . ILE A 1 353 ? 121.25544 69.89928 49.71000 1.000 35.88176 353 ILE A O 1
ATOM 2699 N N . LEU A 1 354 ? 123.39215 70.39730 50.21750 1.000 35.67601 354 LEU A N 1
ATOM 2700 C CA . LEU A 1 354 ? 123.53736 69.22628 51.07210 1.000 35.28948 354 LEU A CA 1
ATOM 2701 C C . LEU A 1 354 ? 122.60546 69.30673 52.27080 1.000 36.74967 354 LEU A C 1
ATOM 2702 O O . LEU A 1 354 ? 122.07941 68.28552 52.72770 1.000 33.60475 354 LEU A O 1
ATOM 2707 N N . GLU A 1 355 ? 122.38028 70.51572 52.78993 1.000 36.79389 355 GLU A N 1
ATOM 2708 C CA . GLU A 1 355 ? 121.45316 70.66730 53.90522 1.000 41.87362 355 GLU A CA 1
ATOM 2709 C C . GLU A 1 355 ? 120.01255 70.44059 53.45883 1.000 32.63146 355 GLU A C 1
ATOM 2710 O O . GLU A 1 355 ? 119.23974 69.77997 54.16075 1.000 34.31764 355 GLU A O 1
ATOM 2716 N N . THR A 1 356 ? 119.63753 70.96154 52.28716 1.000 38.13648 356 THR A N 1
ATOM 2717 C CA . THR A 1 356 ? 118.31557 70.66419 51.74010 1.000 42.64833 356 THR A CA 1
ATOM 2718 C C . THR A 1 356 ? 118.10941 69.16100 51.59692 1.000 42.92407 356 THR A C 1
ATOM 2719 O O . THR A 1 356 ? 117.01972 68.64396 51.86764 1.000 32.94956 356 THR A O 1
ATOM 2723 N N . LEU A 1 357 ? 119.15422 68.43900 51.19393 1.000 35.46139 357 LEU A N 1
ATOM 2724 C CA . LEU A 1 357 ? 119.03383 67.00945 50.95118 1.000 34.07541 357 LEU A CA 1
ATOM 2725 C C . LEU A 1 357 ? 119.13456 66.17214 52.22027 1.000 27.56856 357 LEU A C 1
ATOM 2726 O O . LEU A 1 357 ? 118.81144 64.98118 52.18225 1.000 40.33014 357 LEU A O 1
ATOM 2731 N N . GLY A 1 358 ? 119.55609 66.75434 53.33895 1.000 31.39686 358 GLY A N 1
ATOM 2732 C CA . GLY A 1 358 ? 119.73459 65.97470 54.54779 1.000 37.72190 358 GLY A CA 1
ATOM 2733 C C . GLY A 1 358 ? 120.98951 65.12778 54.57446 1.000 38.55457 358 GLY A C 1
ATOM 2734 O O . GLY A 1 358 ? 121.00575 64.07529 55.22085 1.000 40.71960 358 GLY A O 1
ATOM 2735 N N . LEU A 1 359 ? 122.04497 65.55476 53.88983 1.000 37.80151 359 LEU A N 1
ATOM 2736 C CA . LEU A 1 359 ? 123.30446 64.82226 53.84897 1.000 37.48777 359 LEU A CA 1
ATOM 2737 C C . LEU A 1 359 ? 124.28916 65.46602 54.81631 1.000 33.28602 359 LEU A C 1
ATOM 2738 O O . LEU A 1 359 ? 124.58969 66.65808 54.69351 1.000 36.70526 359 LEU A O 1
ATOM 2743 N N . GLU A 1 360 ? 124.78229 64.68337 55.77570 1.000 35.96787 360 GLU A N 1
ATOM 2744 C CA . GLU A 1 360 ? 125.88673 65.14544 56.60588 1.000 44.11105 360 GLU A CA 1
ATOM 2745 C C . GLU A 1 360 ? 127.08976 65.45496 55.72930 1.000 47.26842 360 GLU A C 1
ATOM 2746 O O . GLU A 1 360 ? 127.33225 64.79400 54.71538 1.000 43.03225 360 GLU A O 1
ATOM 2752 N N . TYR A 1 361 ? 127.85292 66.47071 56.11938 1.000 38.06990 361 TYR A N 1
ATOM 2753 C CA . TYR A 1 361 ? 129.01761 66.83057 55.32998 1.000 42.24493 361 TYR A CA 1
ATOM 2754 C C . TYR A 1 361 ? 130.10562 67.41092 56.22071 1.000 47.33240 361 TYR A C 1
ATOM 2755 O O . TYR A 1 361 ? 129.88404 67.74259 57.38766 1.000 43.82108 361 TYR A O 1
ATOM 2764 N N . ALA A 1 362 ? 131.28973 67.52294 55.63386 1.000 41.40414 362 ALA A N 1
ATOM 2765 C CA . ALA A 1 362 ? 132.46694 68.15483 56.21845 1.000 49.74568 362 ALA A CA 1
ATOM 2766 C C . ALA A 1 362 ? 133.44865 68.36350 55.07359 1.000 48.75331 362 ALA A C 1
ATOM 2767 O O . ALA A 1 362 ? 133.20068 67.93880 53.94045 1.000 41.21331 362 ALA A O 1
ATOM 2769 N N . LEU A 1 363 ? 134.56380 69.02495 55.36698 1.000 43.42564 363 LEU A N 1
ATOM 2770 C CA . LEU A 1 363 ? 135.61338 69.17189 54.37106 1.000 45.89875 363 LEU A CA 1
ATOM 2771 C C . LEU A 1 363 ? 136.45668 67.90341 54.30767 1.000 43.08317 363 LEU A C 1
ATOM 2772 O O . LEU A 1 363 ? 136.68259 67.23237 55.31745 1.000 46.61845 363 LEU A O 1
ATOM 2777 N N . PHE A 1 364 ? 136.92503 67.57296 53.10778 1.000 39.63156 364 PHE A N 1
ATOM 2778 C CA . PHE A 1 364 ? 137.80714 66.42434 52.95452 1.000 37.75585 364 PHE A CA 1
ATOM 2779 C C . PHE A 1 364 ? 139.21270 66.76714 53.43220 1.000 43.56036 364 PHE A C 1
ATOM 2780 O O . PHE A 1 364 ? 139.76100 67.81339 53.07018 1.000 38.50299 364 PHE A O 1
ATOM 2788 N N . GLU A 1 365 ? 139.80091 65.86874 54.22547 1.000 42.51069 365 GLU A N 1
ATOM 2789 C CA . GLU A 1 365 ? 141.21374 65.95542 54.58564 1.000 51.09499 365 GLU A CA 1
ATOM 2790 C C . GLU A 1 365 ? 141.94901 64.65071 54.31548 1.000 47.00351 365 GLU A C 1
ATOM 2791 O O . GLU A 1 365 ? 142.94376 64.66021 53.58262 1.000 51.30266 365 GLU A O 1
ATOM 2797 N N . ASP A 1 366 ? 141.49286 63.52218 54.86293 1.000 51.60523 366 ASP A N 1
ATOM 2798 C CA . ASP A 1 366 ? 142.16029 62.24611 54.63473 1.000 55.92046 366 ASP A CA 1
ATOM 2799 C C . ASP A 1 366 ? 141.13430 61.13029 54.49638 1.000 48.00154 366 ASP A C 1
ATOM 2800 O O . ASP A 1 366 ? 139.98382 61.25533 54.92350 1.000 55.55818 366 ASP A O 1
ATOM 2805 N N . VAL A 1 367 ? 141.57139 60.02598 53.89149 1.000 38.86751 367 VAL A N 1
ATOM 2806 C CA . VAL A 1 367 ? 140.76060 58.82067 53.77144 1.000 44.93580 367 VAL A CA 1
ATOM 2807 C C . VAL A 1 367 ? 141.14904 57.86439 54.89246 1.000 49.66797 367 VAL A C 1
ATOM 2808 O O . VAL A 1 367 ? 142.34022 57.68194 55.18245 1.000 50.62945 367 VAL A O 1
ATOM 2812 N N . GLU A 1 368 ? 140.14792 57.27559 55.54494 1.000 46.05078 368 GLU A N 1
ATOM 2813 C CA . GLU A 1 368 ? 140.38031 56.23353 56.53443 1.000 50.22920 368 GLU A CA 1
ATOM 2814 C C . GLU A 1 368 ? 140.31840 54.86969 55.86549 1.000 56.52273 368 GLU A C 1
ATOM 2815 O O . GLU A 1 368 ? 139.48041 54.63057 54.99278 1.000 47.75740 368 GLU A O 1
ATOM 2821 N N . GLU A 1 369 ? 141.19456 53.96809 56.30641 1.000 49.69447 369 GLU A N 1
ATOM 2822 C CA . GLU A 1 369 ? 141.28026 52.64340 55.70410 1.000 43.64453 369 GLU A CA 1
ATOM 2823 C C . GLU A 1 369 ? 140.03604 51.81407 55.99325 1.000 34.13112 369 GLU A C 1
ATOM 2824 O O . GLU A 1 369 ? 139.69254 50.91783 55.21348 1.000 46.80075 369 GLU A O 1
ATOM 2830 N N . ASN A 1 370 ? 139.34571 52.10498 57.09325 1.000 37.33608 370 ASN A N 1
ATOM 2831 C CA . ASN A 1 370 ? 138.14459 51.38473 57.49791 1.000 48.07769 370 ASN A CA 1
ATOM 2832 C C . ASN A 1 370 ? 136.88162 51.85609 56.78479 1.000 50.20738 370 ASN A C 1
ATOM 2833 O O . ASN A 1 370 ? 135.80552 51.31097 57.05102 1.000 46.38784 370 ASN A O 1
ATOM 2838 N N . GLU A 1 371 ? 136.97282 52.85133 55.90684 1.000 44.66749 371 GLU A N 1
ATOM 2839 C CA . GLU A 1 371 ? 135.81090 53.39650 55.22040 1.000 44.76741 371 GLU A CA 1
ATOM 2840 C C . GLU A 1 371 ? 135.97038 53.24218 53.71259 1.000 37.73954 371 GLU A C 1
ATOM 2841 O O . GLU A 1 371 ? 137.07910 53.06605 53.20069 1.000 36.39193 371 GLU A O 1
ATOM 2847 N N . ASN A 1 372 ? 134.84222 53.30549 53.00558 1.000 35.33104 372 ASN A N 1
ATOM 2848 C CA . ASN A 1 372 ? 134.81139 53.23387 51.55234 1.000 32.41876 372 ASN A CA 1
ATOM 2849 C C . ASN A 1 372 ? 134.36635 54.57106 50.97406 1.000 33.66399 372 ASN A C 1
ATOM 2850 O O . ASN A 1 372 ? 133.58892 55.30419 51.59225 1.000 32.53776 372 ASN A O 1
ATOM 2855 N N . TYR A 1 373 ? 134.86745 54.88743 49.77991 1.000 29.79103 373 TYR A N 1
ATOM 2856 C CA . TYR A 1 373 ? 134.70868 56.22252 49.21961 1.000 29.86820 373 TYR A CA 1
ATOM 2857 C C . TYR A 1 373 ? 134.42074 56.16231 47.72936 1.000 33.57878 373 TYR A C 1
ATOM 2858 O O . TYR A 1 373 ? 134.96523 55.31345 47.01844 1.000 29.22682 373 TYR A O 1
ATOM 2867 N N . LEU A 1 374 ? 133.57286 57.08085 47.26667 1.000 25.75482 374 LEU A N 1
ATOM 2868 C CA . LEU A 1 374 ? 133.46731 57.43441 45.85713 1.000 26.57712 374 LEU A CA 1
ATOM 2869 C C . LEU A 1 374 ? 133.99666 58.85043 45.68233 1.000 26.41280 374 LEU A C 1
ATOM 2870 O O . LEU A 1 374 ? 133.53909 59.77557 46.36397 1.000 27.49797 374 LEU A O 1
ATOM 2875 N N . VAL A 1 375 ? 134.97509 59.00924 44.79364 1.000 25.70494 375 VAL A N 1
ATOM 2876 C CA . VAL A 1 375 ? 135.49808 60.31158 44.39921 1.000 26.80119 375 VAL A CA 1
ATOM 2877 C C . VAL A 1 375 ? 134.85388 60.66555 43.06562 1.000 25.79341 375 VAL A C 1
ATOM 2878 O O . VAL A 1 375 ? 134.97777 59.91272 42.09439 1.000 26.61831 375 VAL A O 1
ATOM 2882 N N . TYR A 1 376 ? 134.15723 61.79981 43.01180 1.000 29.32061 376 TYR A N 1
ATOM 2883 C CA . TYR A 1 376 ? 133.24841 62.06329 41.90652 1.000 27.39523 376 TYR A CA 1
ATOM 2884 C C . TYR A 1 376 ? 133.10500 63.56052 41.67729 1.000 25.14082 376 TYR A C 1
ATOM 2885 O O . TYR A 1 376 ? 133.05528 64.34756 42.62623 1.000 28.73755 376 TYR A O 1
ATOM 2894 N N . GLY A 1 377 ? 133.02563 63.94811 40.40746 1.000 27.93080 377 GLY A N 1
ATOM 2895 C CA . GLY A 1 377 ? 132.59250 65.29983 40.10911 1.000 38.87574 377 GLY A CA 1
ATOM 2896 C C . GLY A 1 377 ? 133.13842 65.90735 38.83361 1.000 41.84193 377 GLY A C 1
ATOM 2897 O O . GLY A 1 377 ? 132.43253 66.66703 38.15989 1.000 36.21305 377 GLY A O 1
ATOM 2898 N N . SER A 1 378 ? 134.38769 65.59117 38.50038 1.000 31.43567 378 SER A N 1
ATOM 2899 C CA . SER A 1 378 ? 135.07594 66.19788 37.36740 1.000 39.67482 378 SER A CA 1
ATOM 2900 C C . SER A 1 378 ? 136.42704 65.52065 37.21812 1.000 35.77638 378 SER A C 1
ATOM 2901 O O . SER A 1 378 ? 136.87037 64.77685 38.09695 1.000 31.27663 378 SER A O 1
ATOM 2904 N N . PHE A 1 379 ? 137.07129 65.77786 36.07713 1.000 35.42794 379 PHE A N 1
ATOM 2905 C CA . PHE A 1 379 ? 138.48509 65.44431 35.95007 1.000 42.85037 379 PHE A CA 1
ATOM 2906 C C . PHE A 1 379 ? 139.28364 66.14980 37.03344 1.000 37.24034 379 PHE A C 1
ATOM 2907 O O . PHE A 1 379 ? 140.21210 65.57737 37.61780 1.000 41.43876 379 PH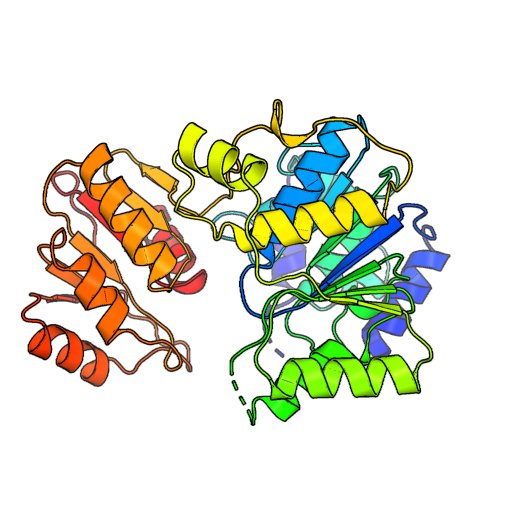E A O 1
ATOM 2915 N N . LEU A 1 380 ? 138.91242 67.39304 37.33377 1.000 35.50003 380 LEU A N 1
ATOM 2916 C CA . LEU A 1 380 ? 139.64322 68.17912 38.32074 1.000 36.94185 380 LEU A CA 1
ATOM 2917 C C . LEU A 1 380 ? 139.54358 67.55592 39.70648 1.000 46.70338 380 LEU A C 1
ATOM 2918 O O . LEU A 1 380 ? 140.55134 67.40798 40.40760 1.000 34.58267 380 LEU A O 1
ATOM 2923 N N . VAL A 1 381 ? 138.33023 67.17910 40.11596 1.000 35.47939 381 VAL A N 1
ATOM 2924 C CA . VAL A 1 381 ? 138.14368 66.58190 41.43540 1.000 34.29041 381 VAL A CA 1
ATOM 2925 C C . VAL A 1 381 ? 138.95590 65.29938 41.56128 1.000 35.35072 381 VAL A C 1
ATOM 2926 O O . VAL A 1 381 ? 139.62195 65.06611 42.57728 1.000 37.11129 381 VAL A O 1
ATOM 2930 N N . ALA A 1 382 ? 138.92827 64.45544 40.52797 1.000 29.78641 382 ALA A N 1
ATOM 2931 C CA . ALA A 1 382 ? 139.62977 63.17867 40.60888 1.000 34.86604 382 ALA A CA 1
ATOM 2932 C C . ALA A 1 382 ? 141.13752 63.37672 40.59633 1.000 40.34058 382 ALA A C 1
ATOM 2933 O O . ALA A 1 382 ? 141.86239 62.71897 41.35290 1.000 33.73895 382 ALA A O 1
ATOM 2935 N N . ASN A 1 383 ? 141.63012 64.27590 39.74279 1.000 34.34459 383 ASN A N 1
ATOM 2936 C CA . ASN A 1 383 ? 143.07264 64.48349 39.65641 1.000 40.56733 383 ASN A CA 1
ATOM 2937 C C . ASN A 1 383 ? 143.60720 65.17706 40.90507 1.000 40.33575 383 ASN A C 1
ATOM 2938 O O . ASN A 1 383 ? 144.70256 64.85264 41.37951 1.000 41.32070 383 ASN A O 1
ATOM 2943 N N . ALA A 1 384 ? 142.84212 66.12161 41.46139 1.000 42.89616 384 ALA A N 1
ATOM 2944 C CA . ALA A 1 384 ? 143.27042 66.79281 42.68542 1.000 38.98080 384 ALA A CA 1
ATOM 2945 C C . ALA A 1 384 ? 143.23376 65.84582 43.87835 1.000 46.34836 384 ALA A C 1
ATOM 2946 O O . ALA A 1 384 ? 144.10868 65.90720 44.75130 1.000 42.9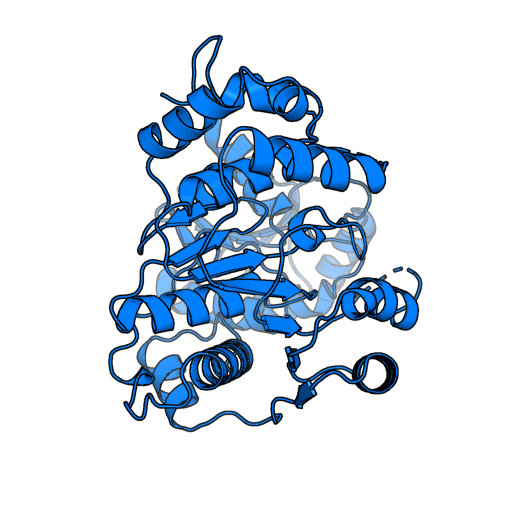6648 384 ALA A O 1
ATOM 2948 N N . PHE A 1 385 ? 142.22914 64.96772 43.94314 1.000 31.72275 385 PHE A N 1
ATOM 2949 C CA . PHE A 1 385 ? 142.23813 63.93226 44.97154 1.000 32.02086 385 PHE A CA 1
ATOM 2950 C C . PHE A 1 385 ? 143.46168 63.03977 44.83103 1.000 32.06974 385 PHE A C 1
ATOM 2951 O O . PHE A 1 385 ? 144.10933 62.68864 45.82379 1.000 34.75134 385 PHE A O 1
ATOM 2959 N N . TYR A 1 386 ? 143.76307 62.62655 43.59929 1.000 30.84788 386 TYR A N 1
ATOM 2960 C CA . TYR A 1 386 ? 144.84009 61.66968 43.37360 1.000 36.26584 386 TYR A CA 1
ATOM 2961 C C . TYR A 1 386 ? 146.18303 62.22741 43.82444 1.000 39.73311 386 TYR A C 1
ATOM 2962 O O . TYR A 1 386 ? 147.02757 61.48878 44.34463 1.000 37.08597 386 TYR A O 1
ATOM 2971 N N . LYS A 1 387 ? 146.39970 63.52875 43.63198 1.000 41.02826 387 LYS A N 1
ATOM 2972 C CA . LYS A 1 387 ? 147.65477 64.13911 44.05869 1.000 44.31558 387 LYS A CA 1
ATOM 2973 C C . LYS A 1 387 ? 147.77309 64.13803 45.57770 1.000 52.94644 387 LYS A C 1
ATOM 2974 O O . LYS A 1 387 ? 148.82068 63.78063 46.12799 1.000 49.86616 387 LYS A O 1
ATOM 2980 N N . ARG A 1 388 ? 146.70089 64.52573 46.27301 1.000 40.83506 388 ARG A N 1
ATOM 2981 C CA . ARG A 1 388 ? 146.71559 64.50641 47.73224 1.000 41.34490 388 ARG A CA 1
ATOM 2982 C C . ARG A 1 388 ? 146.82802 63.08218 48.25868 1.000 51.49828 388 ARG A C 1
ATOM 2983 O O . ARG A 1 388 ? 147.51560 62.83289 49.25631 1.000 54.75748 388 ARG A O 1
ATOM 2991 N N . TYR A 1 389 ? 146.16844 62.13527 47.58884 1.000 43.79227 389 TYR A N 1
ATOM 2992 C CA . TYR A 1 389 ? 146.27575 60.72683 47.95593 1.000 43.01213 389 TYR A CA 1
ATOM 2993 C C . TYR A 1 389 ? 147.68731 60.20303 47.72167 1.000 49.88611 389 TYR A C 1
ATOM 2994 O O . TYR A 1 389 ? 148.18886 59.37825 48.49518 1.000 55.36881 389 TYR A O 1
ATOM 3003 N N . GLN A 1 390 ? 148.34129 60.67792 46.66075 1.000 51.12696 390 GLN A N 1
ATOM 3004 C CA . GLN A 1 390 ? 149.69300 60.23188 46.34162 1.000 57.35555 390 GLN A CA 1
ATOM 3005 C C . GLN A 1 390 ? 150.67681 60.63043 47.43333 1.000 60.15456 390 GLN A C 1
ATOM 3006 O O . GLN A 1 390 ? 151.44573 59.79758 47.92765 1.000 68.08621 390 GLN A O 1
ATOM 3012 N N . GLU A 1 391 ? 150.66263 61.90558 47.82545 1.000 68.78155 391 GLU A N 1
ATOM 3013 C CA . GLU A 1 391 ? 151.55947 62.40553 48.85934 1.000 69.04934 391 GLU A CA 1
ATOM 3014 C C . GLU A 1 391 ? 151.26714 61.81095 50.23002 1.000 73.49064 391 GLU A C 1
ATOM 3015 O O . GLU A 1 391 ? 151.98900 62.12161 51.18349 1.000 83.24163 391 GLU A O 1
ATOM 3021 N N . LYS A 1 392 ? 150.23789 60.97292 50.33957 1.000 69.21382 392 LYS A N 1
ATOM 3022 C CA . LYS A 1 392 ? 149.82408 60.32691 51.58252 1.000 76.10578 392 LYS A CA 1
ATOM 3023 C C . LYS A 1 392 ? 149.37000 61.35189 52.61779 1.000 86.07880 392 LYS A C 1
ATOM 3024 O O . LYS A 1 392 ? 148.19959 61.73924 52.64772 1.000 75.54686 392 LYS A O 1
#

Secondary structure (DSSP, 8-state):
---STTSHHHHHHTS-----HHHHHHHHHHHHHHS----SEEEEEE-SSSHHHHHHHHHHHHHTTT--EEEE----SS-GGGGEEETTEEPPHHHHHHHHHHHTTSHHHHH--HHHHHHHHHHHHTTT-SEEEEE--S-GGG-GGGGS--SEEEE-------HHHHHHHHHTT--SEEEE----HHHHHHHHHHHHHTT-EEEEPPS---HHHHHHHHHHT-TTS-HHHHHHHHHHHHHH-TT--S-TTTTPPPP--TTSSEEEETTEEEE---SHHHHHHHHHHHHHHT-S-EEEEE--BTTS-HHHHHHHHGGGEEEEEE-----TTBPPHHHHHHHHHHHT--EEE-----TTS-EEEES-HHHHHHHHHHHHT-

B-factor: mean 41.22, std 13.75, range [18.06, 96.46]

Radius of gyration: 21.15 Å; Cα contacts (8 Å, |Δi|>4): 651; chains: 1; bounding box: 50×43×57 Å

Foldseek 3Di:
DQDDPLHVVVLLVVFDQDDDLVLLLVLVVVVCVVPNQAPAAEEEEFADPLSVVLLVLLVLLCLLVVFWEWEADDDDQADRQLRTQTSHHRDDRVLLRVLSVVPVVDPSCSVDHSVSNSVSSNSSRCRPGNYYYHYFDDNFLSTSVLSRDHPEYEYEEHDDVDSLVNLCSRQLSGDQHYEYQDYPPSSVVNNVVNCVVRVHDYHYQDPDADPLLVCLCVVVVVLLHDSSSSSSSVVVNCVVPVPDPDSSSVPRDDDDRPQPQDPPDLFETGHADADLSNLLSVLVVCCVRVVAAAEEEDWEFQPGPNLNSCLNNVVRHQAYAYADDVPPRTDDPVVSVVSCVVNVHHYYHDDDDDPPGHYYQYYHSVSSNVVVVSVVVD

Organism: Helicobacter pylori (strain ATCC 700392 / 26695) (NCBI:txid85962)